Protein AF-0000000066275958 (afdb_homodimer)

Secondary structure (DSSP, 8-state):
-EEEEE---TTT-SS-HHHHHTSTT--EEEE--TTS-TTPPPPHHHHHHHHHHHHHTT-EEEEEE--PPPHHHHHT-TTHHHHHHHHHHHHHHHHHTT--EEEE---SS-SB--SEEEEE-TTTS-EEEEEEHHHHTT--HHHHHHHHHHTSTTPPPTT--HHHHHTHHHHHHHGGG--HHHHHHHHHHHHHHHHHHHHHHT-EEEEPPPBSSS--TT-----SSHHHHHHHHTTS--TTEEEEEEHHHHHTSTTS-HHHHHHHHHHTT-EEEEEE--EEEEETTEEEE--SSGGGSSS-HHHHHHHHHHH-TTSEEEE----B-TT--SSTT--SHHHHHHHHHHHHHHHHHHHH--/-EEEEE---TTT-SS-HHHHHTSTT--EEEE--TTS-TTPPPPHHHHHHHHHHHHHTT-EEEEEE--PPPHHHHHT-TTHHHHHHHHHHHHHHHHHTT--EEEE---SS-SB--SEEEEE-TTTS-EEEEEEHHHHTT--HHHHHHHHHHTSTTPPPTT--HHHHHTHHHHHHHGGG--HHHHHHHHHHHHHHHHHHHHHHT-EEEEPPPBSSS--TT-----SSHHHHHHHHTTS--TTEEEEEEHHHHHTSTTS-HHHHHHHHHHTT-EEEEEE--EEEEETTEEEE--SSGGGSSS-HHHHHHHHHHH-TTSEEEE----B-TT--SSTT--SHHHHHHHHHHHHHHHHHHHH--

InterPro domains:
  IPR004628 Mannonate dehydratase [MF_00106] (1-358)
  IPR004628 Mannonate dehydratase [NF003027] (1-357)
  IPR004628 Mannonate dehydratase [PF03786] (1-355)
  IPR004628 Mannonate dehydratase [PIRSF016049] (1-356)
  IPR004628 Mannonate dehydratase [PTHR30387] (1-357)
  IPR004628 Mannonate dehydratase [TIGR00695] (1-356)
  IPR036237 Xylose isomerase-like superfamily [SSF51658] (1-354)

Sequence (716 aa):
MKMTFRWYGEGNDSITLKQIK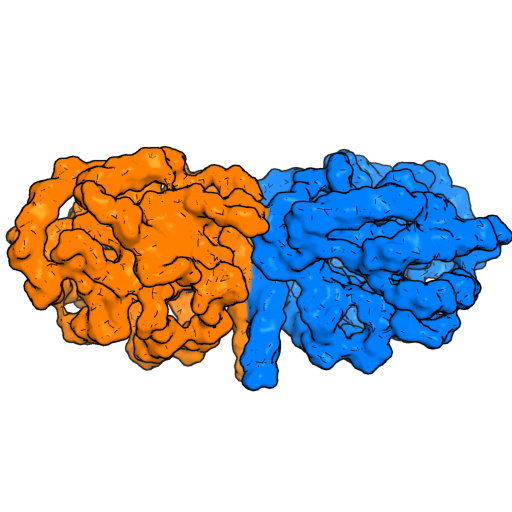QIPGCSGLMGVIDQYAAGEVWEESVIAEYVEHVHKAGLEVEVIESVNVHEDIKLGLPSRELYIENYIKTIRNLAKHGIKVIVYNFMPVLDWLRTDLARVIEEDGSNSLYYDEEELLGLTPLQIVENTSKSSNGFTLPGWEPERLKELENVLALYKNIDPDKLRENYKYFLEKVIPVCEECGVKMAVHPDDPAWPIFGLPRIAHSEELFDKILELYDSESHTICLCTGSLGSNPENNIPEIIRHFGGKNRVGCFHVRNVKYLGYRKFRESSHLSSDGSLDMFEIMKAIHETAPDTYIRPDHGRMIWDEVGRPGYGLYDRALGIAYLNGIWEALEKSSKMKMTFRWYGEGNDSITLKQIKQIPGCSGLMGVIDQYAAGEVWEESVIAEYVEHVHKAGLEVEVIESVNVHEDIKLGLPSRELYIENYIKTIRNLAKHGIKVIVYNFMPVLDWLRTDLARVIEEDGSNSLYYDEEELLGLTPLQIVENTSKSSNGFTLPGWEPERLKELENVLALYKNIDPDKLRENYKYFLEKVIPVCEECGVKMAVHPDDPAWPIFGLPRIAHSEELFDKILELYDSESHTICLCTGSLGSNPENNIPEIIRHFGGKNRVGCFHVRNVKYLGYRKFRESSHLSSDGSLDMFEIMKAIHETAPDTYIRPDHGRMIWDEVGRPGYGLYDRALGIAYLNGIWEALEKSSK

Organism: Lachnoclostridium phytofermentans (strain ATCC 700394 / DSM 18823 / ISDg) (NCBI:txid357809)

Nearest PDB structures (foldseek):
  1tz9-assembly1_B  TM=9.702E-01  e=4.970E-43  Enterococcus faecalis V583
  3ban-assembly1_A  TM=9.703E-01  e=3.241E-39  Streptococcus suis
  3ban-assembly1_B  TM=9.564E-01  e=3.985E-38  Streptococcus suis
  4eac-assembly1_A  TM=9.001E-01  e=1.436E-36  Escherichia coli K-12
  3u0h-assembly1_A  TM=6.736E-01  e=7.569E-06  Alicyclobacillus acidocaldarius subsp. acidocaldarius DSM 446

Structure (mmCIF, N/CA/C/O backbone):
data_AF-0000000066275958-model_v1
#
loop_
_entity.id
_entity.type
_entity.pdbx_description
1 polymer 'Mannonate dehydratase'
#
loop_
_atom_site.group_PDB
_atom_site.id
_atom_site.type_symbol
_atom_site.label_atom_id
_atom_site.label_alt_id
_atom_site.label_comp_id
_atom_site.label_asym_id
_atom_site.label_entity_id
_atom_site.label_seq_id
_atom_site.pdbx_PDB_ins_code
_atom_site.Cartn_x
_atom_site.Cartn_y
_atom_site.Cartn_z
_atom_site.occupancy
_atom_site.B_iso_or_equiv
_atom_site.auth_seq_id
_atom_site.auth_comp_id
_atom_site.auth_asym_id
_atom_site.auth_atom_id
_atom_site.pdbx_PDB_model_num
ATOM 1 N N . MET A 1 1 ? 13.031 6.504 10.016 1 92.38 1 MET A N 1
ATOM 2 C CA . MET A 1 1 ? 11.68 7.004 9.789 1 92.38 1 MET A CA 1
ATOM 3 C C . MET A 1 1 ? 10.68 6.293 10.688 1 92.38 1 MET A C 1
ATOM 5 O O . MET A 1 1 ? 10.758 5.078 10.883 1 92.38 1 MET A O 1
ATOM 9 N N . LYS A 1 2 ? 9.867 7.016 11.367 1 96.62 2 LYS A N 1
ATOM 10 C CA . LYS A 1 2 ? 8.742 6.492 12.141 1 96.62 2 LYS A CA 1
ATOM 11 C C . LYS A 1 2 ? 7.414 6.754 11.43 1 96.62 2 LYS A C 1
ATOM 13 O O . LYS A 1 2 ? 6.914 7.883 11.43 1 96.62 2 LYS A O 1
ATOM 18 N N . MET A 1 3 ? 6.859 5.668 10.844 1 98.62 3 MET A N 1
ATOM 19 C CA . MET A 1 3 ? 5.621 5.785 10.078 1 98.62 3 MET A CA 1
ATOM 20 C C . MET A 1 3 ? 4.41 5.781 11.008 1 98.62 3 MET A C 1
ATOM 22 O O . MET A 1 3 ? 4.227 4.852 11.797 1 98.62 3 MET A O 1
ATOM 26 N N . THR A 1 4 ? 3.654 6.809 10.938 1 98.75 4 THR A N 1
ATOM 27 C CA . THR A 1 4 ? 2.494 6.953 11.812 1 98.75 4 THR A CA 1
ATOM 28 C C . THR A 1 4 ? 1.224 7.156 10.992 1 98.75 4 THR A C 1
ATOM 30 O O . THR A 1 4 ? 1.269 7.172 9.758 1 98.75 4 THR A O 1
ATOM 33 N N . PHE A 1 5 ? 0.08 7.152 11.625 1 98.69 5 PHE A N 1
ATOM 34 C CA . PHE A 1 5 ? -1.246 7.336 11.047 1 98.69 5 PHE A CA 1
ATOM 35 C C . PHE A 1 5 ? -2.027 8.398 11.812 1 98.69 5 PHE A C 1
ATOM 37 O O . PHE A 1 5 ? -1.964 8.461 13.047 1 98.69 5 PHE A O 1
ATOM 44 N N . ARG A 1 6 ? -2.709 9.305 11.156 1 97.88 6 ARG A N 1
ATOM 45 C CA . ARG A 1 6 ? -3.564 10.273 11.828 1 97.88 6 ARG A CA 1
ATOM 46 C C . ARG A 1 6 ? -4.848 9.617 12.32 1 97.88 6 ARG A C 1
ATOM 48 O O . ARG A 1 6 ? -5.59 9.023 11.539 1 97.88 6 ARG A O 1
ATOM 55 N N . TRP A 1 7 ? -5.102 9.703 13.531 1 96.69 7 TRP A N 1
ATOM 56 C CA . TRP A 1 7 ? -6.285 9.117 14.148 1 96.69 7 TRP A CA 1
ATOM 57 C C . TRP A 1 7 ? -7.031 10.148 14.992 1 96.69 7 TRP A C 1
ATOM 59 O O . TRP A 1 7 ? -6.414 10.906 15.742 1 96.69 7 TRP A O 1
ATOM 69 N N . TYR A 1 8 ? -8.312 10.227 14.906 1 94.19 8 TYR A N 1
ATOM 70 C CA . TYR A 1 8 ? -9.086 11.305 15.516 1 94.19 8 TYR A CA 1
ATOM 71 C C . TYR A 1 8 ? -9.758 10.836 16.797 1 94.19 8 TYR A C 1
ATOM 73 O O . TYR A 1 8 ? -10.602 11.539 17.359 1 94.19 8 TYR A O 1
ATOM 81 N N . GLY A 1 9 ? -9.398 9.648 17.203 1 92.25 9 GLY A N 1
ATOM 82 C CA . GLY A 1 9 ? -9.828 9.203 18.516 1 92.25 9 GLY A CA 1
ATOM 83 C C . GLY A 1 9 ? -11.086 8.359 18.484 1 92.25 9 GLY A C 1
ATOM 84 O O . GLY A 1 9 ? -11.836 8.391 17.5 1 92.25 9 GLY A O 1
ATOM 85 N N . GLU A 1 10 ? -11.25 7.68 19.547 1 90 10 GLU A N 1
ATOM 86 C CA . GLU A 1 10 ? -12.398 6.797 19.688 1 90 10 GLU A CA 1
ATOM 87 C C . GLU A 1 10 ? -13.711 7.586 19.641 1 90 10 GLU A C 1
ATOM 89 O O . GLU A 1 10 ? -13.836 8.633 20.266 1 90 10 GLU A O 1
ATOM 94 N N . GLY A 1 11 ? -14.68 7.137 18.812 1 87.12 11 GLY A N 1
ATOM 95 C CA . GLY A 1 11 ? -15.977 7.793 18.719 1 87.12 11 GLY A CA 1
ATOM 96 C C . GLY A 1 11 ? -15.992 8.938 17.719 1 87.12 11 GLY A C 1
ATOM 97 O O . GLY A 1 11 ? -17.062 9.359 17.281 1 87.12 11 GLY A O 1
ATOM 98 N N . ASN A 1 12 ? -14.852 9.414 17.391 1 89.12 12 ASN A N 1
ATOM 99 C CA . ASN A 1 12 ? -14.766 10.547 16.469 1 89.12 12 ASN A CA 1
ATOM 100 C C . ASN A 1 12 ? -14.227 10.125 15.109 1 89.12 12 ASN A C 1
ATOM 102 O O . ASN A 1 12 ? -14.312 10.875 14.141 1 89.12 12 ASN A O 1
ATOM 106 N N . ASP A 1 13 ? -13.633 8.984 15.133 1 91 13 ASP A N 1
ATOM 107 C CA . ASP A 1 13 ? -13.094 8.391 13.914 1 91 13 ASP A CA 1
ATOM 108 C C . ASP A 1 13 ? -13.766 7.059 13.602 1 91 13 ASP A C 1
ATOM 110 O O . ASP A 1 13 ? -13.992 6.242 14.492 1 91 13 ASP A O 1
ATOM 114 N N . SER A 1 14 ? -14.133 6.926 12.328 1 93.81 14 SER A N 1
ATOM 115 C CA . SER A 1 14 ? -14.68 5.633 11.93 1 93.81 14 SER A CA 1
ATOM 116 C C . SER A 1 14 ? -13.594 4.562 11.891 1 93.81 14 SER A C 1
ATOM 118 O O . SER A 1 14 ? -13.891 3.367 11.875 1 93.81 14 SER A O 1
ATOM 120 N N . ILE A 1 15 ? -12.383 4.934 11.883 1 97.06 15 ILE A N 1
ATOM 121 C CA . ILE A 1 15 ? -11.234 4.039 11.836 1 97.06 15 ILE A CA 1
ATOM 122 C C . ILE A 1 15 ? -10.859 3.602 13.25 1 97.06 15 ILE A C 1
ATOM 124 O O . ILE A 1 15 ? -10.797 4.426 14.164 1 97.06 15 ILE A O 1
ATOM 128 N N . THR A 1 16 ? -10.594 2.332 13.445 1 97.31 16 THR A N 1
ATOM 129 C CA . THR A 1 16 ? -10.273 1.806 14.766 1 97.31 16 THR A CA 1
ATOM 130 C C . THR A 1 16 ? -8.773 1.604 14.922 1 97.31 16 THR A C 1
ATOM 132 O O . THR A 1 16 ? -8.047 1.527 13.93 1 97.31 16 THR A O 1
ATOM 135 N N . LEU A 1 17 ? -8.336 1.52 16.188 1 98.06 17 LEU A N 1
ATOM 136 C CA . LEU A 1 17 ? -6.93 1.246 16.469 1 98.06 17 LEU A CA 1
ATOM 137 C C . LEU A 1 17 ? -6.523 -0.12 15.922 1 98.06 17 LEU A C 1
ATOM 139 O O . LEU A 1 17 ? -5.398 -0.293 15.445 1 98.06 17 LEU A O 1
ATOM 143 N N . LYS A 1 18 ? -7.414 -1.089 15.969 1 97.38 18 LYS A N 1
ATOM 144 C CA . LYS A 1 18 ? -7.145 -2.414 15.422 1 97.38 18 LYS A CA 1
ATOM 145 C C . LYS A 1 18 ? -6.824 -2.338 13.93 1 97.38 18 LYS A C 1
ATOM 147 O O . LYS A 1 18 ? -5.891 -2.984 13.453 1 97.38 18 LYS A O 1
ATOM 152 N N . GLN A 1 19 ? -7.613 -1.569 13.219 1 98.38 19 GLN A N 1
ATOM 153 C CA . GLN A 1 19 ? -7.395 -1.409 11.789 1 98.38 19 GLN A CA 1
ATOM 154 C C . GLN A 1 19 ? -6.039 -0.769 11.5 1 98.38 19 GLN A C 1
ATOM 156 O O . GLN A 1 19 ? -5.336 -1.177 10.578 1 98.38 19 GLN A O 1
ATOM 161 N N . ILE A 1 20 ? -5.688 0.219 12.297 1 98.62 20 ILE A N 1
ATOM 162 C CA . ILE A 1 20 ? -4.41 0.895 12.094 1 98.62 20 ILE A CA 1
ATOM 163 C C . ILE A 1 20 ? -3.266 -0.07 12.398 1 98.62 20 ILE A C 1
ATOM 165 O O . ILE A 1 20 ? -2.268 -0.105 11.672 1 98.62 20 ILE A O 1
ATOM 169 N N . LYS A 1 21 ? -3.395 -0.874 13.453 1 98.44 21 LYS A N 1
ATOM 170 C CA . LYS A 1 21 ? -2.383 -1.849 13.852 1 98.44 21 LYS A CA 1
ATOM 171 C C . LYS A 1 21 ? -2.127 -2.859 12.734 1 98.44 21 LYS A C 1
ATOM 173 O O . LYS A 1 21 ? -1.024 -3.402 12.625 1 98.44 21 LYS A O 1
ATOM 178 N N . GLN A 1 22 ? -3.098 -3.053 11.844 1 98.75 22 GLN A N 1
ATOM 179 C CA . GLN A 1 22 ? -3.012 -4.062 10.797 1 98.75 22 GLN A CA 1
ATOM 180 C C . GLN A 1 22 ? -2.316 -3.504 9.555 1 98.75 22 GLN A C 1
ATOM 182 O O . GLN A 1 22 ? -2.061 -4.238 8.602 1 98.75 22 GLN A O 1
ATOM 187 N N . ILE A 1 23 ? -2.018 -2.213 9.508 1 98.81 23 ILE A N 1
ATOM 188 C CA . ILE A 1 23 ? -1.289 -1.621 8.391 1 98.81 23 ILE A CA 1
ATOM 189 C C . ILE A 1 23 ? 0.194 -1.964 8.5 1 98.81 23 ILE A C 1
ATOM 191 O O . ILE A 1 23 ? 0.861 -1.558 9.453 1 98.81 23 ILE A O 1
ATOM 195 N N . PRO A 1 24 ? 0.747 -2.664 7.531 1 98.56 24 PRO A N 1
ATOM 196 C CA . PRO A 1 24 ? 2.164 -3.023 7.613 1 98.56 24 PRO A CA 1
ATOM 197 C C . PRO A 1 24 ? 3.078 -1.803 7.691 1 98.56 24 PRO A C 1
ATOM 199 O O . PRO A 1 24 ? 2.947 -0.875 6.891 1 98.56 24 PRO A O 1
ATOM 202 N N . GLY A 1 25 ? 3.979 -1.823 8.688 1 98 25 GLY A N 1
ATOM 203 C CA . GLY A 1 25 ? 5.008 -0.799 8.773 1 98 25 GLY A CA 1
ATOM 204 C C . GLY A 1 25 ? 4.535 0.464 9.469 1 98 25 GLY A C 1
ATOM 205 O O . GLY A 1 25 ? 5.27 1.451 9.547 1 98 25 GLY A O 1
ATOM 206 N N . CYS A 1 26 ? 3.277 0.497 9.953 1 98.38 26 CYS A N 1
ATOM 207 C CA . CYS A 1 26 ? 2.76 1.613 10.734 1 98.38 26 CYS A CA 1
ATOM 208 C C . CYS A 1 26 ? 2.928 1.355 12.227 1 98.38 26 CYS A C 1
ATOM 210 O O . CYS A 1 26 ? 2.324 0.431 12.773 1 98.38 26 CYS A O 1
ATOM 212 N N . SER A 1 27 ? 3.738 2.148 12.906 1 95.81 27 SER A N 1
ATOM 213 C CA . SER A 1 27 ? 4.094 1.806 14.281 1 95.81 27 SER A CA 1
ATOM 214 C C . SER A 1 27 ? 3.326 2.662 15.281 1 95.81 27 SER A C 1
ATOM 216 O O . SER A 1 27 ? 3.299 2.357 16.484 1 95.81 27 SER A O 1
ATOM 218 N N . GLY A 1 28 ? 2.76 3.764 14.734 1 97.44 28 GLY A N 1
ATOM 219 C CA . GLY A 1 28 ? 2.119 4.645 15.703 1 97.44 28 GLY A CA 1
ATOM 220 C C . GLY A 1 28 ? 1.186 5.652 15.062 1 97.44 28 GLY A C 1
ATOM 221 O O . GLY A 1 28 ? 0.686 5.43 13.953 1 97.44 28 GLY A O 1
ATOM 222 N N . LEU A 1 29 ? 0.89 6.707 15.938 1 98 29 LEU A N 1
ATOM 223 C CA . LEU A 1 29 ? -0.137 7.66 15.539 1 98 29 LEU A CA 1
ATOM 224 C C . LEU A 1 29 ? 0.378 9.094 15.648 1 98 29 LEU A C 1
ATOM 226 O O . LEU A 1 29 ? 1.28 9.375 16.438 1 98 29 LEU A O 1
ATOM 230 N N . MET A 1 30 ? -0.08 9.914 14.82 1 98.06 30 MET A N 1
ATOM 231 C CA . MET A 1 30 ? -0.262 11.32 15.172 1 98.06 30 MET A CA 1
ATOM 232 C C . MET A 1 30 ? -1.663 11.562 15.727 1 98.06 30 MET A C 1
ATOM 234 O O . MET A 1 30 ? -2.639 11.578 14.969 1 98.06 30 MET A O 1
ATOM 238 N N . GLY A 1 31 ? -1.701 11.672 17.031 1 96.81 31 GLY A N 1
ATOM 239 C CA . GLY A 1 31 ? -2.988 11.656 17.719 1 96.81 31 GLY A CA 1
ATOM 240 C C . GLY A 1 31 ? -3.564 13.039 17.953 1 96.81 31 GLY A C 1
ATOM 241 O O . GLY A 1 31 ? -2.941 14.039 17.594 1 96.81 31 GLY A O 1
ATOM 242 N N . VAL A 1 32 ? -4.816 13.039 18.453 1 94.19 32 VAL A N 1
ATOM 243 C CA . VAL A 1 32 ? -5.496 14.273 18.828 1 94.19 32 VAL A CA 1
ATOM 244 C C . VAL A 1 32 ? -6.465 14 19.984 1 94.19 32 VAL A C 1
ATOM 246 O O . VAL A 1 32 ? -6.977 12.883 20.109 1 94.19 32 VAL A O 1
ATOM 249 N N . ILE A 1 33 ? -6.555 14.922 20.828 1 92.56 33 ILE A N 1
ATOM 250 C CA . ILE A 1 33 ? -7.617 14.953 21.828 1 92.56 33 ILE A CA 1
ATOM 251 C C . ILE A 1 33 ? -8.594 16.078 21.516 1 92.56 33 ILE A C 1
ATOM 253 O O . ILE A 1 33 ? -8.266 17.266 21.672 1 92.56 33 ILE A O 1
ATOM 257 N N . ASP A 1 34 ? -9.766 15.734 21.062 1 86.62 34 ASP A N 1
ATOM 258 C CA . ASP A 1 34 ? -10.625 16.688 20.359 1 86.62 34 ASP A CA 1
ATOM 259 C C . ASP A 1 34 ? -11.672 17.281 21.297 1 86.62 34 ASP A C 1
ATOM 261 O O . ASP A 1 34 ? -12.57 18 20.859 1 86.62 34 ASP A O 1
ATOM 265 N N . GLN A 1 35 ? -11.57 17.109 22.531 1 88.12 35 GLN A N 1
ATOM 266 C CA . GLN A 1 35 ? -12.641 17.578 23.406 1 88.12 35 GLN A CA 1
ATOM 267 C C . GLN A 1 35 ? -12.367 19 23.891 1 88.12 35 GLN A C 1
ATOM 269 O O . GLN A 1 35 ? -13.219 19.609 24.547 1 88.12 35 GLN A O 1
ATOM 274 N N . TYR A 1 36 ? -11.234 19.531 23.578 1 91.81 36 TYR A N 1
ATOM 275 C CA . TYR A 1 36 ? -10.859 20.844 24.094 1 91.81 36 TYR A CA 1
ATOM 276 C C . TYR A 1 36 ? -10.914 21.906 23 1 91.81 36 TYR A C 1
ATOM 278 O O . TYR A 1 36 ? -10.469 21.672 21.875 1 91.81 36 TYR A O 1
ATOM 286 N N . ALA A 1 37 ? -11.438 23.047 23.312 1 90.5 37 ALA A N 1
ATOM 287 C CA . ALA A 1 37 ? -11.359 24.203 22.422 1 90.5 37 ALA A CA 1
ATOM 288 C C . ALA A 1 37 ? -9.977 24.844 22.469 1 90.5 37 ALA A C 1
ATOM 290 O O . ALA A 1 37 ? -9.203 24.609 23.406 1 90.5 37 ALA A O 1
ATOM 291 N N . ALA A 1 38 ? -9.711 25.625 21.453 1 92.12 38 ALA A N 1
ATOM 292 C CA . ALA A 1 38 ? -8.445 26.359 21.453 1 92.12 38 ALA A CA 1
ATOM 293 C C . ALA A 1 38 ? -8.32 27.234 22.688 1 92.12 38 ALA A C 1
ATOM 295 O O . ALA A 1 38 ? -9.25 27.984 23.031 1 92.12 38 ALA A O 1
ATOM 296 N N . GLY A 1 39 ? -7.27 27.047 23.391 1 95.31 39 GLY A N 1
ATOM 297 C CA . GLY A 1 39 ? -7.02 27.875 24.562 1 95.31 39 GLY A CA 1
ATOM 298 C C . GLY A 1 39 ? -7.309 27.156 25.875 1 95.31 39 GLY A C 1
ATOM 299 O O . GLY A 1 39 ? -6.906 27.625 26.938 1 95.31 39 GLY A O 1
ATOM 300 N N . GLU A 1 40 ? -7.938 26.094 25.828 1 96.81 40 GLU A N 1
ATOM 301 C CA . GLU A 1 40 ? -8.211 25.328 27.047 1 96.81 40 GLU A CA 1
ATOM 302 C C . GLU A 1 40 ? -7.023 24.453 27.422 1 96.81 40 GLU A C 1
ATOM 304 O O . GLU A 1 40 ? -6.262 24.016 26.562 1 96.81 40 GLU A O 1
ATOM 309 N N . VAL A 1 41 ? -6.918 24.219 28.703 1 98.5 41 VAL A N 1
ATOM 310 C CA . VAL A 1 41 ? -5.871 23.344 29.203 1 98.5 41 VAL A CA 1
ATOM 311 C C . VAL A 1 41 ? -6.285 21.875 29 1 98.5 41 VAL A C 1
ATOM 313 O O . VAL A 1 41 ? -7.387 21.484 29.391 1 98.5 41 VAL A O 1
ATOM 316 N N . TRP A 1 42 ? -5.441 21.141 28.328 1 98.38 42 TRP A N 1
ATOM 317 C CA . TRP A 1 42 ? -5.66 19.703 28.266 1 98.38 42 TRP A CA 1
ATOM 318 C C . TRP A 1 42 ? -5.285 19.031 29.578 1 98.38 42 TRP A C 1
ATOM 320 O O . TRP A 1 42 ? -4.117 19.016 29.969 1 98.38 42 TRP A O 1
ATOM 330 N N . GLU A 1 43 ? -6.203 18.453 30.172 1 98.19 43 GLU A N 1
ATOM 331 C CA . GLU A 1 43 ? -5.996 17.844 31.484 1 98.19 43 GLU A CA 1
ATOM 332 C C . GLU A 1 43 ? -5.074 16.625 31.406 1 98.19 43 GLU A C 1
ATOM 334 O O . GLU A 1 43 ? -5.199 15.812 30.484 1 98.19 43 GLU A O 1
ATOM 339 N N . GLU A 1 44 ? -4.211 16.578 32.375 1 98.31 44 GLU A N 1
ATOM 340 C CA . GLU A 1 44 ? -3.209 15.523 32.375 1 98.31 44 GLU A CA 1
ATOM 341 C C . GLU A 1 44 ? -3.867 14.148 32.375 1 98.31 44 GLU A C 1
ATOM 343 O O . GLU A 1 44 ? -3.414 13.227 31.703 1 98.31 44 GLU A O 1
ATOM 348 N N . SER A 1 45 ? -4.918 14 33.156 1 98.31 45 SER A N 1
ATOM 349 C CA . SER A 1 45 ? -5.578 12.703 33.281 1 98.31 45 SER A CA 1
ATOM 350 C C . SER A 1 45 ? -6.152 12.242 31.953 1 98.31 45 SER A C 1
ATOM 352 O O . SER A 1 45 ? -6.117 11.047 31.625 1 98.31 45 SER A O 1
ATOM 354 N N . VAL A 1 46 ? -6.707 13.133 31.219 1 97.94 46 VAL A N 1
ATOM 355 C CA . VAL A 1 46 ? -7.277 12.82 29.922 1 97.94 46 VAL A CA 1
ATOM 356 C C . VAL A 1 46 ? -6.168 12.391 28.953 1 97.94 46 VAL A C 1
ATOM 358 O O . VAL A 1 46 ? -6.32 11.414 28.219 1 97.94 46 VAL A O 1
ATOM 361 N N . ILE A 1 47 ? -5.051 13.078 29.016 1 98.44 47 ILE A N 1
ATOM 362 C CA . ILE A 1 47 ? -3.898 12.766 28.172 1 98.44 47 ILE A CA 1
ATOM 363 C C . ILE A 1 47 ? -3.373 11.375 28.531 1 98.44 47 ILE A C 1
ATOM 365 O O . ILE A 1 47 ? -3.121 10.555 27.641 1 98.44 47 ILE A O 1
ATOM 369 N N . ALA A 1 48 ? -3.236 11.141 29.797 1 98.56 48 ALA A N 1
ATOM 370 C CA . ALA A 1 48 ? -2.74 9.844 30.266 1 98.56 48 ALA A CA 1
ATOM 371 C C . ALA A 1 48 ? -3.623 8.703 29.781 1 98.56 48 ALA A C 1
ATOM 373 O O . ALA A 1 48 ? -3.119 7.68 29.312 1 98.56 48 ALA A O 1
ATOM 374 N N . GLU A 1 49 ? -4.906 8.906 29.906 1 98 49 GLU A N 1
ATOM 375 C CA . GLU A 1 49 ? -5.852 7.883 29.484 1 98 49 GLU A CA 1
ATOM 376 C C . GLU A 1 49 ? -5.746 7.633 27.969 1 98 49 GLU A C 1
ATOM 378 O O . GLU A 1 49 ? -5.809 6.488 27.531 1 98 49 GLU A O 1
ATOM 383 N N . TYR A 1 50 ? -5.645 8.695 27.234 1 97.69 50 TYR A N 1
ATOM 384 C CA . TYR A 1 50 ? -5.516 8.586 25.781 1 97.69 50 TYR A CA 1
ATOM 385 C C . TYR A 1 50 ? -4.262 7.812 25.406 1 97.69 50 TYR A C 1
ATOM 387 O O . TYR A 1 50 ? -4.324 6.875 24.594 1 97.69 50 TYR A O 1
ATOM 395 N N . VAL A 1 51 ? -3.109 8.133 25.969 1 98.44 51 VAL A N 1
ATOM 396 C CA . VAL A 1 51 ? -1.825 7.516 25.656 1 98.44 51 VAL A CA 1
ATOM 397 C C . VAL A 1 51 ? -1.857 6.039 26.031 1 98.44 51 VAL A C 1
ATOM 399 O O . VAL A 1 51 ? -1.42 5.18 25.266 1 98.44 51 VAL A O 1
ATOM 402 N N . GLU A 1 52 ? -2.418 5.773 27.172 1 98.19 52 GLU A N 1
ATOM 403 C CA . GLU A 1 52 ? -2.518 4.391 27.625 1 98.19 52 GLU A CA 1
ATOM 404 C C . GLU A 1 52 ? -3.393 3.562 26.688 1 98.19 52 GLU A C 1
ATOM 406 O O . GLU A 1 52 ? -3.076 2.408 26.391 1 98.19 52 GLU A O 1
ATOM 411 N N . HIS A 1 53 ? -4.488 4.16 26.312 1 97.56 53 HIS A N 1
ATOM 412 C CA . HIS A 1 53 ? -5.406 3.498 25.391 1 97.56 53 HIS A CA 1
ATOM 413 C C . HIS A 1 53 ? -4.707 3.117 24.094 1 97.56 53 HIS A C 1
ATOM 415 O O . HIS A 1 53 ? -4.867 1.997 23.594 1 97.56 53 HIS A O 1
ATOM 421 N N . VAL A 1 54 ? -3.938 4.008 23.531 1 98 54 VAL A N 1
ATOM 422 C CA . VAL A 1 54 ? -3.201 3.783 22.297 1 98 54 VAL A CA 1
ATOM 423 C C . VAL A 1 54 ? -2.141 2.709 22.516 1 98 54 VAL A C 1
ATOM 425 O O . VAL A 1 54 ? -1.998 1.794 21.688 1 98 54 VAL A O 1
ATOM 428 N N . HIS A 1 55 ? -1.396 2.783 23.641 1 98.31 55 HIS A N 1
ATOM 429 C CA . HIS A 1 55 ? -0.351 1.815 23.953 1 98.31 55 HIS A CA 1
ATOM 430 C C . HIS A 1 55 ? -0.929 0.414 24.109 1 98.31 55 HIS A C 1
ATOM 432 O O . HIS A 1 55 ? -0.309 -0.569 23.703 1 98.31 55 HIS A O 1
ATOM 438 N N . LYS A 1 56 ? -2.072 0.325 24.688 1 97.44 56 LYS A N 1
ATOM 439 C CA . LYS A 1 56 ? -2.727 -0.965 24.891 1 97.44 56 LYS A CA 1
ATOM 440 C C . LYS A 1 56 ? -3.027 -1.642 23.547 1 97.44 56 LYS A C 1
ATOM 442 O O . LYS A 1 56 ? -3.043 -2.871 23.453 1 97.44 56 LYS A O 1
ATOM 447 N N . ALA A 1 57 ? -3.209 -0.868 22.562 1 96.88 57 ALA A N 1
ATOM 448 C CA . ALA A 1 57 ? -3.49 -1.393 21.234 1 96.88 57 ALA A CA 1
ATOM 449 C C . ALA A 1 57 ? -2.201 -1.768 20.516 1 96.88 57 ALA A C 1
ATOM 451 O O . ALA A 1 57 ? -2.236 -2.221 19.359 1 96.88 57 ALA A O 1
ATOM 452 N N . GLY A 1 58 ? -1.074 -1.542 21.156 1 97.31 58 GLY A N 1
ATOM 453 C CA . GLY A 1 58 ? 0.212 -1.896 20.578 1 97.31 58 GLY A CA 1
ATOM 454 C C . GLY A 1 58 ? 0.765 -0.829 19.641 1 97.31 58 GLY A C 1
ATOM 455 O O . GLY A 1 58 ? 1.604 -1.116 18.797 1 97.31 58 GLY A O 1
ATOM 456 N N . LEU A 1 59 ? 0.26 0.387 19.719 1 98.31 59 LEU A N 1
ATOM 457 C CA . LEU A 1 59 ? 0.708 1.508 18.906 1 98.31 59 LEU A CA 1
ATOM 458 C C . LEU A 1 59 ? 1.377 2.576 19.766 1 98.31 59 LEU A C 1
ATOM 460 O O . LEU A 1 59 ? 1.14 2.645 20.969 1 98.31 59 LEU A O 1
ATOM 464 N N . GLU A 1 60 ? 2.209 3.309 19.141 1 98 60 GLU A N 1
ATOM 465 C CA . GLU A 1 60 ? 2.857 4.434 19.797 1 98 60 GLU A CA 1
ATOM 466 C C . GLU A 1 60 ? 2.143 5.746 19.484 1 98 60 GLU A C 1
ATOM 468 O O . GLU A 1 60 ? 1.437 5.852 18.484 1 98 60 GLU A O 1
ATOM 473 N N . VAL A 1 61 ? 2.34 6.645 20.391 1 98.44 61 VAL A N 1
ATOM 474 C CA . VAL A 1 61 ? 1.862 8 20.156 1 98.44 61 VAL A CA 1
ATOM 475 C C . VAL A 1 61 ? 2.824 9.008 20.781 1 98.44 61 VAL A C 1
ATOM 477 O O . VAL A 1 61 ? 2.809 9.211 22 1 98.44 61 VAL A O 1
ATOM 480 N N . GLU A 1 62 ? 3.627 9.586 19.969 1 98.62 62 GLU A N 1
ATOM 481 C CA . GLU A 1 62 ? 4.629 10.547 20.406 1 98.62 62 GLU A CA 1
ATOM 482 C C . GLU A 1 62 ? 4.422 11.914 19.75 1 98.62 62 GLU A C 1
ATOM 484 O O . GLU A 1 62 ? 5.148 12.867 20.047 1 98.62 62 GLU A O 1
ATOM 489 N N . VAL A 1 63 ? 3.441 11.977 18.906 1 98.75 63 VAL A N 1
ATOM 490 C CA . VAL A 1 63 ? 3.107 13.219 18.219 1 98.75 63 VAL A CA 1
ATOM 491 C C . VAL A 1 63 ? 1.635 13.555 18.438 1 98.75 63 VAL A C 1
ATOM 493 O O . VAL A 1 63 ? 0.766 12.695 18.281 1 98.75 63 VAL A O 1
ATOM 496 N N . ILE A 1 64 ? 1.38 14.727 18.812 1 98.5 64 ILE A N 1
ATOM 497 C CA . ILE A 1 64 ? 0.011 15.227 18.922 1 98.5 64 ILE A CA 1
ATOM 498 C C . ILE A 1 64 ? -0.23 16.297 17.875 1 98.5 64 ILE A C 1
ATOM 500 O O . ILE A 1 64 ? 0.568 17.234 17.734 1 98.5 64 ILE A O 1
ATOM 504 N N . GLU A 1 65 ? -1.298 16.109 17.125 1 95.75 65 GLU A N 1
ATOM 505 C CA . GLU A 1 65 ? -1.785 17.047 16.125 1 95.75 65 GLU A CA 1
ATOM 506 C C . GLU A 1 65 ? -3.291 17.266 16.25 1 95.75 65 GLU A C 1
ATOM 508 O O . GLU A 1 65 ? -4.074 16.344 16 1 95.75 65 GLU A O 1
ATOM 513 N N . SER A 1 66 ? -3.795 18.406 16.594 1 92.62 66 SER A N 1
ATOM 514 C CA . SER A 1 66 ? -3 19.609 16.844 1 92.62 66 SER A CA 1
ATOM 515 C C . SER A 1 66 ? -3.398 20.266 18.172 1 92.62 66 SER A C 1
ATOM 517 O O . SER A 1 66 ? -4.5 20.031 18.672 1 92.62 66 SER A O 1
ATOM 519 N N . VAL A 1 67 ? -2.488 20.812 18.75 1 96.31 67 VAL A N 1
ATOM 520 C CA . VAL A 1 67 ? -2.846 21.781 19.781 1 96.31 67 VAL A CA 1
ATOM 521 C C . VAL A 1 67 ? -3.02 23.172 19.172 1 96.31 67 VAL A C 1
ATOM 523 O O . VAL A 1 67 ? -2.035 23.828 18.828 1 96.31 67 VAL A O 1
ATOM 526 N N . ASN A 1 68 ? -4.227 23.562 19.094 1 94.12 68 ASN A N 1
ATOM 527 C CA . ASN A 1 68 ? -4.551 24.781 18.344 1 94.12 68 ASN A CA 1
ATOM 528 C C . ASN A 1 68 ? -4.184 26.031 19.125 1 94.12 68 ASN A C 1
ATOM 530 O O . ASN A 1 68 ? -4.34 26.078 20.359 1 94.12 68 ASN A O 1
ATOM 534 N N . VAL A 1 69 ? -3.734 27 18.438 1 96.44 69 VAL A N 1
ATOM 535 C CA . VAL A 1 69 ? -3.406 28.297 19.016 1 96.44 69 VAL A CA 1
ATOM 536 C C . VAL A 1 69 ? -4.637 29.203 19 1 96.44 69 VAL A C 1
ATOM 538 O O . VAL A 1 69 ? -5.25 29.406 17.953 1 96.44 69 VAL A O 1
ATOM 541 N N . HIS A 1 70 ? -4.977 29.656 20.125 1 95.44 70 HIS A N 1
ATOM 542 C CA . HIS A 1 70 ? -6.145 30.531 20.234 1 95.44 70 HIS A CA 1
ATOM 543 C C . HIS A 1 70 ? -5.984 31.766 19.375 1 95.44 70 HIS A C 1
ATOM 545 O O . HIS A 1 70 ? -4.898 32.344 19.297 1 95.44 70 HIS A O 1
ATOM 551 N N . GLU A 1 71 ? -7.062 32.281 18.828 1 94.19 71 GLU A N 1
ATOM 552 C CA . GLU A 1 71 ? -7.055 33.406 17.906 1 94.19 71 GLU A CA 1
ATOM 553 C C . GLU A 1 71 ? -6.516 34.688 18.578 1 94.19 71 GLU A C 1
ATOM 555 O O . GLU A 1 71 ? -5.852 35.5 17.938 1 94.19 71 GLU A O 1
ATOM 560 N N . ASP A 1 72 ? -6.742 34.844 19.875 1 96.19 72 ASP A N 1
ATOM 561 C CA . ASP A 1 72 ? -6.305 36.031 20.578 1 96.19 72 ASP A CA 1
ATOM 562 C C . ASP A 1 72 ? -4.781 36.156 20.609 1 96.19 72 ASP A C 1
ATOM 564 O O . ASP A 1 72 ? -4.227 37.25 20.656 1 96.19 72 ASP A O 1
ATOM 568 N N . ILE A 1 73 ? -4.152 35.062 20.625 1 98 73 ILE A N 1
ATOM 569 C CA . ILE A 1 73 ? -2.697 35.031 20.547 1 98 73 ILE A CA 1
ATOM 570 C C . ILE A 1 73 ? -2.238 35.562 19.188 1 98 73 ILE A C 1
ATOM 572 O O . ILE A 1 73 ? -1.357 36.406 19.109 1 98 73 ILE A O 1
ATOM 576 N N . LYS A 1 74 ? -2.844 35.094 18.109 1 97 74 LYS A N 1
ATOM 577 C CA . LYS A 1 74 ? -2.486 35.5 16.766 1 97 74 LYS A CA 1
ATOM 578 C C . LYS A 1 74 ? -2.77 36.969 16.531 1 97 74 LYS A C 1
ATOM 580 O O . LYS A 1 74 ? -2.033 37.656 15.805 1 97 74 LYS A O 1
ATOM 585 N N . LEU A 1 75 ? -3.781 37.469 17.219 1 96.25 75 LEU A N 1
ATOM 586 C CA . LEU A 1 75 ? -4.211 38.875 17.047 1 96.25 75 LEU A CA 1
ATOM 587 C C . LEU A 1 75 ? -3.418 39.781 17.969 1 96.25 75 LEU A C 1
ATOM 589 O O . LEU A 1 75 ? -3.441 41.031 17.781 1 96.25 75 LEU A O 1
ATOM 593 N N . GLY A 1 76 ? -2.725 39.25 18.953 1 97.19 76 GLY A N 1
ATOM 594 C CA . GLY A 1 76 ? -1.96 40.062 19.891 1 97.19 76 GLY A CA 1
ATOM 595 C C . GLY A 1 76 ? -2.832 40.781 20.891 1 97.19 76 GLY A C 1
ATOM 596 O O . GLY A 1 76 ? -2.486 41.875 21.328 1 97.19 76 GLY A O 1
ATOM 597 N N . LEU A 1 77 ? -3.949 40.219 21.172 1 96.5 77 LEU A N 1
ATOM 598 C CA . LEU A 1 77 ? -4.832 40.844 22.156 1 96.5 77 LEU A CA 1
ATOM 599 C C . LEU A 1 77 ? -4.328 40.594 23.578 1 96.5 77 LEU A C 1
ATOM 601 O O . LEU A 1 77 ? -3.6 39.625 23.812 1 96.5 77 LEU A O 1
ATOM 605 N N . PRO A 1 78 ? -4.734 41.375 24.562 1 97.38 78 PRO A N 1
ATOM 606 C CA . PRO A 1 78 ? -4.254 41.219 25.938 1 97.38 78 PRO A CA 1
ATOM 607 C C . PRO A 1 78 ? -4.602 39.875 26.547 1 97.38 78 PRO A C 1
ATOM 609 O O . PRO A 1 78 ? -3.836 39.344 27.344 1 97.38 78 PRO A O 1
ATOM 612 N N . SER A 1 79 ? -5.656 39.344 26.172 1 97.44 79 SER A N 1
ATOM 613 C CA . SER A 1 79 ? -6.098 38.031 26.703 1 97.44 79 SER A CA 1
ATOM 614 C C . SER A 1 79 ? -5.145 36.938 26.297 1 97.44 79 SER A C 1
ATOM 616 O O . SER A 1 79 ? -5.219 35.812 26.828 1 97.44 79 SER A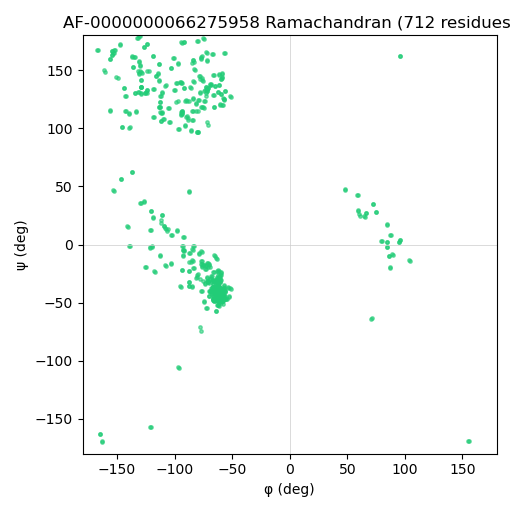 O 1
ATOM 618 N N . ARG A 1 80 ? -4.195 37.188 25.406 1 98.25 80 ARG A N 1
ATOM 619 C CA . ARG A 1 80 ? -3.26 36.188 24.922 1 98.25 80 ARG A CA 1
ATOM 620 C C . ARG A 1 80 ? -2.4 35.656 26.078 1 98.25 80 ARG A C 1
ATOM 622 O O . ARG A 1 80 ? -1.961 34.5 26.047 1 98.25 80 ARG A O 1
ATOM 629 N N . GLU A 1 81 ? -2.256 36.438 27.156 1 98.5 81 GLU A N 1
ATOM 630 C CA . GLU A 1 81 ? -1.443 36 28.281 1 98.5 81 GLU A CA 1
ATOM 631 C C . GLU A 1 81 ? -2.031 34.75 28.922 1 98.5 81 GLU A C 1
ATOM 633 O O . GLU A 1 81 ? -1.308 33.781 29.219 1 98.5 81 GLU A O 1
ATOM 638 N N . LEU A 1 82 ? -3.295 34.812 29.109 1 98.5 82 LEU A N 1
ATOM 639 C CA . LEU A 1 82 ? -3.98 33.656 29.703 1 98.5 82 LEU A CA 1
ATOM 640 C C . LEU A 1 82 ? -3.865 32.438 28.797 1 98.5 82 LEU A C 1
ATOM 642 O O . LEU A 1 82 ? -3.58 31.344 29.266 1 98.5 82 LEU A O 1
ATOM 646 N N . TYR A 1 83 ? -4.129 32.594 27.531 1 98.5 83 TYR A N 1
ATOM 647 C CA . TYR A 1 83 ? -4.145 31.484 26.594 1 98.5 83 TYR A CA 1
ATOM 648 C C . TYR A 1 83 ? -2.742 30.906 26.406 1 98.5 83 TYR A C 1
ATOM 650 O O . TYR A 1 83 ? -2.58 29.703 26.172 1 98.5 83 TYR A O 1
ATOM 658 N N . ILE A 1 84 ? -1.7 31.75 26.516 1 98.81 84 ILE A N 1
ATOM 659 C CA . ILE A 1 84 ? -0.323 31.266 26.422 1 98.81 84 ILE A CA 1
ATOM 660 C C . ILE A 1 84 ? 0.013 30.438 27.672 1 98.81 84 ILE A C 1
ATOM 662 O O . ILE A 1 84 ? 0.643 29.391 27.562 1 98.81 84 ILE A O 1
ATOM 666 N N . GLU A 1 85 ? -0.447 30.906 28.812 1 98.75 85 GLU A N 1
ATOM 667 C CA . GLU A 1 85 ? -0.238 30.141 30.031 1 98.75 85 GLU A CA 1
ATOM 668 C C . GLU A 1 85 ? -0.901 28.766 29.938 1 98.75 85 GLU A C 1
ATOM 670 O O . GLU A 1 85 ? -0.324 27.766 30.375 1 98.75 85 GLU A O 1
ATOM 675 N N . ASN A 1 86 ? -2.115 28.75 29.438 1 98.81 86 ASN A N 1
ATOM 676 C CA . ASN A 1 86 ? -2.826 27.484 29.25 1 98.81 86 ASN A CA 1
ATOM 677 C C . ASN A 1 86 ? -2.082 26.578 28.281 1 98.81 86 ASN A C 1
ATOM 679 O O . ASN A 1 86 ? -2.012 25.359 28.5 1 98.81 86 ASN A O 1
ATOM 683 N N . TYR A 1 87 ? -1.604 27.156 27.203 1 98.81 87 TYR A N 1
ATOM 684 C CA . TYR A 1 87 ? -0.849 26.391 26.219 1 98.81 87 TYR A CA 1
ATOM 685 C C . TYR A 1 87 ? 0.393 25.781 26.844 1 98.81 87 TYR A C 1
ATOM 687 O O . TYR A 1 87 ? 0.691 24.594 26.609 1 98.81 87 TYR A O 1
ATOM 695 N N . ILE A 1 88 ? 1.106 26.562 27.688 1 98.88 88 ILE A N 1
ATOM 696 C CA . ILE A 1 88 ? 2.307 26.094 28.375 1 98.88 88 ILE A CA 1
ATOM 697 C C . ILE A 1 88 ? 1.96 24.922 29.281 1 98.88 88 ILE A C 1
ATOM 699 O O . ILE A 1 88 ? 2.668 23.906 29.297 1 98.88 88 ILE A O 1
ATOM 703 N N . LYS A 1 89 ? 0.881 25.062 29.984 1 98.81 89 LYS A N 1
ATOM 704 C CA . LYS A 1 89 ? 0.438 23.969 30.844 1 98.81 89 LYS A CA 1
ATOM 705 C C . LYS A 1 89 ? 0.139 22.703 30.031 1 98.81 89 LYS A C 1
ATOM 707 O O . LYS A 1 89 ? 0.477 21.594 30.438 1 98.81 89 LYS A O 1
ATOM 712 N N . THR A 1 90 ? -0.522 22.891 28.922 1 98.81 90 THR A N 1
ATOM 713 C CA . THR A 1 90 ? -0.835 21.781 28.031 1 98.81 90 THR A CA 1
ATOM 714 C C . THR A 1 90 ? 0.442 21.109 27.547 1 98.81 90 THR A C 1
ATOM 716 O O . THR A 1 90 ? 0.528 19.875 27.516 1 98.81 90 THR A O 1
ATOM 719 N N . ILE A 1 91 ? 1.484 21.875 27.188 1 98.81 91 ILE A N 1
ATOM 720 C CA . ILE A 1 91 ? 2.764 21.344 26.734 1 98.81 91 ILE A CA 1
ATOM 721 C C . ILE A 1 91 ? 3.367 20.453 27.812 1 98.81 91 ILE A C 1
ATOM 723 O O . ILE A 1 91 ? 3.785 19.328 27.547 1 98.81 91 ILE A O 1
ATOM 727 N N . ARG A 1 92 ? 3.396 20.938 29.031 1 98.88 92 ARG A N 1
ATOM 728 C CA . ARG A 1 92 ? 3.973 20.188 30.141 1 98.88 92 ARG A CA 1
ATOM 729 C C . ARG A 1 92 ? 3.213 18.891 30.391 1 98.88 92 ARG A C 1
ATOM 731 O O . ARG A 1 92 ? 3.822 17.844 30.625 1 98.88 92 ARG A O 1
ATOM 738 N N . ASN A 1 93 ? 1.891 19 30.328 1 98.81 93 ASN A N 1
ATOM 739 C CA . ASN A 1 93 ? 1.071 17.812 30.531 1 98.81 93 ASN A CA 1
ATOM 740 C C . ASN A 1 93 ? 1.33 16.766 29.469 1 98.81 93 ASN A C 1
ATOM 742 O O . ASN A 1 93 ? 1.432 15.57 29.766 1 98.81 93 ASN A O 1
ATOM 746 N N . LEU A 1 94 ? 1.419 17.203 28.234 1 98.88 94 LEU A N 1
ATOM 747 C CA . LEU A 1 94 ? 1.679 16.281 27.125 1 98.88 94 LEU A CA 1
ATOM 748 C C . LEU A 1 94 ? 3.059 15.648 27.266 1 98.88 94 LEU A C 1
ATOM 750 O O . LEU A 1 94 ? 3.205 14.438 27.094 1 98.88 94 LEU A O 1
ATOM 754 N N . ALA A 1 95 ? 4.031 16.469 27.562 1 98.81 95 ALA A N 1
ATOM 755 C CA . ALA A 1 95 ? 5.406 15.992 27.703 1 98.81 95 ALA A CA 1
ATOM 756 C C . ALA A 1 95 ? 5.52 14.914 28.766 1 98.81 95 ALA A C 1
ATOM 758 O O . ALA A 1 95 ? 6.27 13.953 28.609 1 98.81 95 ALA A O 1
ATOM 759 N N . LYS A 1 96 ? 4.812 15.062 29.797 1 98.56 96 LYS A N 1
ATOM 760 C CA . LYS A 1 96 ? 4.84 14.125 30.922 1 98.56 96 LYS A CA 1
ATOM 761 C C . LYS A 1 96 ? 4.426 12.727 30.484 1 98.56 96 LYS A C 1
ATOM 763 O O . LYS A 1 96 ? 4.805 11.734 31.109 1 98.56 96 LYS A O 1
ATOM 768 N N . HIS A 1 97 ? 3.643 12.711 29.438 1 98.38 97 HIS A N 1
ATOM 769 C CA . HIS A 1 97 ? 3.127 11.414 29 1 98.38 97 HIS A CA 1
ATOM 770 C C . HIS A 1 97 ? 3.734 11 27.672 1 98.38 97 HIS A C 1
ATOM 772 O O . HIS A 1 97 ? 3.105 10.266 26.906 1 98.38 97 HIS A O 1
ATOM 778 N N . GLY A 1 98 ? 4.875 11.477 27.375 1 98.19 98 GLY A N 1
ATOM 779 C CA . GLY A 1 98 ? 5.723 10.891 26.344 1 98.19 98 GLY A CA 1
ATOM 780 C C . GLY A 1 98 ? 5.57 11.57 24.984 1 98.19 98 GLY A C 1
ATOM 781 O O . GLY A 1 98 ? 6.152 11.125 24 1 98.19 98 GLY A O 1
ATOM 782 N N . ILE A 1 99 ? 4.789 12.625 24.891 1 98.75 99 ILE A N 1
ATOM 783 C CA . ILE A 1 99 ? 4.672 13.352 23.625 1 98.75 99 ILE A CA 1
ATOM 784 C C . ILE A 1 99 ? 5.965 14.109 23.344 1 98.75 99 ILE A C 1
ATOM 786 O O . ILE A 1 99 ? 6.504 14.789 24.234 1 98.75 99 ILE A O 1
ATOM 790 N N . LYS A 1 100 ? 6.418 14.016 22.109 1 98.69 100 LYS A N 1
ATOM 791 C CA . LYS A 1 100 ? 7.715 14.586 21.766 1 98.69 100 LYS A CA 1
ATOM 792 C C . LYS A 1 100 ? 7.562 15.695 20.719 1 98.69 100 LYS A C 1
ATOM 794 O O . LYS A 1 100 ? 8.445 16.547 20.578 1 98.69 100 LYS A O 1
ATOM 799 N N . VAL A 1 101 ? 6.5 15.656 19.984 1 98.88 101 VAL A N 1
ATOM 800 C CA . VAL A 1 101 ? 6.254 16.656 18.953 1 98.88 101 VAL A CA 1
ATOM 801 C C . VAL A 1 101 ? 4.809 17.141 19.031 1 98.88 101 VAL A C 1
ATOM 803 O O . VAL A 1 101 ? 3.881 16.328 19.125 1 98.88 101 VAL A O 1
ATOM 806 N N . ILE A 1 102 ? 4.617 18.391 19.047 1 98.88 102 ILE A N 1
ATOM 807 C CA . ILE A 1 102 ? 3.303 19.016 18.984 1 98.88 102 ILE A CA 1
ATOM 808 C C . ILE A 1 102 ? 3.164 19.781 17.656 1 98.88 102 ILE A C 1
ATOM 810 O O . ILE A 1 102 ? 3.939 20.688 17.391 1 98.88 102 ILE A O 1
ATOM 814 N N . VAL A 1 103 ? 2.211 19.359 16.875 1 98.62 103 VAL A N 1
ATOM 815 C CA . VAL A 1 103 ? 1.928 20.031 15.617 1 98.62 103 VAL A CA 1
ATOM 816 C C . VAL A 1 103 ? 0.86 21.109 15.836 1 98.62 103 VAL A C 1
ATOM 818 O O . VAL A 1 103 ? -0.118 20.875 16.547 1 98.62 103 VAL A O 1
ATOM 821 N N . TYR A 1 104 ? 1.092 22.219 15.297 1 97.69 104 TYR A N 1
ATOM 822 C CA . TYR A 1 104 ? 0.152 23.344 15.367 1 97.69 104 TYR A CA 1
ATOM 823 C C . TYR A 1 104 ? 0.223 24.188 14.109 1 97.69 104 TYR A C 1
ATOM 825 O O . TYR A 1 104 ? 0.936 23.844 13.156 1 97.69 104 TYR A O 1
ATOM 833 N N . ASN A 1 105 ? -0.646 25.109 13.961 1 95.38 105 ASN A N 1
ATOM 834 C CA . ASN A 1 105 ? -0.54 26.109 12.914 1 95.38 105 ASN A CA 1
ATOM 835 C C . ASN A 1 105 ? -0.828 27.516 13.445 1 95.38 105 ASN A C 1
ATOM 837 O O . ASN A 1 105 ? -1.285 27.672 14.578 1 95.38 105 ASN A O 1
ATOM 841 N N . PHE A 1 106 ? -0.414 28.469 12.727 1 96.56 106 PHE A N 1
ATOM 842 C CA . PHE A 1 106 ? -0.635 29.859 13.102 1 96.56 106 PHE A CA 1
ATOM 843 C C . PHE A 1 106 ? -1.429 30.594 12.031 1 96.56 106 PHE A C 1
ATOM 845 O O . PHE A 1 106 ? -1.177 31.766 11.758 1 96.56 106 PHE A O 1
ATOM 852 N N . MET A 1 107 ? -2.281 29.828 11.289 1 92.62 107 MET A N 1
ATOM 853 C CA . MET A 1 107 ? -3.121 30.375 10.227 1 92.62 107 MET A CA 1
ATOM 854 C C . MET A 1 107 ? -4.273 31.188 10.812 1 92.62 107 MET A C 1
ATOM 856 O O . MET A 1 107 ? -4.961 30.734 11.727 1 92.62 107 MET A O 1
ATOM 860 N N . PRO A 1 108 ? -4.52 32.344 10.227 1 90.44 108 PRO A N 1
ATOM 861 C CA . PRO A 1 108 ? -5.66 33.156 10.695 1 90.44 108 PRO A CA 1
ATOM 862 C C . PRO A 1 108 ? -7.004 32.562 10.281 1 90.44 108 PRO A C 1
ATOM 864 O O . PRO A 1 108 ? -7.191 32.188 9.109 1 90.44 108 PRO A O 1
ATOM 867 N N . VAL A 1 109 ? -7.871 32.375 11.133 1 84.5 109 VAL A N 1
ATOM 868 C CA . VAL A 1 109 ? -9.297 32.156 10.938 1 84.5 109 VAL A CA 1
ATOM 869 C C . VAL A 1 109 ? -9.508 30.766 10.344 1 84.5 109 VAL A C 1
ATOM 871 O O . VAL A 1 109 ? -10.094 29.891 10.992 1 84.5 109 VAL A O 1
ATOM 874 N N . LEU A 1 110 ? -8.969 30.562 9.094 1 80.81 110 LEU A N 1
ATOM 875 C CA . LEU A 1 110 ? -9.195 29.297 8.398 1 80.81 110 LEU A CA 1
ATOM 876 C C . LEU A 1 110 ? -7.902 28.484 8.305 1 80.81 110 LEU A C 1
ATOM 878 O O . LEU A 1 110 ? -6.859 29.016 7.906 1 80.81 110 LEU A O 1
ATOM 882 N N . ASP A 1 111 ? -7.926 27.234 8.656 1 82.56 111 ASP A N 1
ATOM 883 C CA . ASP A 1 111 ? -6.754 26.375 8.586 1 82.56 111 ASP A CA 1
ATOM 884 C C . ASP A 1 111 ? -6.484 25.922 7.152 1 82.56 111 ASP A C 1
ATOM 886 O O . ASP A 1 111 ? -5.547 26.406 6.508 1 82.56 111 ASP A O 1
ATOM 890 N N . TRP A 1 112 ? -7.277 25.078 6.629 1 87.12 112 TRP A N 1
ATOM 891 C CA . TRP A 1 112 ? -7.152 24.594 5.258 1 87.12 112 TRP A CA 1
ATOM 892 C C . TRP A 1 112 ? -8.445 24.828 4.484 1 87.12 112 TRP A C 1
ATOM 894 O O . TRP A 1 112 ? -9.516 24.953 5.082 1 87.12 112 TRP A O 1
ATOM 904 N N . LEU A 1 113 ? -8.297 25.031 3.201 1 89.69 113 LEU A N 1
ATOM 905 C CA . LEU A 1 113 ? -9.477 25.328 2.393 1 89.69 113 LEU A CA 1
ATOM 906 C C . LEU A 1 113 ? -9.531 24.422 1.169 1 89.69 113 LEU A C 1
ATOM 908 O O . LEU A 1 113 ? -8.508 24.203 0.507 1 89.69 113 LEU A O 1
ATOM 912 N N . ARG A 1 114 ? -10.656 23.812 0.974 1 93.81 114 ARG A N 1
ATOM 913 C CA . ARG A 1 114 ? -11.031 23.078 -0.236 1 93.81 114 ARG A CA 1
ATOM 914 C C . ARG A 1 114 ? -12.414 23.516 -0.725 1 93.81 114 ARG A C 1
ATOM 916 O O . ARG A 1 114 ? -13.281 23.844 0.078 1 93.81 114 ARG A O 1
ATOM 923 N N . THR A 1 115 ? -12.617 23.469 -1.992 1 93.25 115 THR A N 1
ATOM 924 C CA . THR A 1 115 ? -13.883 23.906 -2.551 1 93.25 115 THR A CA 1
ATOM 925 C C . THR A 1 115 ? -14.852 22.734 -2.705 1 93.25 115 THR A C 1
ATOM 927 O O . THR A 1 115 ? -16.062 22.938 -2.848 1 93.25 115 THR A O 1
ATOM 930 N N . ASP A 1 116 ? -14.352 21.609 -2.764 1 93.81 116 ASP A N 1
ATOM 931 C CA . ASP A 1 116 ? -15.148 20.391 -2.83 1 93.81 116 ASP A CA 1
ATOM 932 C C . ASP A 1 116 ? -14.492 19.266 -2.018 1 93.81 116 ASP A C 1
ATOM 934 O O . ASP A 1 116 ? -13.32 18.953 -2.211 1 93.81 116 ASP A O 1
ATOM 938 N N . LEU A 1 117 ? -15.266 18.672 -1.138 1 95.31 117 LEU A N 1
ATOM 939 C CA . LEU A 1 117 ? -14.672 17.703 -0.218 1 95.31 117 LEU A CA 1
ATOM 940 C C . LEU A 1 117 ? -14.773 16.297 -0.779 1 95.31 117 LEU A C 1
ATOM 942 O O . LEU A 1 117 ? -14.227 15.352 -0.2 1 95.31 117 LEU A O 1
ATOM 946 N N . ALA A 1 118 ? -15.438 16.094 -1.916 1 96.25 118 ALA A N 1
ATOM 947 C CA . ALA A 1 118 ? -15.656 14.75 -2.469 1 96.25 118 ALA A CA 1
ATOM 948 C C . ALA A 1 118 ? -15.805 14.805 -3.986 1 96.25 118 ALA A C 1
ATOM 950 O O . ALA A 1 118 ? -16.766 14.25 -4.539 1 96.25 118 ALA A O 1
ATOM 951 N N . ARG A 1 119 ? -14.922 15.531 -4.59 1 96.94 119 ARG A N 1
ATOM 952 C CA . ARG A 1 119 ? -14.969 15.617 -6.047 1 96.94 119 ARG A CA 1
ATOM 953 C C . ARG A 1 119 ? -14.656 14.266 -6.684 1 96.94 119 ARG A C 1
ATOM 955 O O . ARG A 1 119 ? -13.602 13.68 -6.426 1 96.94 119 ARG A O 1
ATOM 962 N N . VAL A 1 120 ? -15.516 13.836 -7.578 1 97.88 120 VAL A N 1
ATOM 963 C CA . VAL A 1 120 ? -15.367 12.531 -8.219 1 97.88 120 VAL A CA 1
ATOM 964 C C . VAL A 1 120 ? -14.203 12.57 -9.203 1 97.88 120 VAL A C 1
ATOM 966 O O . VAL A 1 120 ? -14.047 13.539 -9.953 1 97.88 120 VAL A O 1
ATOM 969 N N . ILE A 1 121 ? -13.391 11.586 -9.141 1 97.88 121 ILE A N 1
ATOM 970 C CA . ILE A 1 121 ? -12.328 11.352 -10.117 1 97.88 121 ILE A CA 1
ATOM 971 C C . ILE A 1 121 ? -12.82 10.383 -11.188 1 97.88 121 ILE A C 1
ATOM 973 O O . ILE A 1 121 ? -12.93 9.18 -10.945 1 97.88 121 ILE A O 1
ATOM 977 N N . GLU A 1 122 ? -12.984 10.805 -12.32 1 95.88 122 GLU A N 1
ATOM 978 C CA . GLU A 1 122 ? -13.672 10.055 -13.375 1 95.88 122 GLU A CA 1
ATOM 979 C C . GLU A 1 122 ? -12.859 8.844 -13.812 1 95.88 122 GLU A C 1
ATOM 981 O O . GLU A 1 122 ? -13.422 7.82 -14.203 1 95.88 122 GLU A O 1
ATOM 986 N N . GLU A 1 123 ? -11.633 8.953 -13.695 1 93.81 123 GLU A N 1
ATOM 987 C CA . GLU A 1 123 ? -10.742 7.914 -14.203 1 93.81 123 GLU A CA 1
ATOM 988 C C . GLU A 1 123 ? -10.984 6.582 -13.5 1 93.81 123 GLU A C 1
ATOM 990 O O . GLU A 1 123 ? -10.891 5.523 -14.125 1 93.81 123 GLU A O 1
ATOM 995 N N . ASP A 1 124 ? -11.375 6.668 -12.227 1 95.88 124 ASP A N 1
ATOM 996 C CA . ASP A 1 124 ? -11.5 5.395 -11.523 1 95.88 124 ASP A CA 1
ATOM 997 C C . ASP A 1 124 ? -12.742 5.383 -10.633 1 95.88 124 ASP A C 1
ATOM 999 O O . ASP A 1 124 ? -13.047 4.371 -10 1 95.88 124 ASP A O 1
ATOM 1003 N N . GLY A 1 125 ? -13.438 6.457 -10.617 1 96.75 125 GLY A N 1
ATOM 1004 C CA . GLY A 1 125 ? -14.703 6.527 -9.898 1 96.75 125 GLY A CA 1
ATOM 1005 C C . GLY A 1 125 ? -14.531 6.855 -8.43 1 96.75 125 GLY A C 1
ATOM 1006 O O . GLY A 1 125 ? -15.516 7.004 -7.699 1 96.75 125 GLY A O 1
ATOM 1007 N N . SER A 1 126 ? -13.289 7 -7.906 1 98.06 126 SER A N 1
ATOM 1008 C CA . SER A 1 126 ? -13.047 7.445 -6.539 1 98.06 126 SER A CA 1
ATOM 1009 C C . SER A 1 126 ? -13.297 8.945 -6.395 1 98.06 126 SER A C 1
ATOM 1011 O O . SER A 1 126 ? -13.719 9.602 -7.348 1 98.06 126 SER A O 1
ATOM 1013 N N . ASN A 1 127 ? -13.172 9.477 -5.191 1 98 127 ASN A N 1
ATOM 1014 C CA . ASN A 1 127 ? -13.273 10.914 -5.004 1 98 127 ASN A CA 1
ATOM 1015 C C . ASN A 1 127 ? -12.211 11.438 -4.047 1 98 127 ASN A C 1
ATOM 1017 O O . ASN A 1 127 ? -11.562 10.664 -3.342 1 98 127 ASN A O 1
ATOM 1021 N N . SER A 1 128 ? -11.961 12.688 -4.07 1 97.94 128 SER A N 1
ATOM 1022 C CA . SER A 1 128 ? -10.938 13.297 -3.227 1 97.94 128 SER A CA 1
ATOM 1023 C C . SER A 1 128 ? -11.242 14.773 -2.969 1 97.94 128 SER A C 1
ATOM 1025 O O . SER A 1 128 ? -12.164 15.336 -3.568 1 97.94 128 SER A O 1
ATOM 1027 N N . LEU A 1 129 ? -10.516 15.32 -1.985 1 97.62 129 LEU A N 1
ATOM 1028 C CA . LEU A 1 129 ? -10.531 16.766 -1.761 1 97.62 129 LEU A CA 1
ATOM 1029 C C . LEU A 1 129 ? -10.07 17.516 -3.006 1 97.62 129 LEU A C 1
ATOM 1031 O O . LEU A 1 129 ? -9.18 17.047 -3.723 1 97.62 129 LEU A O 1
ATOM 1035 N N . TYR A 1 130 ? -10.711 18.672 -3.213 1 97.5 130 TYR A N 1
ATOM 1036 C CA . TYR A 1 130 ? -10.539 19.422 -4.449 1 97.5 130 TYR A CA 1
ATOM 1037 C C . TYR A 1 130 ? -10.562 20.922 -4.184 1 97.5 130 TYR A C 1
ATOM 1039 O O . TYR A 1 130 ? -11.359 21.391 -3.375 1 97.5 130 TYR A O 1
ATOM 1047 N N . TYR A 1 131 ? -9.648 21.641 -4.77 1 97.44 131 TYR A N 1
ATOM 1048 C CA . TYR A 1 131 ? -9.578 23.094 -4.68 1 97.44 131 TYR A CA 1
ATOM 1049 C C . TYR A 1 131 ? -9.578 23.719 -6.07 1 97.44 131 TYR A C 1
ATOM 1051 O O . TYR A 1 131 ? -8.805 23.312 -6.941 1 97.44 131 TYR A O 1
ATOM 1059 N N . ASP A 1 132 ? -10.375 24.656 -6.289 1 96.69 132 ASP A N 1
ATOM 1060 C CA . ASP A 1 132 ? -10.43 25.484 -7.484 1 96.69 132 ASP A CA 1
ATOM 1061 C C . ASP A 1 132 ? -10.688 26.953 -7.125 1 96.69 132 ASP A C 1
ATOM 1063 O O . ASP A 1 132 ? -11.789 27.312 -6.711 1 96.69 132 ASP A O 1
ATOM 1067 N N . GLU A 1 133 ? -9.695 27.734 -7.371 1 94.25 133 GLU A N 1
ATOM 1068 C CA . GLU A 1 133 ? -9.812 29.156 -7.023 1 94.25 133 GLU A CA 1
ATOM 1069 C C . GLU A 1 133 ? -11.016 29.797 -7.703 1 94.25 133 GLU A C 1
ATOM 1071 O O . GLU A 1 133 ? -11.672 30.656 -7.125 1 94.25 133 GLU A O 1
ATOM 1076 N N . GLU A 1 134 ? -11.336 29.406 -8.859 1 94.25 134 GLU A N 1
ATOM 1077 C CA . GLU A 1 134 ? -12.453 29.953 -9.617 1 94.25 134 GLU A CA 1
ATOM 1078 C C . GLU A 1 134 ? -13.781 29.688 -8.914 1 94.25 134 GLU A C 1
ATOM 1080 O O . GLU A 1 134 ? -14.719 30.484 -9.023 1 94.25 134 GLU A O 1
ATOM 1085 N N . GLU A 1 135 ? -13.812 28.641 -8.195 1 92 135 GLU A N 1
ATOM 1086 C CA . GLU A 1 135 ? -15.055 28.266 -7.512 1 92 135 GLU A CA 1
ATOM 1087 C C . GLU A 1 135 ? -15.281 29.141 -6.277 1 92 135 GLU A C 1
ATOM 1089 O O . GLU A 1 135 ? -16.375 29.141 -5.711 1 92 135 GLU A O 1
ATOM 1094 N N . LEU A 1 136 ? -14.281 29.828 -5.859 1 88.5 136 LEU A N 1
ATOM 1095 C CA . LEU A 1 136 ? -14.391 30.719 -4.699 1 88.5 136 LEU A CA 1
ATOM 1096 C C . LEU A 1 136 ? -14.969 32.062 -5.094 1 88.5 136 LEU A C 1
ATOM 1098 O O . LEU A 1 136 ? -15.422 32.812 -4.234 1 88.5 136 LEU A O 1
ATOM 1102 N N . LEU A 1 137 ? -14.859 32.312 -6.395 1 85.88 137 LEU A N 1
ATOM 1103 C CA . LEU A 1 137 ? -15.281 33.625 -6.867 1 85.88 137 LEU A CA 1
ATOM 1104 C C . LEU A 1 137 ? -16.734 33.906 -6.5 1 85.88 137 LEU A C 1
ATOM 1106 O O . LEU A 1 137 ? -17.609 33.062 -6.766 1 85.88 137 LEU A O 1
ATOM 1110 N N . GLY A 1 138 ? -16.906 34.969 -5.863 1 81.88 138 GLY A N 1
ATOM 1111 C CA . GLY A 1 138 ? -18.25 35.406 -5.52 1 81.88 138 GLY A CA 1
ATOM 1112 C C . GLY A 1 138 ? -18.734 34.875 -4.195 1 81.88 138 GLY A C 1
ATOM 1113 O O . GLY A 1 138 ? -19.812 35.219 -3.725 1 81.88 138 GLY A O 1
ATOM 1114 N N . LEU A 1 139 ? -17.984 33.969 -3.613 1 83.75 139 LEU A N 1
ATOM 1115 C CA . LEU A 1 139 ? -18.375 33.406 -2.332 1 83.75 139 LEU A CA 1
ATOM 1116 C C . LEU A 1 139 ? -17.734 34.156 -1.176 1 83.75 139 LEU A C 1
ATOM 1118 O O . LEU A 1 139 ? -16.578 34.562 -1.272 1 83.75 139 LEU A O 1
ATOM 1122 N N . THR A 1 140 ? -18.547 34.344 -0.154 1 78.62 140 THR A N 1
ATOM 1123 C CA . THR A 1 140 ? -18 34.938 1.071 1 78.62 140 THR A CA 1
ATOM 1124 C C . THR A 1 140 ? -17.359 33.844 1.936 1 78.62 140 THR A C 1
ATOM 1126 O O . THR A 1 140 ? -17.672 32.656 1.798 1 78.62 140 THR A O 1
ATOM 1129 N N . PRO A 1 141 ? -16.469 34.25 2.826 1 77 141 PRO A N 1
ATOM 1130 C CA . PRO A 1 141 ? -15.906 33.281 3.758 1 77 141 PRO A CA 1
ATOM 1131 C C . PRO A 1 141 ? -16.969 32.5 4.543 1 77 141 PRO A C 1
ATOM 1133 O O . PRO A 1 141 ? -16.828 31.297 4.777 1 77 141 PRO A O 1
ATOM 1136 N N . LEU A 1 142 ? -17.969 33.188 4.855 1 77.31 142 LEU A N 1
ATOM 1137 C CA . LEU A 1 142 ? -19.047 32.562 5.602 1 77.31 142 LEU A CA 1
ATOM 1138 C C . LEU A 1 142 ? -19.734 31.484 4.77 1 77.31 142 LEU A C 1
ATOM 1140 O O . LEU A 1 142 ? -20.062 30.422 5.285 1 77.31 142 LEU A O 1
ATOM 1144 N N . GLN A 1 143 ? -19.891 31.781 3.514 1 79.5 143 GLN A N 1
ATOM 1145 C CA . GLN A 1 143 ? -20.516 30.812 2.617 1 79.5 143 GLN A CA 1
ATOM 1146 C C . GLN A 1 143 ? -19.625 29.578 2.436 1 79.5 143 GLN A C 1
ATOM 1148 O O . GLN A 1 143 ? -20.125 28.453 2.367 1 79.5 143 GLN A O 1
ATOM 1153 N N . ILE A 1 144 ? -18.438 29.781 2.445 1 78.62 144 ILE A N 1
ATOM 1154 C CA . ILE A 1 144 ? -17.484 28.688 2.262 1 78.62 144 ILE A CA 1
ATOM 1155 C C . ILE A 1 144 ? -17.5 27.781 3.488 1 78.62 144 ILE A C 1
ATOM 1157 O O . ILE A 1 144 ? -17.531 26.562 3.355 1 78.62 144 ILE A O 1
ATOM 1161 N N . VAL A 1 145 ? -17.5 28.391 4.609 1 76.81 145 VAL A N 1
ATOM 1162 C CA . VAL A 1 145 ? -17.531 27.641 5.863 1 76.81 145 VAL A CA 1
ATOM 1163 C C . VAL A 1 145 ? -18.812 26.812 5.949 1 76.81 145 VAL A C 1
ATOM 1165 O O . VAL A 1 145 ? -18.781 25.656 6.355 1 76.81 145 VAL A O 1
ATOM 1168 N N . GLU A 1 146 ? -19.906 27.422 5.582 1 77.75 146 GLU A N 1
ATOM 1169 C CA . GLU A 1 146 ? -21.188 26.734 5.609 1 77.75 146 GLU A CA 1
ATOM 1170 C C . GLU A 1 146 ? -21.203 25.547 4.648 1 77.75 146 GLU A C 1
ATOM 1172 O O . GLU A 1 146 ? -21.656 24.469 5 1 77.75 146 GLU A O 1
ATOM 1177 N N . ASN A 1 147 ? -20.656 25.766 3.498 1 78.81 147 ASN A N 1
ATOM 1178 C CA . ASN A 1 147 ? -20.594 24.719 2.488 1 78.81 147 ASN A CA 1
ATOM 1179 C C . ASN A 1 147 ? -19.688 23.562 2.926 1 78.81 147 ASN A C 1
ATOM 1181 O O . ASN A 1 147 ? -20 22.391 2.723 1 78.81 147 ASN A O 1
ATOM 1185 N N . THR A 1 148 ? -18.609 23.875 3.531 1 76.81 148 THR A N 1
ATOM 1186 C CA . THR A 1 148 ? -17.641 22.891 3.994 1 76.81 148 THR A CA 1
ATOM 1187 C C . THR A 1 148 ? -18.234 22.031 5.109 1 76.81 148 THR A C 1
ATOM 1189 O O . THR A 1 148 ? -18.094 20.812 5.094 1 76.81 148 THR A O 1
ATOM 1192 N N . SER A 1 149 ? -18.844 22.656 6.027 1 75.69 149 SER A N 1
ATOM 1193 C CA . SER A 1 149 ? -19.469 21.938 7.145 1 75.69 149 SER A CA 1
ATOM 1194 C C . SER A 1 149 ? -20.531 20.969 6.656 1 75.69 149 SER A C 1
ATOM 1196 O O . SER A 1 149 ? -20.656 19.859 7.184 1 75.69 149 SER A O 1
ATOM 1198 N N . LYS A 1 150 ? -21.297 21.359 5.629 1 77.69 150 LYS A N 1
ATOM 1199 C CA . LYS A 1 150 ? -22.391 20.531 5.098 1 77.69 150 LYS A CA 1
ATOM 1200 C C . LYS A 1 150 ? -21.844 19.344 4.312 1 77.69 150 LYS A C 1
ATOM 1202 O O . LYS A 1 150 ? -22.516 18.328 4.184 1 77.69 150 LYS A O 1
ATOM 1207 N N . SER A 1 151 ? -20.578 19.453 3.938 1 80.31 151 SER A N 1
ATOM 1208 C CA . SER A 1 151 ? -20.016 18.453 3.035 1 80.31 151 SER A CA 1
ATOM 1209 C C . SER A 1 151 ? -19.016 17.562 3.75 1 80.31 151 SER A C 1
ATOM 1211 O O . SER A 1 151 ? -18.219 16.875 3.107 1 80.31 151 SER A O 1
ATOM 1213 N N . SER A 1 152 ? -19.016 17.562 5.047 1 77.75 152 SER A N 1
ATOM 1214 C CA . SER A 1 152 ? -18 16.875 5.836 1 77.75 152 SER A CA 1
ATOM 1215 C C . SER A 1 152 ? -18.438 15.469 6.195 1 77.75 152 SER A C 1
ATOM 1217 O O . SER A 1 152 ? -17.766 14.773 6.957 1 77.75 152 SER A O 1
ATOM 1219 N N . ASN A 1 153 ? -19.531 14.969 5.707 1 75.12 153 ASN A N 1
ATOM 1220 C CA . ASN A 1 153 ? -20.094 13.648 5.98 1 75.12 153 ASN A CA 1
ATOM 1221 C C . ASN A 1 153 ? -20.422 13.477 7.461 1 75.12 153 ASN A C 1
ATOM 1223 O O . ASN A 1 153 ? -20.25 12.383 8.016 1 75.12 153 ASN A O 1
ATOM 1227 N N . GLY A 1 154 ? -20.641 14.562 8.148 1 73.88 154 GLY A N 1
ATOM 1228 C CA . GLY A 1 154 ? -21.016 14.492 9.547 1 73.88 154 GLY A CA 1
ATOM 1229 C C . GLY A 1 154 ? -19.828 14.461 10.484 1 73.88 154 GLY A C 1
ATOM 1230 O O . GLY A 1 154 ? -19.984 14.289 11.695 1 73.88 154 GLY A O 1
ATOM 1231 N N . PHE A 1 155 ? -18.656 14.664 9.953 1 75.88 155 PHE A N 1
ATOM 1232 C CA . PHE A 1 155 ? -17.453 14.648 10.766 1 75.88 155 PHE A CA 1
ATOM 1233 C C . PHE A 1 155 ? -16.953 16.062 11.031 1 75.88 155 PHE A C 1
ATOM 1235 O O . PHE A 1 155 ? -17.25 16.984 10.266 1 75.88 155 PHE A O 1
ATOM 1242 N N . THR A 1 156 ? -16.312 16.141 12.141 1 74.31 156 THR A N 1
ATOM 1243 C CA . THR A 1 156 ? -15.57 17.375 12.383 1 74.31 156 THR A CA 1
ATOM 1244 C C . THR A 1 156 ? -14.266 17.375 11.586 1 74.31 156 THR A C 1
ATOM 1246 O O . THR A 1 156 ? -13.539 16.391 11.57 1 74.31 156 THR A O 1
ATOM 1249 N N . LEU A 1 157 ? -14.094 18.547 10.898 1 72.56 157 LEU A N 1
ATOM 1250 C CA . LEU A 1 157 ? -12.859 18.719 10.141 1 72.56 157 LEU A CA 1
ATOM 1251 C C . LEU A 1 157 ? -11.852 19.547 10.922 1 72.56 157 LEU A C 1
ATOM 1253 O O . LEU A 1 157 ? -12.219 20.531 11.562 1 72.56 157 LEU A O 1
ATOM 1257 N N . PRO A 1 158 ? -10.672 19.125 10.844 1 66.69 158 PRO A N 1
ATOM 1258 C CA . PRO A 1 158 ? -9.664 19.922 11.555 1 66.69 158 PRO A CA 1
ATOM 1259 C C . PRO A 1 158 ? -9.609 21.359 11.07 1 66.69 158 PRO A C 1
ATOM 1261 O O . PRO A 1 158 ? -9.461 21.609 9.867 1 66.69 158 PRO A O 1
ATOM 1264 N N . GLY A 1 159 ? -9.844 22.234 11.938 1 65.06 159 GLY A N 1
ATOM 1265 C CA . GLY A 1 159 ? -9.766 23.641 11.586 1 65.06 159 GLY A CA 1
ATOM 1266 C C . GLY A 1 159 ? -11.109 24.234 11.203 1 65.06 159 GLY A C 1
ATOM 1267 O O . GLY A 1 159 ? -11.211 25.422 10.922 1 65.06 159 GLY A O 1
ATOM 1268 N N . TRP A 1 160 ? -12.219 23.438 11.273 1 66.69 160 TRP A N 1
ATOM 1269 C CA . TRP A 1 160 ? -13.547 23.891 10.852 1 66.69 160 TRP A CA 1
ATOM 1270 C C . TRP A 1 160 ? -14.578 23.609 11.938 1 66.69 160 TRP A C 1
ATOM 1272 O O . TRP A 1 160 ? -15.742 23.312 11.633 1 66.69 160 TRP A O 1
ATOM 1282 N N . GLU A 1 161 ? -14.117 23.75 13.094 1 66.94 161 GLU A N 1
ATOM 1283 C CA . GLU A 1 161 ? -15.023 23.516 14.219 1 66.94 161 GLU A CA 1
ATOM 1284 C C . GLU A 1 161 ? -16.141 24.547 14.242 1 66.94 161 GLU A C 1
ATOM 1286 O O . GLU A 1 161 ? -15.914 25.734 13.961 1 66.94 161 GLU A O 1
ATOM 1291 N N . PRO A 1 162 ? -17.438 24.156 14.484 1 65.19 162 PRO A N 1
ATOM 1292 C CA . PRO A 1 162 ? -18.625 25.016 14.445 1 65.19 162 PRO A CA 1
ATOM 1293 C C . PRO A 1 162 ? -18.453 26.281 15.289 1 65.19 162 PRO A C 1
ATOM 1295 O O . PRO A 1 162 ? -18.938 27.359 14.906 1 65.19 162 PRO A O 1
ATOM 1298 N N . GLU A 1 163 ? -17.828 26.188 16.391 1 64.81 163 GLU A N 1
ATOM 1299 C CA . GLU A 1 163 ? -17.656 27.328 17.281 1 64.81 163 GLU A CA 1
ATOM 1300 C C . GLU A 1 163 ? -16.891 28.453 16.578 1 64.81 163 GLU A C 1
ATOM 1302 O O . GLU A 1 163 ? -17.141 29.625 16.859 1 64.81 163 GLU A O 1
ATOM 1307 N N . ARG A 1 164 ? -16.078 28.062 15.711 1 63.56 164 ARG A N 1
ATOM 1308 C CA . ARG A 1 164 ? -15.273 29.031 14.977 1 63.56 164 ARG A CA 1
ATOM 1309 C C . ARG A 1 164 ? -16.125 29.812 13.984 1 63.56 164 ARG A C 1
ATOM 1311 O O . ARG A 1 164 ? -15.883 30.984 13.727 1 63.56 164 ARG A O 1
ATOM 1318 N N . LEU A 1 165 ? -17.156 29.188 13.547 1 64.12 165 LEU A N 1
ATOM 1319 C CA . LEU A 1 165 ? -18 29.734 12.484 1 64.12 165 LEU A CA 1
ATOM 1320 C C . LEU A 1 165 ? -18.891 30.859 13.008 1 64.12 165 LEU A C 1
ATOM 1322 O O . LEU A 1 165 ? -19.125 31.844 12.312 1 64.12 165 LEU A O 1
ATOM 1326 N N . LYS A 1 166 ? -19.266 30.797 14.203 1 66.56 166 LYS A N 1
ATOM 1327 C CA . LYS A 1 166 ? -20.188 31.766 14.797 1 66.56 166 LYS A CA 1
ATOM 1328 C C . LYS A 1 166 ? -19.547 33.156 14.875 1 66.56 166 LYS A C 1
ATOM 1330 O O . LYS A 1 166 ? -20.234 34.156 14.68 1 66.56 166 LYS A O 1
ATOM 1335 N N . GLU A 1 167 ? -18.312 33.188 15.016 1 73.12 167 GLU A N 1
ATOM 1336 C CA . GLU A 1 167 ? -17.641 34.469 15.219 1 73.12 167 GLU A CA 1
ATOM 1337 C C . GLU A 1 167 ? -16.781 34.844 14.016 1 73.12 167 GLU A C 1
ATOM 1339 O O . GLU A 1 167 ? -15.945 35.719 14.102 1 73.12 167 GLU A O 1
ATOM 1344 N N . LEU A 1 168 ? -17.047 34.25 12.961 1 79.19 168 LEU A N 1
ATOM 1345 C CA . LEU A 1 168 ? -16.188 34.375 11.789 1 79.19 168 LEU A CA 1
ATOM 1346 C C . LEU A 1 168 ? -16.125 35.812 11.297 1 79.19 168 LEU A C 1
ATOM 1348 O O . LEU A 1 168 ? -15.039 36.344 11.055 1 79.19 168 LEU A O 1
ATOM 1352 N N . GLU A 1 169 ? -17.219 36.406 11.203 1 77.81 169 GLU A N 1
ATOM 1353 C CA . GLU A 1 169 ? -17.266 37.781 10.68 1 77.81 169 GLU A CA 1
ATOM 1354 C C . GLU A 1 169 ? -16.5 38.75 11.586 1 77.81 169 GLU A C 1
ATOM 1356 O O . GLU A 1 169 ? -15.75 39.594 11.102 1 77.81 169 GLU A O 1
ATOM 1361 N N . ASN A 1 170 ? -16.766 38.594 12.812 1 82.94 170 ASN A N 1
ATOM 1362 C CA . ASN A 1 170 ? -16.078 39.469 13.766 1 82.94 170 ASN A CA 1
ATOM 1363 C C . ASN A 1 170 ? -14.562 39.25 13.727 1 82.94 170 ASN A C 1
ATOM 1365 O O . ASN A 1 170 ? -13.789 40.188 13.766 1 82.94 170 ASN A O 1
ATOM 1369 N N . VAL A 1 171 ? -14.18 38.062 13.68 1 84.31 171 VAL A N 1
ATOM 1370 C CA . VAL A 1 171 ? -12.766 37.719 13.664 1 84.31 171 VAL A CA 1
ATOM 1371 C C . VAL A 1 171 ? -12.117 38.219 12.383 1 84.31 171 VAL A C 1
ATOM 1373 O O . VAL A 1 171 ? -11.008 38.781 12.414 1 84.31 171 VAL A O 1
ATOM 1376 N N . LEU A 1 172 ? -12.844 38.094 11.32 1 85.56 172 LEU A N 1
ATOM 1377 C CA . LEU A 1 172 ? -12.336 38.625 10.047 1 85.56 172 LEU A CA 1
ATOM 1378 C C . LEU A 1 172 ? -12.109 40.125 10.109 1 85.56 172 LEU A C 1
ATOM 1380 O O . LEU A 1 172 ? -11.133 40.625 9.555 1 85.56 172 LEU A O 1
ATOM 1384 N N . ALA A 1 173 ? -12.953 40.75 10.797 1 86.56 173 ALA A N 1
ATOM 1385 C CA . ALA A 1 173 ? -12.844 42.188 10.945 1 86.56 173 ALA A CA 1
ATOM 1386 C C . ALA A 1 173 ? -11.602 42.562 11.742 1 86.56 173 ALA A C 1
ATOM 1388 O O . ALA A 1 173 ? -10.969 43.594 11.461 1 86.56 173 ALA A O 1
ATOM 1389 N N . LEU A 1 174 ? -11.273 41.812 12.688 1 88.62 174 LEU A N 1
ATOM 1390 C CA . LEU A 1 174 ? -10.117 42.094 13.531 1 88.62 174 LEU A CA 1
ATOM 1391 C C . LEU A 1 174 ? -8.82 41.938 12.742 1 88.62 174 LEU A C 1
ATOM 1393 O O . LEU A 1 174 ? -7.809 42.562 13.07 1 88.62 174 LEU A O 1
ATOM 1397 N N . TYR A 1 175 ? -8.859 41.125 11.742 1 91.56 175 TYR A N 1
ATOM 1398 C CA . TYR A 1 175 ? -7.652 40.844 10.969 1 91.56 175 TYR A CA 1
ATOM 1399 C C . TYR A 1 175 ? -7.438 41.906 9.898 1 91.56 175 TYR A C 1
ATOM 1401 O O . TYR A 1 175 ? -6.41 41.906 9.211 1 91.56 175 TYR A O 1
ATOM 1409 N N . LYS A 1 176 ? -8.344 42.812 9.742 1 88.56 176 LYS A N 1
ATOM 1410 C CA . LYS A 1 176 ? -8.219 43.875 8.734 1 88.56 176 LYS A CA 1
ATOM 1411 C C . LYS A 1 176 ? -6.977 44.719 8.984 1 88.56 176 LYS A C 1
ATOM 1413 O O . LYS A 1 176 ? -6.395 45.281 8.039 1 88.56 176 LYS A O 1
ATOM 1418 N N . ASN A 1 177 ? -6.609 44.781 10.172 1 87.88 177 ASN A N 1
ATOM 1419 C CA . ASN A 1 177 ? -5.473 45.625 10.508 1 87.88 177 ASN A CA 1
ATOM 1420 C C . ASN A 1 177 ? -4.23 44.812 10.836 1 87.88 177 ASN A C 1
ATOM 1422 O O . ASN A 1 177 ? -3.303 45.312 11.477 1 87.88 177 ASN A O 1
ATOM 1426 N N . ILE A 1 178 ? -4.184 43.562 10.547 1 94.69 178 ILE A N 1
ATOM 1427 C CA . ILE A 1 178 ? -3.045 42.719 10.812 1 94.69 178 ILE A CA 1
ATOM 1428 C C . ILE A 1 178 ? -2.393 42.281 9.5 1 94.69 178 ILE A C 1
ATOM 1430 O O . ILE A 1 178 ? -2.941 41.469 8.758 1 94.69 178 ILE A O 1
ATOM 1434 N N . ASP A 1 179 ? -1.257 42.844 9.203 1 94.75 179 ASP A N 1
ATOM 1435 C CA . ASP A 1 179 ? -0.491 42.438 8.031 1 94.75 179 ASP A CA 1
ATOM 1436 C C . ASP A 1 179 ? 0.517 41.344 8.398 1 94.75 179 ASP A C 1
ATOM 1438 O O . ASP A 1 179 ? 0.63 40.969 9.562 1 94.75 179 ASP A O 1
ATOM 1442 N N . PRO A 1 180 ? 1.217 40.781 7.453 1 96.62 180 PRO A N 1
ATOM 1443 C CA . PRO A 1 180 ? 2.145 39.656 7.719 1 96.62 180 PRO A CA 1
ATOM 1444 C C . PRO A 1 180 ? 3.205 40.031 8.758 1 96.62 180 PRO A C 1
ATOM 1446 O O . PRO A 1 180 ? 3.559 39.188 9.602 1 96.62 180 PRO A O 1
ATOM 1449 N N . ASP A 1 181 ? 3.711 41.188 8.734 1 97.38 181 ASP A N 1
ATOM 1450 C CA . ASP A 1 181 ? 4.734 41.594 9.688 1 97.38 181 ASP A CA 1
ATOM 1451 C C . ASP A 1 181 ? 4.184 41.625 11.109 1 97.38 181 ASP A C 1
ATOM 1453 O O . ASP A 1 181 ? 4.844 41.156 12.047 1 97.38 181 ASP A O 1
ATOM 1457 N N . LYS A 1 182 ? 3 42.219 11.234 1 97.44 182 LYS A N 1
ATOM 1458 C CA . LYS A 1 182 ? 2.363 42.25 12.547 1 97.44 182 LYS A CA 1
ATOM 1459 C C . LYS A 1 182 ? 2.061 40.844 13.039 1 97.44 182 LYS A C 1
ATOM 1461 O O . LYS A 1 182 ? 2.215 40.531 14.227 1 97.44 182 LYS A O 1
ATOM 1466 N N . LEU A 1 183 ? 1.561 40 12.172 1 97.94 183 LEU A N 1
ATOM 1467 C CA . LEU A 1 183 ? 1.301 38.625 12.539 1 97.94 183 LEU A CA 1
ATOM 1468 C C . LEU A 1 183 ? 2.578 37.938 13.016 1 97.94 183 LEU A C 1
ATOM 1470 O O . LEU A 1 183 ? 2.559 37.188 14 1 97.94 183 LEU A O 1
ATOM 1474 N N . ARG A 1 184 ? 3.73 38.156 12.352 1 98.38 184 ARG A N 1
ATOM 1475 C CA . ARG A 1 184 ? 5.008 37.562 12.75 1 98.38 184 ARG A CA 1
ATOM 1476 C C . ARG A 1 184 ? 5.445 38.094 14.117 1 98.38 184 ARG A C 1
ATOM 1478 O O . ARG A 1 184 ? 6.035 37.344 14.906 1 98.38 184 ARG A O 1
ATOM 1485 N N . GLU A 1 185 ? 5.156 39.344 14.336 1 98.31 185 GLU A N 1
ATOM 1486 C CA . GLU A 1 185 ? 5.469 39.906 15.648 1 98.31 185 GLU A CA 1
ATOM 1487 C C . GLU A 1 185 ? 4.703 39.188 16.75 1 98.31 185 GLU A C 1
ATOM 1489 O O . GLU A 1 185 ? 5.27 38.844 17.797 1 98.31 185 GLU A O 1
ATOM 1494 N N . ASN A 1 186 ? 3.404 39.031 16.5 1 98.38 186 ASN A N 1
ATOM 1495 C CA . ASN A 1 186 ? 2.592 38.312 17.469 1 98.38 186 ASN A CA 1
ATOM 1496 C C . ASN A 1 186 ? 3.059 36.875 17.625 1 98.38 186 ASN A C 1
ATOM 1498 O O . ASN A 1 186 ? 3.039 36.312 18.719 1 98.38 186 ASN A O 1
ATOM 1502 N N . TYR A 1 187 ? 3.477 36.312 16.469 1 98.75 187 TYR A N 1
ATOM 1503 C CA . TYR A 1 187 ? 4.004 34.938 16.453 1 98.75 187 TYR A CA 1
ATOM 1504 C C . TYR A 1 187 ? 5.277 34.844 17.281 1 98.75 187 TYR A C 1
ATOM 1506 O O . TYR A 1 187 ? 5.441 33.906 18.078 1 98.75 187 TYR A O 1
ATOM 1514 N N . LYS A 1 188 ? 6.16 35.781 17.141 1 98.81 188 LYS A N 1
ATOM 1515 C CA . LYS A 1 188 ? 7.398 35.812 17.906 1 98.81 188 LYS A CA 1
ATOM 1516 C C . LYS A 1 188 ? 7.113 35.875 19.406 1 98.81 188 LYS A C 1
ATOM 1518 O O . LYS A 1 188 ? 7.766 35.188 20.188 1 98.81 188 LYS A O 1
ATOM 1523 N N . TYR A 1 189 ? 6.133 36.688 19.766 1 98.81 189 TYR A N 1
ATOM 1524 C CA . TYR A 1 189 ? 5.754 36.812 21.172 1 98.81 189 TYR A CA 1
ATOM 1525 C C . TYR A 1 189 ? 5.336 35.438 21.75 1 98.81 189 TYR A C 1
ATOM 1527 O O . TYR A 1 189 ? 5.75 35.094 22.844 1 98.81 189 TYR A O 1
ATOM 1535 N N . PHE A 1 190 ? 4.531 34.812 21.016 1 98.81 190 PHE A N 1
ATOM 1536 C CA . PHE A 1 190 ? 4.078 33.5 21.406 1 98.81 190 PHE A CA 1
ATOM 1537 C C . PHE A 1 190 ? 5.262 32.531 21.547 1 98.81 190 PHE A C 1
ATOM 1539 O O . PHE A 1 190 ? 5.383 31.844 22.578 1 98.81 190 PHE A O 1
ATOM 1546 N N . LEU A 1 191 ? 6.152 32.438 20.562 1 98.88 191 LEU A N 1
ATOM 1547 C CA . LEU A 1 191 ? 7.297 31.531 20.531 1 98.88 191 LEU A CA 1
ATOM 1548 C C . LEU A 1 191 ? 8.227 31.812 21.719 1 98.88 191 LEU A C 1
ATOM 1550 O O . LEU A 1 191 ? 8.734 30.891 22.344 1 98.88 191 LEU A O 1
ATOM 1554 N N . GLU A 1 192 ? 8.453 33.062 22.016 1 98.75 192 GLU A N 1
ATOM 1555 C CA . GLU A 1 192 ? 9.352 33.438 23.094 1 98.75 192 GLU A CA 1
ATOM 1556 C C . GLU A 1 192 ? 8.867 32.906 24.438 1 98.75 192 GLU A C 1
ATOM 1558 O O . GLU A 1 192 ? 9.664 32.688 25.344 1 98.75 192 GLU A O 1
ATOM 1563 N N . LYS A 1 193 ? 7.613 32.781 24.547 1 98.75 193 LYS A N 1
ATOM 1564 C CA . LYS A 1 193 ? 7.035 32.312 25.797 1 98.75 193 LYS A CA 1
ATOM 1565 C C . LYS A 1 193 ? 6.969 30.781 25.828 1 98.75 193 LYS A C 1
ATOM 1567 O O . LYS A 1 193 ? 7.164 30.172 26.891 1 98.75 193 LYS A O 1
ATOM 1572 N N . VAL A 1 194 ? 6.723 30.156 24.734 1 98.75 194 VAL A N 1
ATOM 1573 C CA . VAL A 1 194 ? 6.367 28.75 24.719 1 98.75 194 VAL A CA 1
ATOM 1574 C C . VAL A 1 194 ? 7.617 27.906 24.469 1 98.75 194 VAL A C 1
ATOM 1576 O O . VAL A 1 194 ? 7.754 26.812 25.031 1 98.75 194 VAL A O 1
ATOM 1579 N N . ILE A 1 195 ? 8.609 28.312 23.656 1 98.88 195 ILE A N 1
ATOM 1580 C CA . ILE A 1 195 ? 9.719 27.469 23.188 1 98.88 195 ILE A CA 1
ATOM 1581 C C . ILE A 1 195 ? 10.641 27.141 24.359 1 98.88 195 ILE A C 1
ATOM 1583 O O . ILE A 1 195 ? 11.117 26.016 24.484 1 98.88 195 ILE A O 1
ATOM 1587 N N . PRO A 1 196 ? 10.93 28.094 25.266 1 98.81 196 PRO A N 1
ATOM 1588 C CA . PRO A 1 196 ? 11.742 27.719 26.422 1 98.81 196 PRO A CA 1
ATOM 1589 C C . PRO A 1 196 ? 11.141 26.562 27.219 1 98.81 196 PRO A C 1
ATOM 1591 O O . PRO A 1 196 ? 11.875 25.719 27.75 1 98.81 196 PRO A O 1
ATOM 1594 N N . VAL A 1 197 ? 9.867 26.562 27.391 1 98.88 197 VAL A N 1
ATOM 1595 C CA . VAL A 1 197 ? 9.18 25.484 28.078 1 98.88 197 VAL A CA 1
ATOM 1596 C C . VAL A 1 197 ? 9.375 24.172 27.312 1 98.88 197 VAL A C 1
ATOM 1598 O O . VAL A 1 197 ? 9.609 23.125 27.906 1 98.88 197 VAL A O 1
ATOM 1601 N N . CYS A 1 198 ? 9.242 24.266 25.984 1 98.81 198 CYS A N 1
ATOM 1602 C CA . CYS A 1 198 ? 9.461 23.094 25.125 1 98.81 198 CYS A CA 1
ATOM 1603 C C . CYS A 1 198 ? 10.875 22.562 25.297 1 98.81 198 CYS A C 1
ATOM 1605 O O . CYS A 1 198 ? 11.078 21.344 25.344 1 98.81 198 CYS A O 1
ATOM 1607 N N . GLU A 1 199 ? 11.859 23.469 25.328 1 98.69 199 GLU A N 1
ATOM 1608 C CA . GLU A 1 199 ? 13.242 23.062 25.578 1 98.69 199 GLU A CA 1
ATOM 1609 C C . GLU A 1 199 ? 13.375 22.312 26.891 1 98.69 199 GLU A C 1
ATOM 1611 O O . GLU A 1 199 ? 14.031 21.266 26.953 1 98.69 199 GLU A O 1
ATOM 1616 N N . GLU A 1 200 ? 12.711 22.844 27.859 1 98.44 200 GLU A N 1
ATOM 1617 C CA . GLU A 1 200 ? 12.75 22.234 29.188 1 98.44 200 GLU A CA 1
ATOM 1618 C C . GLU A 1 200 ? 12.148 20.828 29.172 1 98.44 200 GLU A C 1
ATOM 1620 O O . GLU A 1 200 ? 12.641 19.938 29.844 1 98.44 200 GLU A O 1
ATOM 1625 N N . CYS A 1 201 ? 11.109 20.641 28.422 1 98.44 201 CYS A N 1
ATOM 1626 C CA . CYS A 1 201 ? 10.312 19.422 28.453 1 98.44 201 CYS A CA 1
ATOM 1627 C C . CYS A 1 201 ? 10.789 18.422 27.406 1 98.44 201 CYS A C 1
ATOM 1629 O O . CYS A 1 201 ? 10.359 17.266 27.391 1 98.44 201 CYS A O 1
ATOM 1631 N N . GLY A 1 202 ? 11.672 18.812 26.516 1 98.25 202 GLY A N 1
ATOM 1632 C CA . GLY A 1 202 ? 12.109 17.953 25.438 1 98.25 202 GLY A CA 1
ATOM 1633 C C . GLY A 1 202 ? 11.055 17.75 24.359 1 98.25 202 GLY A C 1
ATOM 1634 O O . GLY A 1 202 ? 10.859 16.641 23.875 1 98.25 202 GLY A O 1
ATOM 1635 N N . VAL A 1 203 ? 10.281 18.766 24.094 1 98.69 203 VAL A N 1
ATOM 1636 C CA . VAL A 1 203 ? 9.211 18.719 23.094 1 98.69 203 VAL A CA 1
ATOM 1637 C C . VAL A 1 203 ? 9.547 19.656 21.938 1 98.69 203 VAL A C 1
ATOM 1639 O O . VAL A 1 203 ? 10.141 20.719 22.125 1 98.69 203 VAL A O 1
ATOM 1642 N N . LYS A 1 204 ? 9.25 19.266 20.734 1 98.81 204 LYS A N 1
ATOM 1643 C CA . LYS A 1 204 ? 9.344 20.109 19.547 1 98.81 204 LYS A CA 1
ATOM 1644 C C . LYS A 1 204 ? 7.977 20.656 19.156 1 98.81 204 LYS A C 1
ATOM 1646 O O . LYS A 1 204 ? 6.984 19.938 19.172 1 98.81 204 LYS A O 1
ATOM 1651 N N . MET A 1 205 ? 7.938 21.953 18.891 1 98.75 205 MET A N 1
ATOM 1652 C CA . MET A 1 205 ? 6.785 22.562 18.234 1 98.75 205 MET A CA 1
ATOM 1653 C C . MET A 1 205 ? 6.957 22.562 16.719 1 98.75 205 MET A C 1
ATOM 1655 O O . MET A 1 205 ? 7.957 23.062 16.203 1 98.75 205 MET A O 1
ATOM 1659 N N . ALA A 1 206 ? 6.031 21.984 16.031 1 98.88 206 ALA A N 1
ATOM 1660 C CA . ALA A 1 206 ? 6.145 21.891 14.57 1 98.88 206 ALA A CA 1
ATOM 1661 C C . ALA A 1 206 ? 5 22.625 13.883 1 98.88 206 ALA A C 1
ATOM 1663 O O . ALA A 1 206 ? 3.852 22.188 13.93 1 98.88 206 ALA A O 1
ATOM 1664 N N . VAL A 1 207 ? 5.305 23.75 13.242 1 98.69 207 VAL A N 1
ATOM 1665 C CA . VAL A 1 207 ? 4.27 24.578 12.641 1 98.69 207 VAL A CA 1
ATOM 1666 C C . VAL A 1 207 ? 3.916 24.047 11.258 1 98.69 207 VAL A C 1
ATOM 1668 O O . VAL A 1 207 ? 4.801 23.828 10.422 1 98.69 207 VAL A O 1
ATOM 1671 N N . HIS A 1 208 ? 2.658 23.766 10.992 1 98.31 208 HIS A N 1
ATOM 1672 C CA . HIS A 1 208 ? 2.139 23.297 9.719 1 98.31 208 HIS A CA 1
ATOM 1673 C C . HIS A 1 208 ? 2.012 24.438 8.719 1 98.31 208 HIS A C 1
ATOM 1675 O O . HIS A 1 208 ? 1.645 25.547 9.094 1 98.31 208 HIS A O 1
ATOM 1681 N N . PRO A 1 209 ? 2.234 24.25 7.477 1 98.12 209 PRO A N 1
ATOM 1682 C CA . PRO A 1 209 ? 2.133 25.297 6.473 1 98.12 209 PRO A CA 1
ATOM 1683 C C . PRO A 1 209 ? 0.688 25.719 6.188 1 98.12 209 PRO A C 1
ATOM 1685 O O . PRO A 1 209 ? -0.243 24.984 6.547 1 98.12 209 PRO A O 1
ATOM 1688 N N . ASP A 1 210 ? 0.601 26.859 5.539 1 96.69 210 ASP A N 1
ATOM 1689 C CA . ASP A 1 210 ? -0.676 27.266 4.961 1 96.69 210 ASP A CA 1
ATOM 1690 C C . ASP A 1 210 ? -1.169 26.25 3.941 1 96.69 210 ASP A C 1
ATOM 1692 O O . ASP A 1 210 ? -0.371 25.656 3.207 1 96.69 210 ASP A O 1
ATOM 1696 N N . ASP A 1 211 ? -2.453 26.047 3.922 1 96 211 ASP A N 1
ATOM 1697 C CA . ASP A 1 211 ? -3.064 25.078 3.02 1 96 211 ASP A CA 1
ATOM 1698 C C . ASP A 1 211 ? -4.359 25.625 2.424 1 96 211 ASP A C 1
ATOM 1700 O O . ASP A 1 211 ? -5.402 25.625 3.084 1 96 211 ASP A O 1
ATOM 1704 N N . PRO A 1 212 ? -4.277 26.078 1.196 1 96.56 212 PRO A N 1
ATOM 1705 C CA . PRO A 1 212 ? -3.227 25.938 0.183 1 96.56 212 PRO A CA 1
ATOM 1706 C C . PRO A 1 212 ? -2.062 26.906 0.4 1 96.56 212 PRO A C 1
ATOM 1708 O O . PRO A 1 212 ? -2.098 27.719 1.322 1 96.56 212 PRO A O 1
ATOM 1711 N N . ALA A 1 213 ? -1.042 26.75 -0.43 1 97.31 213 ALA A N 1
ATOM 1712 C CA . ALA A 1 213 ? 0.229 27.438 -0.212 1 97.31 213 ALA A CA 1
ATOM 1713 C C . ALA A 1 213 ? 0.225 28.812 -0.857 1 97.31 213 ALA A C 1
ATOM 1715 O O . ALA A 1 213 ? 1.16 29.172 -1.576 1 97.31 213 ALA A O 1
ATOM 1716 N N . TRP A 1 214 ? -0.835 29.547 -0.666 1 94.75 214 TRP A N 1
ATOM 1717 C CA . TRP A 1 214 ? -0.976 30.953 -1.061 1 94.75 214 TRP A CA 1
ATOM 1718 C C . TRP A 1 214 ? -2.029 31.656 -0.211 1 94.75 214 TRP A C 1
ATOM 1720 O O . TRP A 1 214 ? -2.822 31 0.472 1 94.75 214 TRP A O 1
ATOM 1730 N N . PRO A 1 215 ? -1.995 33.031 -0.147 1 89.62 215 PRO A N 1
ATOM 1731 C CA . PRO A 1 215 ? -2.998 33.75 0.631 1 89.62 215 PRO A CA 1
ATOM 1732 C C . PRO A 1 215 ? -4.418 33.531 0.115 1 89.62 215 PRO A C 1
ATOM 1734 O O . PRO A 1 215 ? -4.625 33.406 -1.093 1 89.62 215 PRO A O 1
ATOM 1737 N N . ILE A 1 216 ? -5.312 33.531 1.048 1 85.62 216 ILE A N 1
ATOM 1738 C CA . ILE A 1 216 ? -6.727 33.375 0.72 1 85.62 216 ILE A CA 1
ATOM 1739 C C . ILE A 1 216 ? -7.543 34.438 1.429 1 85.62 216 ILE A C 1
ATOM 1741 O O . ILE A 1 216 ? -7.273 34.781 2.586 1 85.62 216 ILE A O 1
ATOM 1745 N N . PHE A 1 217 ? -8.445 35.156 0.751 1 82 217 PHE A N 1
ATOM 1746 C CA . PHE A 1 217 ? -9.43 36.094 1.285 1 82 217 PHE A CA 1
ATOM 1747 C C . PHE A 1 217 ? -8.742 37.281 1.933 1 82 217 PHE A C 1
ATOM 1749 O O . PHE A 1 217 ? -9.219 37.812 2.943 1 82 217 PHE A O 1
ATOM 1756 N N . GLY A 1 218 ? -7.578 37.562 1.543 1 83.25 218 GLY A N 1
ATOM 1757 C CA . GLY A 1 218 ? -6.883 38.75 2.055 1 83.25 218 GLY A CA 1
ATOM 1758 C C . GLY A 1 218 ? -6.277 38.531 3.43 1 83.25 218 GLY A C 1
ATOM 1759 O O . GLY A 1 218 ? -5.742 39.438 4.035 1 83.25 218 GLY A O 1
ATOM 1760 N N . LEU A 1 219 ? -6.383 37.344 3.963 1 88.56 219 LEU A N 1
ATOM 1761 C CA . LEU A 1 219 ? -5.793 37.031 5.258 1 88.56 219 LEU A CA 1
ATOM 1762 C C . LEU A 1 219 ? -4.285 36.844 5.141 1 88.56 219 LEU A C 1
ATOM 1764 O O . LEU A 1 219 ? -3.791 36.312 4.141 1 88.56 219 LEU A O 1
ATOM 1768 N N . PRO A 1 220 ? -3.59 37.344 6.168 1 91.25 220 PRO A N 1
ATOM 1769 C CA . PRO A 1 220 ? -2.131 37.219 6.117 1 91.25 220 PRO A CA 1
ATOM 1770 C C . PRO A 1 220 ? -1.651 35.781 6.344 1 91.25 220 PRO A C 1
ATOM 1772 O O . PRO A 1 220 ? -1.682 35.312 7.477 1 91.25 220 PRO A O 1
ATOM 1775 N N . ARG A 1 221 ? -1.225 35.125 5.289 1 93.62 221 ARG A N 1
ATOM 1776 C CA . ARG A 1 221 ? -0.616 33.781 5.359 1 93.62 221 ARG A CA 1
ATOM 1777 C C . ARG A 1 221 ? 0.905 33.875 5.309 1 93.62 221 ARG A C 1
ATOM 1779 O O . ARG A 1 221 ? 1.467 34.438 4.367 1 93.62 221 ARG A O 1
ATOM 1786 N N . ILE A 1 222 ? 1.538 33.344 6.328 1 97.19 222 ILE A N 1
ATOM 1787 C CA . ILE A 1 222 ? 2.959 33.625 6.453 1 97.19 222 ILE A CA 1
ATOM 1788 C C . ILE A 1 222 ? 3.771 32.344 6.43 1 97.19 222 ILE A C 1
ATOM 1790 O O . ILE A 1 222 ? 4.957 32.344 6.773 1 97.19 222 ILE A O 1
ATOM 1794 N N . ALA A 1 223 ? 3.205 31.156 6.051 1 98 223 ALA A N 1
ATOM 1795 C CA . ALA A 1 223 ? 3.893 29.859 6.125 1 98 223 ALA A CA 1
ATOM 1796 C C . ALA A 1 223 ? 3.631 29.031 4.875 1 98 223 ALA A C 1
ATOM 1798 O O . ALA A 1 223 ? 3.127 27.906 4.969 1 98 223 ALA A O 1
ATOM 1799 N N . HIS A 1 224 ? 4.055 29.516 3.658 1 97.69 224 HIS A N 1
ATOM 1800 C CA . HIS A 1 224 ? 3.668 28.734 2.48 1 97.69 224 HIS A CA 1
ATOM 1801 C C . HIS A 1 224 ? 4.801 28.688 1.462 1 97.69 224 HIS A C 1
ATOM 1803 O O . HIS A 1 224 ? 4.57 28.406 0.283 1 97.69 224 HIS A O 1
ATOM 1809 N N . SER A 1 225 ? 5.984 29.031 1.875 1 98.19 225 SER A N 1
ATOM 1810 C CA . SER A 1 225 ? 7.168 28.906 1.028 1 98.19 225 SER A CA 1
ATOM 1811 C C . SER A 1 225 ? 8.43 28.719 1.864 1 98.19 225 SER A C 1
ATOM 1813 O O . SER A 1 225 ? 8.398 28.859 3.088 1 98.19 225 SER A O 1
ATOM 1815 N N . GLU A 1 226 ? 9.469 28.297 1.172 1 98.5 226 GLU A N 1
ATOM 1816 C CA . GLU A 1 226 ? 10.75 28.125 1.841 1 98.5 226 GLU A CA 1
ATOM 1817 C C . GLU A 1 226 ? 11.188 29.406 2.545 1 98.5 226 GLU A C 1
ATOM 1819 O O . GLU A 1 226 ? 11.555 29.391 3.721 1 98.5 226 GLU A O 1
ATOM 1824 N N . GLU A 1 227 ? 11.094 30.5 1.871 1 98.38 227 GLU A N 1
ATOM 1825 C CA . GLU A 1 227 ? 11.516 31.797 2.404 1 98.38 227 GLU A CA 1
ATOM 1826 C C . GLU A 1 227 ? 10.695 32.156 3.637 1 98.38 227 GLU A C 1
ATOM 1828 O O . GLU A 1 227 ? 11.242 32.688 4.617 1 98.38 227 GLU A O 1
ATOM 1833 N N . LEU A 1 228 ? 9.438 31.969 3.547 1 98.44 228 LEU A N 1
ATOM 1834 C CA . LEU A 1 228 ? 8.562 32.312 4.652 1 98.44 228 LEU A CA 1
ATOM 1835 C C . LEU A 1 228 ? 8.844 31.453 5.875 1 98.44 228 LEU A C 1
ATOM 1837 O O . LEU A 1 228 ? 8.773 31.938 7.012 1 98.44 228 LEU A O 1
ATOM 1841 N N . PHE A 1 229 ? 9.148 30.188 5.672 1 98.62 229 PHE A N 1
ATOM 1842 C CA . PHE A 1 229 ? 9.516 29.312 6.785 1 98.62 229 PHE A CA 1
ATOM 1843 C C . PHE A 1 229 ? 10.852 29.75 7.391 1 98.62 229 PHE A C 1
ATOM 1845 O O . PHE A 1 229 ? 11.047 29.656 8.602 1 98.62 229 PHE A O 1
ATOM 1852 N N . ASP A 1 230 ? 11.797 30.172 6.539 1 98.69 230 ASP A N 1
ATOM 1853 C CA . ASP A 1 230 ? 13.039 30.734 7.078 1 98.69 230 ASP A CA 1
ATOM 1854 C C . ASP A 1 230 ? 12.758 31.906 8.008 1 98.69 230 ASP A C 1
ATOM 1856 O O . ASP A 1 230 ? 13.328 31.984 9.102 1 98.69 230 ASP A O 1
ATOM 1860 N N . LYS A 1 231 ? 11.906 32.812 7.574 1 98.56 231 LYS A N 1
ATOM 1861 C CA . LYS A 1 231 ? 11.539 33.938 8.398 1 98.56 231 LYS A CA 1
ATOM 1862 C C . LYS A 1 231 ? 10.914 33.5 9.711 1 98.56 231 LYS A C 1
ATOM 1864 O O . LYS A 1 231 ? 11.172 34.094 10.758 1 98.56 231 LYS A O 1
ATOM 1869 N N . ILE A 1 232 ? 10.109 32.469 9.656 1 98.69 232 ILE A N 1
ATOM 1870 C CA . ILE A 1 232 ? 9.453 31.953 10.852 1 98.69 232 ILE A CA 1
ATOM 1871 C C . ILE A 1 232 ? 10.492 31.375 11.805 1 98.69 232 ILE A C 1
ATOM 1873 O O . ILE A 1 232 ? 10.484 31.672 13 1 98.69 232 ILE A O 1
ATOM 1877 N N . LEU A 1 233 ? 11.398 30.531 11.281 1 98.56 233 LEU A N 1
ATOM 1878 C CA . LEU A 1 233 ? 12.391 29.875 12.117 1 98.56 233 LEU A CA 1
ATOM 1879 C C . LEU A 1 233 ? 13.359 30.891 12.719 1 98.56 233 LEU A C 1
ATOM 1881 O O . LEU A 1 233 ? 13.93 30.641 13.789 1 98.56 233 LEU A O 1
ATOM 1885 N N . GLU A 1 234 ? 13.5 32 12.102 1 98.06 234 GLU A N 1
ATOM 1886 C CA . GLU A 1 234 ? 14.367 33.062 12.586 1 98.06 234 GLU A CA 1
ATOM 1887 C C . GLU A 1 234 ? 13.734 33.812 13.766 1 98.06 234 GLU A C 1
ATOM 1889 O O . GLU A 1 234 ? 14.414 34.562 14.477 1 98.06 234 GLU A O 1
ATOM 1894 N N . LEU A 1 235 ? 12.461 33.719 13.938 1 98.5 235 LEU A N 1
ATOM 1895 C CA . LEU A 1 235 ? 11.781 34.406 15.023 1 98.5 235 LEU A CA 1
ATOM 1896 C C . LEU A 1 235 ? 12.32 33.938 16.375 1 98.5 235 LEU A C 1
ATOM 1898 O O . LEU A 1 235 ? 12.289 34.688 17.344 1 98.5 235 LEU A O 1
ATOM 1902 N N . TYR A 1 236 ? 12.711 32.719 16.438 1 98.44 236 TYR A N 1
ATOM 1903 C CA . TYR A 1 236 ? 13.297 32.156 17.641 1 98.44 236 TYR A CA 1
ATOM 1904 C C . TYR A 1 236 ? 14.18 30.953 17.312 1 98.44 236 TYR A C 1
ATOM 1906 O O . TYR A 1 236 ? 13.695 29.922 16.844 1 98.44 236 TYR A O 1
ATOM 1914 N N . ASP A 1 237 ? 15.461 31.062 17.562 1 97.81 237 ASP A N 1
ATOM 1915 C CA . ASP A 1 237 ? 16.406 30.016 17.219 1 97.81 237 ASP A CA 1
ATOM 1916 C C . ASP A 1 237 ? 16.484 28.953 18.312 1 97.81 237 ASP A C 1
ATOM 1918 O O . ASP A 1 237 ? 17 29.219 19.406 1 97.81 237 ASP A O 1
ATOM 1922 N N . SER A 1 238 ? 15.953 27.844 18.047 1 98.31 238 SER A N 1
ATOM 1923 C CA . SER A 1 238 ? 15.938 26.719 18.984 1 98.31 238 SER A CA 1
ATOM 1924 C C . SER A 1 238 ? 15.664 25.406 18.266 1 98.31 238 SER A C 1
ATOM 1926 O O . SER A 1 238 ? 14.875 25.359 17.328 1 98.31 238 SER A O 1
ATOM 1928 N N . GLU A 1 239 ? 16.172 24.344 18.766 1 97.25 239 GLU A N 1
ATOM 1929 C CA . GLU A 1 239 ? 15.922 23.016 18.219 1 97.25 239 GLU A CA 1
ATOM 1930 C C . GLU A 1 239 ? 14.492 22.578 18.5 1 97.25 239 GLU A C 1
ATOM 1932 O O . GLU A 1 239 ? 13.984 21.656 17.859 1 97.25 239 GLU A O 1
ATOM 1937 N N . SER A 1 240 ? 13.859 23.188 19.453 1 98.75 240 SER A N 1
ATOM 1938 C CA . SER A 1 240 ? 12.477 22.859 19.797 1 98.75 240 SER A CA 1
ATOM 1939 C C . SER A 1 240 ? 11.492 23.609 18.906 1 98.75 240 SER A C 1
ATOM 1941 O O . SER A 1 240 ? 10.289 23.344 18.953 1 98.75 240 SER A O 1
ATOM 1943 N N . HIS A 1 241 ? 11.992 24.594 18.188 1 98.81 241 HIS A N 1
ATOM 1944 C CA . HIS A 1 241 ? 11.211 25.344 17.203 1 98.81 241 HIS A CA 1
ATOM 1945 C C . HIS A 1 241 ? 11.422 24.797 15.797 1 98.81 241 HIS A C 1
ATOM 1947 O O . HIS A 1 241 ? 12.438 25.078 15.156 1 98.81 241 HIS A O 1
ATOM 1953 N N . THR A 1 242 ? 10.438 23.969 15.344 1 98.81 242 THR A N 1
ATOM 1954 C CA . THR A 1 242 ? 10.586 23.234 14.086 1 98.81 242 THR A CA 1
ATOM 1955 C C . THR A 1 242 ? 9.359 23.406 13.203 1 98.81 242 THR A C 1
ATOM 1957 O O . THR A 1 242 ? 8.422 24.141 13.57 1 98.81 242 THR A O 1
ATOM 1960 N N . ILE A 1 243 ? 9.391 22.797 12.031 1 98.75 243 ILE A N 1
ATOM 1961 C CA . ILE A 1 243 ? 8.25 22.859 11.125 1 98.75 243 ILE A CA 1
ATOM 1962 C C . ILE A 1 243 ? 7.68 21.469 10.922 1 98.75 243 ILE A C 1
ATOM 1964 O O . ILE A 1 243 ? 8.391 20.469 11.078 1 98.75 243 ILE A O 1
ATOM 1968 N N . CYS A 1 244 ? 6.371 21.344 10.773 1 98.69 244 CYS A N 1
ATOM 1969 C CA . CYS A 1 244 ? 5.715 20.203 10.148 1 98.69 244 CYS A CA 1
ATOM 1970 C C . CYS A 1 244 ? 5.652 20.375 8.633 1 98.69 244 CYS A C 1
ATOM 1972 O O . CYS A 1 244 ? 4.824 21.125 8.125 1 98.69 244 CYS A O 1
ATOM 1974 N N . LEU A 1 245 ? 6.566 19.766 7.984 1 98.81 245 LEU A N 1
ATOM 1975 C CA . LEU A 1 245 ? 6.586 19.938 6.535 1 98.81 245 LEU A CA 1
ATOM 1976 C C . LEU A 1 245 ? 5.555 19.047 5.863 1 98.81 245 LEU A C 1
ATOM 1978 O O . LEU A 1 245 ? 5.656 17.812 5.934 1 98.81 245 LEU A O 1
ATOM 1982 N N . CYS A 1 246 ? 4.594 19.641 5.262 1 98.62 246 CYS A N 1
ATOM 1983 C CA . CYS A 1 246 ? 3.539 18.938 4.547 1 98.62 246 CYS A CA 1
ATOM 1984 C C . CYS A 1 246 ? 3.727 19.062 3.039 1 98.62 246 CYS A C 1
ATOM 1986 O O . CYS A 1 246 ? 3.555 20.141 2.475 1 98.62 246 CYS A O 1
ATOM 1988 N N . THR A 1 247 ? 3.926 17.953 2.387 1 98.88 247 THR A N 1
ATOM 1989 C CA . THR A 1 247 ? 4.27 17.969 0.969 1 98.88 247 THR A CA 1
ATOM 1990 C C . THR A 1 247 ? 3.076 18.391 0.125 1 98.88 247 THR A C 1
ATOM 1992 O O . THR A 1 247 ? 3.244 18.984 -0.942 1 98.88 247 THR A O 1
ATOM 1995 N N . GLY A 1 248 ? 1.904 18.062 0.563 1 98.38 248 GLY A N 1
ATOM 1996 C CA . GLY A 1 248 ? 0.722 18.453 -0.19 1 98.38 248 GLY A CA 1
ATOM 1997 C C . GLY A 1 248 ? 0.358 19.906 -0.014 1 98.38 248 GLY A C 1
ATOM 1998 O O . GLY A 1 248 ? -0.066 20.562 -0.966 1 98.38 248 GLY A O 1
ATOM 1999 N N . SER A 1 249 ? 0.488 20.406 1.253 1 98.06 249 SER A N 1
ATOM 2000 C CA . SER A 1 249 ? 0.185 21.828 1.485 1 98.06 249 SER A CA 1
ATOM 2001 C C . SER A 1 249 ? 1.151 22.734 0.73 1 98.06 249 SER A C 1
ATOM 2003 O O . SER A 1 249 ? 0.736 23.5 -0.131 1 98.06 249 SER A O 1
ATOM 2005 N N . LEU A 1 250 ? 2.459 22.578 0.996 1 98.56 250 LEU A N 1
ATOM 2006 C CA . LEU A 1 250 ? 3.453 23.359 0.268 1 98.56 250 LEU A CA 1
ATOM 2007 C C . LEU A 1 250 ? 3.412 23.031 -1.222 1 98.56 250 LEU A C 1
ATOM 2009 O O . LEU A 1 250 ? 3.572 23.922 -2.059 1 98.56 250 LEU A O 1
ATOM 2013 N N . GLY A 1 251 ? 3.119 21.766 -1.543 1 98.31 251 GLY A N 1
ATOM 2014 C CA . GLY A 1 251 ? 3.146 21.281 -2.914 1 98.31 251 GLY A CA 1
ATOM 2015 C C . GLY A 1 251 ? 1.916 21.672 -3.709 1 98.31 251 GLY A C 1
ATOM 2016 O O . GLY A 1 251 ? 1.855 21.453 -4.922 1 98.31 251 GLY A O 1
ATOM 2017 N N . SER A 1 252 ? 0.934 22.234 -3.062 1 98.31 252 SER A N 1
ATOM 2018 C CA . SER A 1 252 ? -0.191 22.766 -3.832 1 98.31 252 SER A CA 1
ATOM 2019 C C . SER A 1 252 ? 0.254 23.875 -4.773 1 98.31 252 SER A C 1
ATOM 2021 O O . SER A 1 252 ? -0.404 24.141 -5.781 1 98.31 252 SER A O 1
ATOM 2023 N N . ASN A 1 253 ? 1.329 24.609 -4.398 1 98.12 253 ASN A N 1
ATOM 2024 C CA . ASN A 1 253 ? 1.979 25.625 -5.23 1 98.12 253 ASN A CA 1
ATOM 2025 C C . ASN A 1 253 ? 3.15 25.031 -6.012 1 98.12 253 ASN A C 1
ATOM 2027 O O . ASN A 1 253 ? 4.176 24.672 -5.426 1 98.12 253 ASN A O 1
ATOM 2031 N N . PRO A 1 254 ? 3.014 24.953 -7.348 1 98.06 254 PRO A N 1
ATOM 2032 C CA . PRO A 1 254 ? 4.059 24.328 -8.156 1 98.06 254 PRO A CA 1
ATOM 2033 C C . PRO A 1 254 ? 5.391 25.062 -8.086 1 98.06 254 PRO A C 1
ATOM 2035 O O . PRO A 1 254 ? 6.422 24.547 -8.508 1 98.06 254 PRO A O 1
ATOM 2038 N N . GLU A 1 255 ? 5.402 26.25 -7.547 1 97.75 255 GLU A N 1
ATOM 2039 C CA . GLU A 1 255 ? 6.637 27.031 -7.426 1 97.75 255 GLU A CA 1
ATOM 2040 C C . GLU A 1 255 ? 7.5 26.516 -6.277 1 97.75 255 GLU A C 1
ATOM 2042 O O . GLU A 1 255 ? 8.68 26.844 -6.184 1 97.75 255 GLU A O 1
ATOM 2047 N N . ASN A 1 256 ? 6.938 25.75 -5.379 1 98.69 256 ASN A N 1
ATOM 2048 C CA . ASN A 1 256 ? 7.691 25.156 -4.277 1 98.69 256 ASN A CA 1
ATOM 2049 C C . ASN A 1 256 ? 8.375 23.859 -4.699 1 98.69 256 ASN A C 1
ATOM 2051 O O . ASN A 1 256 ? 7.711 22.891 -5.086 1 98.69 256 ASN A O 1
ATOM 2055 N N . ASN A 1 257 ? 9.648 23.859 -4.707 1 98.62 257 ASN A N 1
ATOM 2056 C CA . ASN A 1 257 ? 10.414 22.641 -4.91 1 98.62 257 ASN A CA 1
ATOM 2057 C C . ASN A 1 257 ? 10.508 21.812 -3.627 1 98.62 257 ASN A C 1
ATOM 2059 O O . ASN A 1 257 ? 11.438 22 -2.838 1 98.62 257 ASN A O 1
ATOM 2063 N N . ILE A 1 258 ? 9.688 20.875 -3.477 1 98.81 258 ILE A N 1
ATOM 2064 C CA . ILE A 1 258 ? 9.445 20.219 -2.195 1 98.81 258 ILE A CA 1
ATOM 2065 C C . ILE A 1 258 ? 10.703 19.453 -1.769 1 98.81 258 ILE A C 1
ATOM 2067 O O . ILE A 1 258 ? 11.164 19.578 -0.633 1 98.81 258 ILE A O 1
ATOM 2071 N N . PRO A 1 259 ? 11.344 18.641 -2.629 1 98.88 259 PRO A N 1
ATOM 2072 C CA . PRO A 1 259 ? 12.562 17.953 -2.201 1 98.88 259 PRO A CA 1
ATOM 2073 C C . PRO A 1 259 ? 13.648 18.922 -1.728 1 98.88 259 PRO A C 1
ATOM 2075 O O . PRO A 1 259 ? 14.32 18.656 -0.726 1 98.88 259 PRO A O 1
ATOM 2078 N N . GLU A 1 260 ? 13.789 20.016 -2.389 1 98.75 260 GLU A N 1
ATOM 2079 C CA . GLU A 1 260 ? 14.797 21 -1.994 1 98.75 260 GLU A CA 1
ATOM 2080 C C . GLU A 1 260 ? 14.445 21.641 -0.653 1 98.75 260 GLU A C 1
ATOM 2082 O O . GLU A 1 260 ? 15.328 21.875 0.178 1 98.75 260 GLU A O 1
ATOM 2087 N N . ILE A 1 261 ? 13.203 21.938 -0.498 1 98.88 261 ILE A N 1
ATOM 2088 C CA . ILE A 1 261 ? 12.742 22.516 0.758 1 98.88 261 ILE A CA 1
ATOM 2089 C C . ILE A 1 261 ? 13.008 21.547 1.904 1 98.88 261 ILE A C 1
A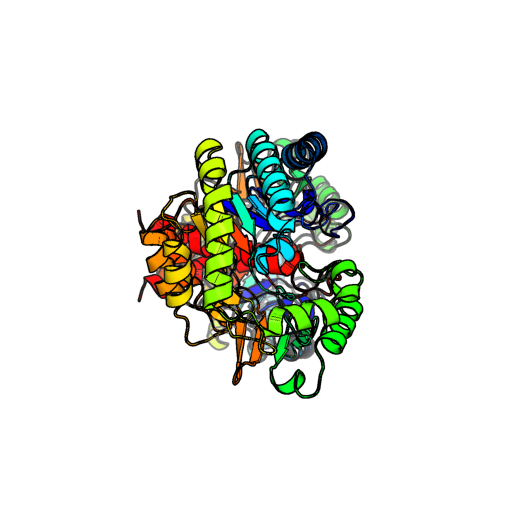TOM 2091 O O . ILE A 1 261 ? 13.461 21.953 2.979 1 98.88 261 ILE A O 1
ATOM 2095 N N . ILE A 1 262 ? 12.766 20.25 1.666 1 98.88 262 ILE A N 1
ATOM 2096 C CA . ILE A 1 262 ? 13.016 19.219 2.668 1 98.88 262 ILE A CA 1
ATOM 2097 C C . ILE A 1 262 ? 14.508 19.188 3.006 1 98.88 262 ILE A C 1
ATOM 2099 O O . ILE A 1 262 ? 14.883 19.156 4.18 1 98.88 262 ILE A O 1
ATOM 2103 N N . ARG A 1 263 ? 15.352 19.234 2.01 1 98.81 263 ARG A N 1
ATOM 2104 C CA . ARG A 1 263 ? 16.797 19.188 2.246 1 98.81 263 ARG A CA 1
ATOM 2105 C C . ARG A 1 263 ? 17.25 20.422 3.018 1 98.81 263 ARG A C 1
ATOM 2107 O O . ARG A 1 263 ? 18.125 20.328 3.889 1 98.81 263 ARG A O 1
ATOM 2114 N N . HIS A 1 264 ? 16.656 21.547 2.686 1 98.81 264 HIS A N 1
ATOM 2115 C CA . HIS A 1 264 ? 17 22.797 3.33 1 98.81 264 HIS A CA 1
ATOM 2116 C C . HIS A 1 264 ? 16.719 22.75 4.828 1 98.81 264 HIS A C 1
ATOM 2118 O O . HIS A 1 264 ? 17.609 22.969 5.641 1 98.81 264 HIS A O 1
ATOM 2124 N N . PHE A 1 265 ? 15.562 22.406 5.203 1 98.81 265 PHE A N 1
A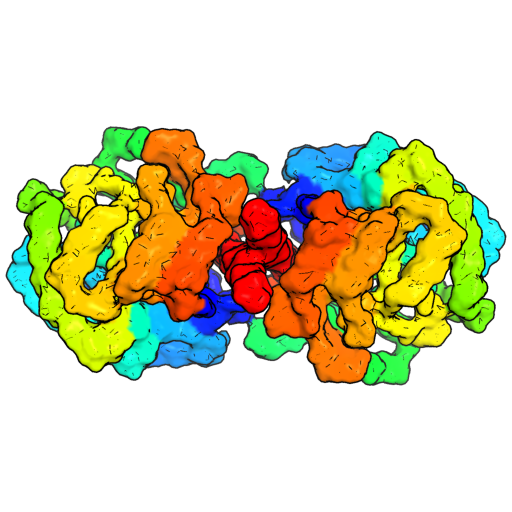TOM 2125 C CA . PHE A 1 265 ? 15.172 22.469 6.605 1 98.81 265 PHE A CA 1
ATOM 2126 C C . PHE A 1 265 ? 15.602 21.219 7.344 1 98.81 265 PHE A C 1
ATOM 2128 O O . PHE A 1 265 ? 15.914 21.266 8.539 1 98.81 265 PHE A O 1
ATOM 2135 N N . GLY A 1 266 ? 15.516 20.078 6.594 1 98.31 266 GLY A N 1
ATOM 2136 C CA . GLY A 1 266 ? 16.062 18.859 7.184 1 98.31 266 GLY A CA 1
ATOM 2137 C C . GLY A 1 266 ? 17.531 18.969 7.535 1 98.31 266 GLY A C 1
ATOM 2138 O O . GLY A 1 266 ? 17.953 18.516 8.602 1 98.31 266 GLY A O 1
ATOM 2139 N N . GLY A 1 267 ? 18.312 19.578 6.648 1 97.69 267 GLY A N 1
ATOM 2140 C CA . GLY A 1 267 ? 19.719 19.781 6.891 1 97.69 267 GLY A CA 1
ATOM 2141 C C . GLY A 1 267 ? 20 20.672 8.094 1 97.69 267 GLY A C 1
ATOM 2142 O O . GLY A 1 267 ? 21.062 20.594 8.695 1 97.69 267 GLY A O 1
ATOM 2143 N N . LYS A 1 268 ? 19.016 21.469 8.438 1 97.69 268 LYS A N 1
ATOM 2144 C CA . LYS A 1 268 ? 19.156 22.375 9.578 1 97.69 268 LYS A CA 1
ATOM 2145 C C . LYS A 1 268 ? 18.609 21.734 10.852 1 97.69 268 LYS A C 1
ATOM 2147 O O . LYS A 1 268 ? 18.625 22.359 11.914 1 97.69 268 LYS A O 1
ATOM 2152 N N . ASN A 1 269 ? 18.078 20.5 10.711 1 97.5 269 ASN A N 1
ATOM 2153 C CA . ASN A 1 269 ? 17.453 19.797 11.82 1 97.5 269 ASN A CA 1
ATOM 2154 C C . ASN A 1 269 ? 16.281 20.594 12.406 1 97.5 269 ASN A C 1
ATOM 2156 O O . ASN A 1 269 ? 16.188 20.75 13.625 1 97.5 269 ASN A O 1
ATOM 2160 N N . ARG A 1 270 ? 15.484 21.156 11.5 1 98.25 270 ARG A N 1
ATOM 2161 C CA . ARG A 1 270 ? 14.383 22 11.93 1 98.25 270 ARG A CA 1
ATOM 2162 C C . ARG A 1 270 ? 13.039 21.438 11.477 1 98.25 270 ARG A C 1
ATOM 2164 O O . ARG A 1 270 ? 12.07 22.172 11.32 1 98.25 270 ARG A O 1
ATOM 2171 N N . VAL A 1 271 ? 13 20.141 11.234 1 98.69 271 VAL A N 1
ATOM 2172 C CA . VAL A 1 271 ? 11.734 19.5 10.891 1 98.69 271 VAL A CA 1
ATOM 2173 C C . VAL A 1 271 ? 11.32 18.547 12.016 1 98.69 271 VAL A C 1
ATOM 2175 O O . VAL A 1 271 ? 12.07 17.641 12.375 1 98.69 271 VAL A O 1
ATOM 2178 N N . GLY A 1 272 ? 10.18 18.766 12.547 1 98.62 272 GLY A N 1
ATOM 2179 C CA . GLY A 1 272 ? 9.68 17.938 13.633 1 98.62 272 GLY A CA 1
ATOM 2180 C C . GLY A 1 272 ? 8.93 16.719 13.148 1 98.62 272 GLY A C 1
ATOM 2181 O O . GLY A 1 272 ? 8.945 15.672 13.805 1 98.62 272 GLY A O 1
ATOM 2182 N N . CYS A 1 273 ? 8.273 16.859 12.023 1 98.75 273 CYS A N 1
ATOM 2183 C CA . CYS A 1 273 ? 7.547 15.758 11.414 1 98.75 273 CYS A CA 1
ATOM 2184 C C . CYS A 1 273 ? 7.148 16.078 9.984 1 98.75 273 CYS A C 1
ATOM 2186 O O . CYS A 1 273 ? 7.301 17.219 9.539 1 98.75 273 CYS A O 1
ATOM 2188 N N . PHE A 1 274 ? 6.723 15.07 9.258 1 98.88 274 PHE A N 1
ATOM 2189 C CA . PHE A 1 274 ? 6.32 15.227 7.867 1 98.88 274 PHE A CA 1
ATOM 2190 C C . PHE A 1 274 ? 4.891 14.734 7.656 1 98.88 274 PHE A C 1
ATOM 2192 O O . PHE A 1 274 ? 4.496 13.711 8.211 1 98.88 274 PHE A O 1
ATOM 2199 N N . HIS A 1 275 ? 4.094 15.516 6.977 1 98.75 275 HIS A N 1
ATOM 2200 C CA . HIS A 1 275 ? 2.926 15.023 6.25 1 98.75 275 HIS A CA 1
ATOM 2201 C C . HIS A 1 275 ? 3.262 14.75 4.789 1 98.75 275 HIS A C 1
ATOM 2203 O O . HIS A 1 275 ? 3.561 15.68 4.031 1 98.75 275 HIS A O 1
ATOM 2209 N N . VAL A 1 276 ? 3.199 13.508 4.426 1 98.88 276 VAL A N 1
ATOM 2210 C CA . VAL A 1 276 ? 3.615 13.141 3.072 1 98.88 276 VAL A CA 1
ATOM 2211 C C . VAL A 1 276 ? 2.398 12.719 2.256 1 98.88 276 VAL A C 1
ATOM 2213 O O . VAL A 1 276 ? 1.727 11.742 2.596 1 98.88 276 VAL A O 1
ATOM 2216 N N . ARG A 1 277 ? 2.102 13.469 1.311 1 98.69 277 ARG A N 1
ATOM 2217 C CA . ARG A 1 277 ? 0.987 13.188 0.411 1 98.69 277 ARG A CA 1
ATOM 2218 C C . ARG A 1 277 ? 1.229 13.789 -0.968 1 98.69 277 ARG A C 1
ATOM 2220 O O . ARG A 1 277 ? 2.164 14.57 -1.153 1 98.69 277 ARG A O 1
ATOM 2227 N N . ASN A 1 278 ? 0.416 13.391 -1.96 1 98.81 278 ASN A N 1
ATOM 2228 C CA . ASN A 1 278 ? 0.527 13.805 -3.354 1 98.81 278 ASN A CA 1
ATOM 2229 C C . ASN A 1 278 ? -0.683 14.633 -3.789 1 98.81 278 ASN A C 1
ATOM 2231 O O . ASN A 1 278 ? -1.766 14.5 -3.215 1 98.81 278 ASN A O 1
ATOM 2235 N N . VAL A 1 279 ? -0.462 15.539 -4.648 1 98.75 279 VAL A N 1
ATOM 2236 C CA . VAL A 1 279 ? -1.521 16.328 -5.262 1 98.75 279 VAL A CA 1
ATOM 2237 C C . VAL A 1 279 ? -1.354 16.328 -6.777 1 98.75 279 VAL A C 1
ATOM 2239 O O . VAL A 1 279 ? -0.252 16.125 -7.289 1 98.75 279 VAL A O 1
ATOM 2242 N N . LYS A 1 280 ? -2.398 16.516 -7.484 1 98.75 280 LYS A N 1
ATOM 2243 C CA . LYS A 1 280 ? -2.402 16.625 -8.938 1 98.75 280 LYS A CA 1
ATOM 2244 C C . LYS A 1 280 ? -2.807 18.031 -9.383 1 98.75 280 LYS A C 1
ATOM 2246 O O . LYS A 1 280 ? -3.885 18.5 -9.031 1 98.75 280 LYS A O 1
ATOM 2251 N N . TYR A 1 281 ? -1.899 18.672 -10.062 1 98.75 281 TYR A N 1
ATOM 2252 C CA . TYR A 1 281 ? -2.195 19.984 -10.617 1 98.75 281 TYR A CA 1
ATOM 2253 C C . TYR A 1 281 ? -3.15 19.875 -11.797 1 98.75 281 TYR A C 1
ATOM 2255 O O . TYR A 1 281 ? -2.965 19.031 -12.68 1 98.75 281 TYR A O 1
ATOM 2263 N N . LEU A 1 282 ? -4.156 20.656 -11.828 1 98.31 282 LEU A N 1
ATOM 2264 C CA . LEU A 1 282 ? -5.168 20.609 -12.875 1 98.31 282 LEU A CA 1
ATOM 2265 C C . LEU A 1 282 ? -5.266 21.953 -13.602 1 98.31 282 LEU A C 1
ATOM 2267 O O . LEU A 1 282 ? -6.07 22.109 -14.523 1 98.31 282 LEU A O 1
ATOM 2271 N N . GLY A 1 283 ? -4.512 22.938 -13.18 1 97.81 283 GLY A N 1
ATOM 2272 C CA . GLY A 1 283 ? -4.504 24.297 -13.695 1 97.81 283 GLY A CA 1
ATOM 2273 C C . GLY A 1 283 ? -4.004 25.312 -12.688 1 97.81 283 GLY A C 1
ATOM 2274 O O . GLY A 1 283 ? -3.41 24.953 -11.672 1 97.81 283 GLY A O 1
ATOM 2275 N N . TYR A 1 284 ? -4.148 26.625 -12.945 1 97.19 284 TYR A N 1
ATOM 2276 C CA . TYR A 1 284 ? -3.725 27.688 -12.039 1 97.19 284 TYR A CA 1
ATOM 2277 C C . TYR A 1 284 ? -4.539 27.672 -10.75 1 97.19 284 TYR A C 1
ATOM 2279 O O . TYR A 1 284 ? -5.758 27.859 -10.781 1 97.19 284 TYR A O 1
ATOM 2287 N N . ARG A 1 285 ? -3.926 27.469 -9.641 1 97.12 285 ARG A N 1
ATOM 2288 C CA . ARG A 1 285 ? -4.547 27.391 -8.32 1 97.12 285 ARG A CA 1
ATOM 2289 C C . ARG A 1 285 ? -5.762 26.469 -8.344 1 97.12 285 ARG A C 1
ATOM 2291 O O . ARG A 1 285 ? -6.844 26.859 -7.895 1 97.12 285 ARG A O 1
ATOM 2298 N N . LYS A 1 286 ? -5.5 25.375 -8.93 1 98.06 286 LYS A N 1
ATOM 2299 C CA . LYS A 1 286 ? -6.465 24.297 -9.125 1 98.06 286 LYS A CA 1
ATOM 2300 C C . LYS A 1 286 ? -5.801 22.938 -8.977 1 98.06 286 LYS A C 1
ATOM 2302 O O . LYS A 1 286 ? -4.914 22.578 -9.758 1 98.06 286 LYS A O 1
ATOM 2307 N N . PHE A 1 287 ? -6.234 22.203 -7.918 1 98.62 287 PHE A N 1
ATOM 2308 C CA . PHE A 1 287 ? -5.613 20.906 -7.688 1 98.62 287 PHE A CA 1
ATOM 2309 C C . PHE A 1 287 ? -6.559 19.984 -6.93 1 98.62 287 PHE A C 1
ATOM 2311 O O . PHE A 1 287 ? -7.57 20.422 -6.387 1 98.62 287 PHE A O 1
ATOM 2318 N N . ARG A 1 288 ? -6.309 18.75 -6.945 1 98.56 288 ARG A N 1
ATOM 2319 C CA . ARG A 1 288 ? -6.98 17.75 -6.117 1 98.56 288 ARG A CA 1
ATOM 2320 C C . ARG A 1 288 ? -5.969 16.844 -5.43 1 98.56 288 ARG A C 1
ATOM 2322 O O . ARG A 1 288 ? -4.824 16.719 -5.875 1 98.56 288 ARG A O 1
ATOM 2329 N N . GLU A 1 289 ? -6.402 16.25 -4.359 1 98.44 289 GLU A N 1
ATOM 2330 C CA . GLU A 1 289 ? -5.621 15.172 -3.76 1 98.44 289 GLU A CA 1
ATOM 2331 C C . GLU A 1 289 ? -5.566 13.953 -4.68 1 98.44 289 GLU A C 1
ATOM 2333 O O . GLU A 1 289 ? -6.488 13.711 -5.457 1 98.44 289 GLU A O 1
ATOM 2338 N N . SER A 1 290 ? -4.516 13.242 -4.711 1 98.31 290 SER A N 1
ATOM 2339 C CA . SER A 1 290 ? -4.344 12.016 -5.477 1 98.31 290 SER A CA 1
ATOM 2340 C C . SER A 1 290 ? -3.877 10.867 -4.586 1 98.31 290 SER A C 1
ATOM 2342 O O . SER A 1 290 ? -3.65 11.062 -3.389 1 98.31 290 SER A O 1
ATOM 2344 N N . SER A 1 291 ? -3.883 9.672 -5.145 1 98.44 291 SER A N 1
ATOM 2345 C CA . SER A 1 291 ? -3.135 8.641 -4.434 1 98.44 291 SER A CA 1
ATOM 2346 C C . SER A 1 291 ? -1.681 9.047 -4.23 1 98.44 291 SER A C 1
ATOM 2348 O O . SER A 1 291 ? -1.205 10 -4.855 1 98.44 291 SER A O 1
ATOM 2350 N N . HIS A 1 292 ? -0.971 8.414 -3.389 1 98.75 292 HIS A N 1
ATOM 2351 C CA . HIS A 1 292 ? 0.396 8.773 -3.035 1 98.75 292 HIS A CA 1
ATOM 2352 C C . HIS A 1 292 ? 1.368 8.43 -4.156 1 98.75 292 HIS A C 1
ATOM 2354 O O . HIS A 1 292 ? 2.48 8.961 -4.207 1 98.75 292 HIS A O 1
ATOM 2360 N N . LEU A 1 293 ? 1.005 7.523 -5.051 1 98.75 293 LEU A N 1
ATOM 2361 C CA . LEU A 1 293 ? 1.873 7.117 -6.148 1 98.75 293 LEU A CA 1
ATOM 2362 C C . LEU A 1 293 ? 2.297 8.32 -6.984 1 98.75 293 LEU A C 1
ATOM 2364 O O . LEU A 1 293 ? 1.453 9.117 -7.41 1 98.75 293 LEU A O 1
ATOM 2368 N N . SER A 1 294 ? 3.582 8.461 -7.289 1 98.81 294 SER A N 1
ATOM 2369 C CA . SER A 1 294 ? 4.137 9.617 -7.984 1 98.81 294 SER A CA 1
ATOM 2370 C C . SER A 1 294 ? 3.385 9.891 -9.281 1 98.81 294 SER A C 1
ATOM 2372 O O . SER A 1 294 ? 2.992 11.031 -9.547 1 98.81 294 SER A O 1
ATOM 2374 N N . SER A 1 295 ? 3.117 8.875 -10.023 1 98.19 295 SER A N 1
ATOM 2375 C CA . SER A 1 295 ? 2.576 9.039 -11.367 1 98.19 295 SER A CA 1
ATOM 2376 C C . SER A 1 295 ? 1.102 9.43 -11.328 1 98.19 295 SER A C 1
ATOM 2378 O O . SER A 1 295 ? 0.543 9.867 -12.336 1 98.19 295 SER A O 1
ATOM 2380 N N . ASP A 1 296 ? 0.478 9.211 -10.195 1 98.25 296 ASP A N 1
ATOM 2381 C CA . ASP A 1 296 ? -0.935 9.547 -10.062 1 98.25 296 ASP A CA 1
ATOM 2382 C C . ASP A 1 296 ? -1.117 11.039 -9.797 1 98.25 296 ASP A C 1
ATOM 2384 O O . ASP A 1 296 ? -2.219 11.578 -9.953 1 98.25 296 ASP A O 1
ATOM 2388 N N . GLY A 1 297 ? -0.08 11.648 -9.211 1 98.44 297 GLY A N 1
ATOM 2389 C CA . GLY A 1 297 ? -0.121 13.07 -8.906 1 98.44 297 GLY A CA 1
ATOM 2390 C C . GLY A 1 297 ? 0.977 13.859 -9.594 1 98.44 297 GLY A C 1
ATOM 2391 O O . GLY A 1 297 ? 1.387 13.523 -10.711 1 98.44 297 GLY A O 1
ATOM 2392 N N . SER A 1 298 ? 1.328 15.016 -9.055 1 98.75 298 SER A N 1
ATOM 2393 C CA . SER A 1 298 ? 2.281 15.906 -9.703 1 98.75 298 SER A CA 1
ATOM 2394 C C . SER A 1 298 ? 3.578 16 -8.906 1 98.75 298 SER A C 1
ATOM 2396 O O . SER A 1 298 ? 4.555 16.594 -9.375 1 98.75 298 SER A O 1
ATOM 2398 N N . LEU A 1 299 ? 3.592 15.453 -7.695 1 98.81 299 LEU A N 1
ATOM 2399 C CA . LEU A 1 299 ? 4.797 15.492 -6.875 1 98.81 299 LEU A CA 1
ATOM 2400 C C . LEU A 1 299 ? 5.617 14.219 -7.051 1 98.81 299 LEU A C 1
ATOM 2402 O O . LEU A 1 299 ? 5.059 13.125 -7.156 1 98.81 299 LEU A O 1
ATOM 2406 N N . ASP A 1 300 ? 6.922 14.336 -7.113 1 98.69 300 ASP A N 1
ATOM 2407 C CA . ASP A 1 300 ? 7.836 13.203 -7.172 1 98.69 300 ASP A CA 1
ATOM 2408 C C . ASP A 1 300 ? 8.078 12.609 -5.785 1 98.69 300 ASP A C 1
ATOM 2410 O O . ASP A 1 300 ? 8.961 13.062 -5.055 1 98.69 300 ASP A O 1
ATOM 2414 N N . MET A 1 301 ? 7.363 11.602 -5.488 1 98.88 301 MET A N 1
ATOM 2415 C CA . MET A 1 301 ? 7.348 11.062 -4.133 1 98.88 301 MET A CA 1
ATOM 2416 C C . MET A 1 301 ? 8.656 10.352 -3.814 1 98.88 301 MET A C 1
ATOM 2418 O O . MET A 1 301 ? 9.094 10.328 -2.662 1 98.88 301 MET A O 1
ATOM 2422 N N . PHE A 1 302 ? 9.273 9.773 -4.816 1 98.81 302 PHE A N 1
ATOM 2423 C CA . PHE A 1 302 ? 10.586 9.172 -4.602 1 98.81 302 PHE A CA 1
ATOM 2424 C C . PHE A 1 302 ? 11.594 10.219 -4.156 1 98.81 302 PHE A C 1
ATOM 2426 O O . PHE A 1 302 ? 12.305 10.023 -3.17 1 98.81 302 PHE A O 1
ATOM 2433 N N . GLU A 1 303 ? 11.68 11.32 -4.848 1 98.81 303 GLU A N 1
ATOM 2434 C CA . GLU A 1 303 ? 12.625 12.375 -4.504 1 98.81 303 GLU A CA 1
ATOM 2435 C C . GLU A 1 303 ? 12.32 12.969 -3.133 1 98.81 303 GLU A C 1
ATOM 2437 O O . GLU A 1 303 ? 13.234 13.367 -2.404 1 98.81 303 GLU A O 1
ATOM 2442 N N . ILE A 1 304 ? 11.07 13.047 -2.852 1 98.88 304 ILE A N 1
ATOM 2443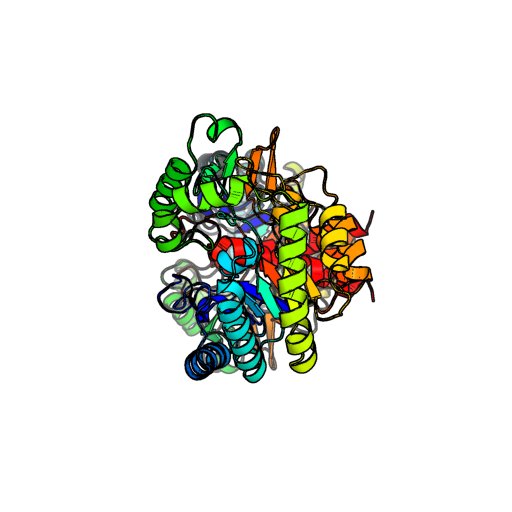 C CA . ILE A 1 304 ? 10.648 13.547 -1.55 1 98.88 304 ILE A CA 1
ATOM 2444 C C . ILE A 1 304 ? 11.156 12.625 -0.448 1 98.88 304 ILE A C 1
ATOM 2446 O O . ILE A 1 304 ? 11.812 13.078 0.495 1 98.88 304 ILE A O 1
ATOM 2450 N N . MET A 1 305 ? 10.875 11.32 -0.577 1 98.81 305 MET A N 1
ATOM 2451 C CA . MET A 1 305 ? 11.305 10.367 0.436 1 98.81 305 MET A CA 1
ATOM 2452 C C . MET A 1 305 ? 12.828 10.305 0.511 1 98.81 305 MET A C 1
ATOM 2454 O O . MET A 1 305 ? 13.398 10.125 1.591 1 98.81 305 MET A O 1
ATOM 2458 N N . LYS A 1 306 ? 13.438 10.406 -0.625 1 98.62 306 LYS A N 1
ATOM 2459 C CA . LYS A 1 306 ? 14.898 10.43 -0.654 1 98.62 306 LYS A CA 1
ATOM 2460 C C . LYS A 1 306 ? 15.445 11.625 0.123 1 98.62 306 LYS A C 1
ATOM 2462 O O . LYS A 1 306 ? 16.391 11.484 0.901 1 98.62 306 LYS A O 1
ATOM 2467 N N . ALA A 1 307 ? 14.867 12.812 -0.106 1 98.81 307 ALA A N 1
ATOM 2468 C CA . ALA A 1 307 ? 15.289 14.016 0.614 1 98.81 307 ALA A CA 1
ATOM 2469 C C . ALA A 1 307 ? 15.133 13.828 2.121 1 98.81 307 ALA A C 1
ATOM 2471 O O . ALA A 1 307 ? 16 14.234 2.895 1 98.81 307 ALA A O 1
ATOM 2472 N N . ILE A 1 308 ? 14.039 13.25 2.516 1 98.81 308 ILE A N 1
ATOM 2473 C CA . ILE A 1 308 ? 13.812 12.977 3.93 1 98.81 308 ILE A CA 1
ATOM 2474 C C . ILE A 1 308 ? 14.883 12.008 4.445 1 98.81 308 ILE A C 1
ATOM 2476 O O . ILE A 1 308 ? 15.469 12.234 5.504 1 98.81 308 ILE A O 1
ATOM 2480 N N . HIS A 1 309 ? 15.086 10.969 3.705 1 98.38 309 HIS A N 1
ATOM 2481 C CA . HIS A 1 309 ? 16.062 9.953 4.082 1 98.38 309 HIS A CA 1
ATOM 2482 C C . HIS A 1 309 ? 17.453 10.555 4.262 1 98.38 309 HIS A C 1
ATOM 2484 O O . HIS A 1 309 ? 18.188 10.172 5.172 1 98.38 309 HIS A O 1
ATOM 2490 N N . GLU A 1 310 ? 17.797 11.508 3.43 1 98 310 GLU A N 1
ATOM 2491 C CA . GLU A 1 310 ? 19.109 12.125 3.416 1 98 310 GLU A CA 1
ATOM 2492 C C . GLU A 1 310 ? 19.297 13.062 4.605 1 98 310 GLU A C 1
ATOM 2494 O O . GLU A 1 310 ? 20.406 13.203 5.125 1 98 310 GLU A O 1
ATOM 2499 N N . THR A 1 311 ? 18.203 13.734 5.062 1 98.44 311 THR A N 1
ATOM 2500 C CA . THR A 1 311 ? 18.438 14.883 5.922 1 98.44 311 THR A CA 1
ATOM 2501 C C . THR A 1 311 ? 17.672 14.75 7.234 1 98.44 311 THR A C 1
ATOM 2503 O O . THR A 1 311 ? 18 15.406 8.227 1 98.44 311 THR A O 1
ATOM 2506 N N . ALA A 1 312 ? 16.656 13.922 7.285 1 97.62 312 ALA A N 1
ATOM 2507 C CA . ALA A 1 312 ? 15.836 13.758 8.477 1 97.62 312 ALA A CA 1
ATOM 2508 C C . ALA A 1 312 ? 15.344 12.32 8.617 1 97.62 312 ALA A C 1
ATOM 2510 O O . ALA A 1 312 ? 14.141 12.078 8.766 1 97.62 312 ALA A O 1
ATOM 2511 N N . PRO A 1 313 ? 16.203 11.328 8.656 1 96.56 313 PRO A N 1
ATOM 2512 C CA . PRO A 1 313 ? 15.844 9.914 8.555 1 96.56 313 PRO A CA 1
ATOM 2513 C C . PRO A 1 313 ? 15.102 9.398 9.781 1 96.56 313 PRO A C 1
ATOM 2515 O O . PRO A 1 313 ? 14.445 8.359 9.727 1 96.56 313 PRO A O 1
ATOM 2518 N N . ASP A 1 314 ? 15.141 10.086 10.93 1 95.62 314 ASP A N 1
ATOM 2519 C CA . ASP A 1 314 ? 14.539 9.594 12.164 1 95.62 314 ASP A CA 1
ATOM 2520 C C . ASP A 1 314 ? 13.258 10.352 12.484 1 95.62 314 ASP A C 1
ATOM 2522 O O . ASP A 1 314 ? 12.734 10.25 13.594 1 95.62 314 ASP A O 1
ATOM 2526 N N . THR A 1 315 ? 12.734 11.07 11.609 1 95.62 315 THR A N 1
ATOM 2527 C CA . THR A 1 315 ? 11.602 11.953 11.859 1 95.62 315 THR A CA 1
ATOM 2528 C C . THR A 1 315 ? 10.289 11.18 11.742 1 95.62 315 THR A C 1
ATOM 2530 O O . THR A 1 315 ? 10.258 10.062 11.227 1 95.62 315 THR A O 1
ATOM 2533 N N . TYR A 1 316 ? 9.203 11.648 12.375 1 98.31 316 TYR A N 1
ATOM 2534 C CA . TYR A 1 316 ? 7.852 11.109 12.266 1 98.31 316 TYR A CA 1
ATOM 2535 C C . TYR A 1 316 ? 7.23 11.477 10.922 1 98.31 316 TYR A C 1
ATOM 2537 O O . TYR A 1 316 ? 7.371 12.609 10.453 1 98.31 316 TYR A O 1
ATOM 2545 N N . ILE A 1 317 ? 6.664 10.484 10.312 1 98.56 317 ILE A N 1
ATOM 2546 C CA . ILE A 1 317 ? 6.016 10.688 9.016 1 98.56 317 ILE A CA 1
ATOM 2547 C C . ILE A 1 317 ? 4.602 10.109 9.055 1 98.56 317 ILE A C 1
ATOM 2549 O O . ILE A 1 317 ? 4.363 9.078 9.688 1 98.56 317 ILE A O 1
ATOM 2553 N N . ARG A 1 318 ? 3.701 10.711 8.484 1 98.5 318 ARG A N 1
ATOM 2554 C CA . ARG A 1 318 ? 2.404 10.094 8.211 1 98.5 318 ARG A CA 1
ATOM 2555 C C . ARG A 1 318 ? 1.938 10.414 6.793 1 98.5 318 ARG A C 1
ATOM 2557 O O . ARG A 1 318 ? 2.318 11.438 6.223 1 98.5 318 ARG A O 1
ATOM 2564 N N . PRO A 1 319 ? 1.11 9.43 6.32 1 97.81 319 PRO A N 1
ATOM 2565 C CA . PRO A 1 319 ? 0.351 9.867 5.148 1 97.81 319 PRO A CA 1
ATOM 2566 C C . PRO A 1 319 ? -0.698 10.922 5.484 1 97.81 319 PRO A C 1
ATOM 2568 O O . PRO A 1 319 ? -1.212 10.953 6.605 1 97.81 319 PRO A O 1
ATOM 2571 N N . ASP A 1 320 ? -0.868 11.906 4.766 1 95.88 320 ASP A N 1
ATOM 2572 C CA . ASP A 1 320 ? -1.904 12.883 5.086 1 95.88 320 ASP A CA 1
ATOM 2573 C C . ASP A 1 320 ? -3.182 12.609 4.297 1 95.88 320 ASP A C 1
ATOM 2575 O O . ASP A 1 320 ? -3.895 11.641 4.578 1 95.88 320 ASP A O 1
ATOM 2579 N N . HIS A 1 321 ? -3.508 13.344 3.322 1 95.5 321 HIS A N 1
ATOM 2580 C CA . HIS A 1 321 ? -4.762 13.164 2.602 1 95.5 321 HIS A CA 1
ATOM 2581 C C . HIS A 1 321 ? -4.637 12.07 1.545 1 95.5 321 HIS A C 1
ATOM 2583 O O . HIS A 1 321 ? -3.578 11.914 0.929 1 95.5 321 HIS A O 1
ATOM 2589 N N . GLY A 1 322 ? -5.625 11.273 1.395 1 96.25 322 GLY A N 1
ATOM 2590 C CA . GLY A 1 322 ? -5.801 10.328 0.301 1 96.25 322 GLY A CA 1
ATOM 2591 C C . GLY A 1 322 ? -7.184 10.383 -0.316 1 96.25 322 GLY A C 1
ATOM 2592 O O . GLY A 1 322 ? -8 11.234 0.048 1 96.25 322 GLY A O 1
ATOM 2593 N N . ARG A 1 323 ? -7.48 9.641 -1.33 1 98.19 323 ARG A N 1
ATOM 2594 C CA . ARG A 1 323 ? -8.789 9.492 -1.957 1 98.19 323 ARG A CA 1
ATOM 2595 C C . ARG A 1 323 ? -9.734 8.688 -1.072 1 98.19 323 ARG A C 1
ATOM 2597 O O . ARG A 1 323 ? -9.289 8.016 -0.134 1 98.19 323 ARG A O 1
ATOM 2604 N N . MET A 1 324 ? -10.984 8.859 -1.32 1 98.12 324 MET A N 1
ATOM 2605 C CA . MET A 1 324 ? -11.961 7.875 -0.853 1 98.12 324 MET A CA 1
ATOM 2606 C C . MET A 1 324 ? -12.18 6.789 -1.901 1 98.12 324 MET A C 1
ATOM 2608 O O . MET A 1 324 ? -12.758 7.047 -2.957 1 98.12 324 MET A O 1
ATOM 2612 N N . ILE A 1 325 ? -11.703 5.586 -1.593 1 98.62 325 ILE A N 1
ATOM 2613 C CA . ILE A 1 325 ? -11.797 4.469 -2.523 1 98.62 325 ILE A CA 1
ATOM 2614 C C . ILE A 1 325 ? -12.625 3.344 -1.898 1 98.62 325 ILE A C 1
ATOM 2616 O O . ILE A 1 325 ? -12.898 3.361 -0.696 1 98.62 325 ILE A O 1
ATOM 2620 N N . TRP A 1 326 ? -13.109 2.408 -2.828 1 98.31 326 TRP A N 1
ATOM 2621 C CA . TRP A 1 326 ? -13.836 1.207 -2.424 1 98.31 326 TRP A CA 1
ATOM 2622 C C . TRP A 1 326 ? -15.102 1.566 -1.654 1 98.31 326 TRP A C 1
ATOM 2624 O O . TRP A 1 326 ? -15.445 0.91 -0.669 1 98.31 326 TRP A O 1
ATOM 2634 N N . ASP A 1 327 ? -1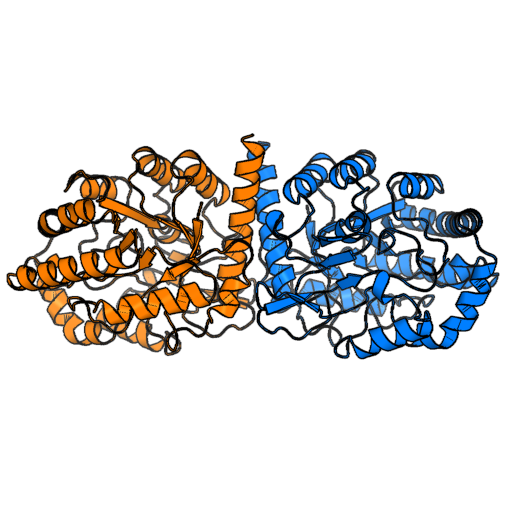5.648 2.775 -2.008 1 95.62 327 ASP A N 1
ATOM 2635 C CA . ASP A 1 327 ? -16.922 3.271 -1.508 1 95.62 327 ASP A CA 1
ATOM 2636 C C . ASP A 1 327 ? -16.859 3.545 -0.007 1 95.62 327 ASP A C 1
ATOM 2638 O O . ASP A 1 327 ? -17.859 3.422 0.698 1 95.62 327 ASP A O 1
ATOM 2642 N N . GLU A 1 328 ? -15.672 3.836 0.44 1 95.69 328 GLU A N 1
ATOM 2643 C CA . GLU A 1 328 ? -15.492 4.203 1.841 1 95.69 328 GLU A CA 1
ATOM 2644 C C . GLU A 1 328 ? -16.281 5.461 2.189 1 95.69 328 GLU A C 1
ATOM 2646 O O . GLU A 1 328 ? -16.312 6.414 1.406 1 95.69 328 GLU A O 1
ATOM 2651 N N . VAL A 1 329 ? -16.922 5.426 3.342 1 92.19 329 VAL A N 1
ATOM 2652 C CA . VAL A 1 329 ? -17.531 6.617 3.916 1 92.19 329 VAL A CA 1
ATOM 2653 C C . VAL A 1 329 ? -16.797 7.023 5.188 1 92.19 329 VAL A C 1
ATOM 2655 O O . VAL A 1 329 ? -16.719 6.242 6.145 1 92.19 329 VAL A O 1
ATOM 2658 N N . GLY A 1 330 ? -16.156 8.117 5.207 1 92.38 330 GLY A N 1
ATOM 2659 C CA . GLY A 1 330 ? -15.383 8.609 6.34 1 92.38 330 GLY A CA 1
ATOM 2660 C C . GLY A 1 330 ? -15.07 10.094 6.25 1 92.38 330 GLY A C 1
ATOM 2661 O O . GLY A 1 330 ? -15.727 10.828 5.504 1 92.38 330 GLY A O 1
ATOM 2662 N N . ARG A 1 331 ? -14.195 10.547 7.156 1 93 331 ARG A N 1
ATOM 2663 C CA . ARG A 1 331 ? -13.75 11.93 7.145 1 93 331 ARG A CA 1
ATOM 2664 C C . ARG A 1 331 ? -13.055 12.273 5.828 1 93 331 ARG A C 1
ATOM 2666 O O . ARG A 1 331 ? -12.07 11.625 5.453 1 93 331 ARG A O 1
ATOM 2673 N N . PRO A 1 332 ? -13.578 13.273 5.086 1 93.25 332 PRO A N 1
ATOM 2674 C CA . PRO A 1 332 ? -13.008 13.586 3.773 1 93.25 332 PRO A CA 1
ATOM 2675 C C . PRO A 1 332 ? -11.5 13.789 3.822 1 93.25 332 PRO A C 1
ATOM 2677 O O . PRO A 1 332 ? -11 14.562 4.645 1 93.25 332 PRO A O 1
ATOM 2680 N N . GLY A 1 333 ? -10.836 13.094 2.984 1 94.5 333 GLY A N 1
ATOM 2681 C CA . GLY A 1 333 ? -9.391 13.211 2.887 1 94.5 333 GLY A CA 1
ATOM 2682 C C . GLY A 1 333 ? -8.648 12.312 3.865 1 94.5 333 GLY A C 1
ATOM 2683 O O . GLY A 1 333 ? -7.441 12.109 3.742 1 94.5 333 GLY A O 1
ATOM 2684 N N . TYR A 1 334 ? -9.422 11.727 4.785 1 96.25 334 TYR A N 1
ATOM 2685 C CA . TYR A 1 334 ? -8.773 10.977 5.859 1 96.25 334 TYR A CA 1
ATOM 2686 C C . TYR A 1 334 ? -9.336 9.562 5.953 1 96.25 334 TYR A C 1
ATOM 2688 O O . TYR A 1 334 ? -9.539 9.047 7.055 1 96.25 334 TYR A O 1
ATOM 2696 N N . GLY A 1 335 ? -9.625 9.016 4.793 1 96.56 335 GLY A N 1
ATOM 2697 C CA . GLY A 1 335 ? -10.07 7.629 4.77 1 96.56 335 GLY A CA 1
ATOM 2698 C C . GLY A 1 335 ? -9 6.648 5.191 1 96.56 335 GLY A C 1
ATOM 2699 O O . GLY A 1 335 ? -7.816 6.992 5.227 1 96.56 335 GLY A O 1
ATOM 2700 N N . LEU A 1 336 ? -9.406 5.461 5.496 1 98.44 336 LEU A N 1
ATOM 2701 C CA . LEU A 1 336 ? -8.508 4.387 5.91 1 98.44 336 LEU A CA 1
ATOM 2702 C C . LEU A 1 336 ? -7.734 3.836 4.715 1 98.44 336 LEU A C 1
ATOM 2704 O O . LEU A 1 336 ? -6.508 3.734 4.762 1 98.44 336 LEU A O 1
ATOM 2708 N N . TYR A 1 337 ? -8.391 3.527 3.631 1 98.69 337 TYR A N 1
ATOM 2709 C CA . TYR A 1 337 ? -7.875 2.623 2.611 1 98.69 337 TYR A CA 1
ATOM 2710 C C . TYR A 1 337 ? -6.758 3.285 1.814 1 98.69 337 TYR A C 1
ATOM 2712 O O . TYR A 1 337 ? -5.641 2.762 1.742 1 98.69 337 TYR A O 1
ATOM 2720 N N . ASP A 1 338 ? -7.031 4.434 1.254 1 98.81 338 ASP A N 1
ATOM 2721 C CA . ASP A 1 338 ? -6.035 5.047 0.378 1 98.81 338 ASP A CA 1
ATOM 2722 C C . ASP A 1 338 ? -4.84 5.559 1.179 1 98.81 338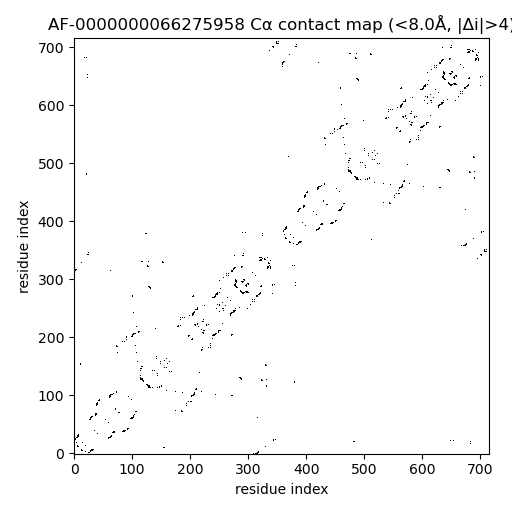 ASP A C 1
ATOM 2724 O O . ASP A 1 338 ? -3.709 5.551 0.688 1 98.81 338 ASP A O 1
ATOM 2728 N N . ARG A 1 339 ? -5.078 5.988 2.441 1 98.81 339 ARG A N 1
ATOM 2729 C CA . ARG A 1 339 ? -3.959 6.379 3.289 1 98.81 339 ARG A CA 1
ATOM 2730 C C . ARG A 1 339 ? -3.1 5.172 3.652 1 98.81 339 ARG A C 1
ATOM 2732 O O . ARG A 1 339 ? -1.874 5.277 3.732 1 98.81 339 ARG A O 1
ATOM 2739 N N . ALA A 1 340 ? -3.748 4.031 3.871 1 98.88 340 ALA A N 1
ATOM 2740 C CA . ALA A 1 340 ? -2.998 2.803 4.133 1 98.88 340 ALA A CA 1
ATOM 2741 C C . ALA A 1 340 ? -2.186 2.387 2.91 1 98.88 340 ALA A C 1
ATOM 2743 O O . ALA A 1 340 ? -1.042 1.942 3.039 1 98.88 340 ALA A O 1
ATOM 2744 N N . LEU A 1 341 ? -2.781 2.52 1.715 1 98.94 341 LEU A N 1
ATOM 2745 C CA . LEU A 1 341 ? -2.035 2.26 0.488 1 98.94 341 LEU A CA 1
ATOM 2746 C C . LEU A 1 341 ? -0.841 3.199 0.367 1 98.94 341 LEU A C 1
ATOM 2748 O O . LEU A 1 341 ? 0.238 2.787 -0.065 1 98.94 341 LEU A O 1
ATOM 2752 N N . GLY A 1 342 ? -1.066 4.465 0.73 1 98.88 342 GLY A N 1
ATOM 2753 C CA . GLY A 1 342 ? 0.029 5.418 0.754 1 98.88 342 GLY A CA 1
ATOM 2754 C C . GLY A 1 342 ? 1.163 5.004 1.672 1 98.88 342 GLY A C 1
ATOM 2755 O O . GLY A 1 342 ? 2.334 5.09 1.298 1 98.88 342 GLY A O 1
ATOM 2756 N N . ILE A 1 343 ? 0.823 4.551 2.887 1 98.88 343 ILE A N 1
ATOM 2757 C CA . ILE A 1 343 ? 1.819 4.09 3.848 1 98.88 343 ILE A CA 1
ATOM 2758 C C . ILE A 1 343 ? 2.625 2.941 3.246 1 98.88 343 ILE A C 1
ATOM 2760 O O . ILE A 1 343 ? 3.855 2.934 3.318 1 98.88 343 ILE A O 1
ATOM 2764 N N . ALA A 1 344 ? 1.926 1.947 2.662 1 98.88 344 ALA A N 1
ATOM 2765 C CA . ALA A 1 344 ? 2.607 0.803 2.064 1 98.88 344 ALA A CA 1
ATOM 2766 C C . ALA A 1 344 ? 3.568 1.25 0.965 1 98.88 344 ALA A C 1
ATOM 2768 O O . ALA A 1 344 ? 4.719 0.812 0.922 1 98.88 344 ALA A O 1
ATOM 2769 N N . TYR A 1 345 ? 3.123 2.146 0.072 1 98.88 345 TYR A N 1
ATOM 2770 C CA . TYR A 1 345 ? 3.9 2.701 -1.03 1 98.88 345 TYR A CA 1
ATOM 2771 C C . TYR A 1 345 ? 5.141 3.424 -0.513 1 98.88 345 TYR A C 1
ATOM 2773 O O . TYR A 1 345 ? 6.25 3.178 -0.985 1 98.88 345 TYR A O 1
ATOM 2781 N N . LEU A 1 346 ? 4.984 4.262 0.499 1 98.88 346 LEU A N 1
ATOM 2782 C CA . LEU A 1 346 ? 6.082 5.027 1.076 1 98.88 346 LEU A CA 1
ATOM 2783 C C . LEU A 1 346 ? 7.082 4.109 1.773 1 98.88 346 LEU A C 1
ATOM 2785 O O . LEU A 1 346 ? 8.289 4.332 1.705 1 98.88 346 LEU A O 1
ATOM 2789 N N . ASN A 1 347 ? 6.582 3.09 2.484 1 98.81 347 ASN A N 1
ATOM 2790 C CA . ASN A 1 347 ? 7.465 2.109 3.113 1 98.81 347 ASN A CA 1
ATOM 2791 C C . ASN A 1 347 ? 8.312 1.375 2.078 1 98.81 347 ASN A C 1
ATOM 2793 O O . ASN A 1 347 ? 9.461 1.018 2.354 1 98.81 347 ASN A O 1
ATOM 2797 N N . GLY A 1 348 ? 7.684 1.091 0.868 1 98.81 348 GLY A N 1
ATOM 2798 C CA . GLY A 1 348 ? 8.461 0.479 -0.199 1 98.81 348 GLY A CA 1
ATOM 2799 C C . GLY A 1 348 ? 9.625 1.332 -0.651 1 98.81 348 GLY A C 1
ATOM 2800 O O . GLY A 1 348 ? 10.75 0.838 -0.778 1 98.81 348 GLY A O 1
ATOM 2801 N N . ILE A 1 349 ? 9.367 2.594 -0.887 1 98.81 349 ILE A N 1
ATOM 2802 C CA . ILE A 1 349 ? 10.422 3.516 -1.286 1 98.81 349 ILE A CA 1
ATOM 2803 C C . ILE A 1 349 ? 11.492 3.578 -0.197 1 98.81 349 ILE A C 1
ATOM 2805 O O . ILE A 1 349 ? 12.688 3.504 -0.487 1 98.81 349 ILE A O 1
ATOM 2809 N N . TRP A 1 350 ? 11.055 3.711 1.075 1 98.62 350 TRP A N 1
ATOM 2810 C CA . TRP A 1 350 ? 11.977 3.857 2.201 1 98.62 350 TRP A CA 1
ATOM 2811 C C . TRP A 1 350 ? 12.898 2.65 2.311 1 98.62 350 TRP A C 1
ATOM 2813 O O . TRP A 1 350 ? 14.109 2.803 2.5 1 98.62 350 TRP A O 1
ATOM 2823 N N . GLU A 1 351 ? 12.297 1.428 2.203 1 98.56 351 GLU A N 1
ATOM 2824 C CA . GLU A 1 351 ? 13.109 0.218 2.283 1 98.56 351 GLU A CA 1
ATOM 2825 C C . GLU A 1 351 ? 14.164 0.188 1.181 1 98.56 351 GLU A C 1
ATOM 2827 O O . GLU A 1 351 ? 15.312 -0.191 1.422 1 98.56 351 GLU A O 1
ATOM 2832 N N . ALA A 1 352 ? 13.727 0.532 -0.024 1 98.62 352 ALA A N 1
ATOM 2833 C CA . ALA A 1 352 ? 14.672 0.566 -1.141 1 98.62 352 ALA A CA 1
ATOM 2834 C C . ALA A 1 352 ? 15.805 1.547 -0.871 1 98.62 352 ALA A C 1
ATOM 2836 O O . ALA A 1 352 ? 16.969 1.249 -1.15 1 98.62 352 ALA A O 1
ATOM 2837 N N . LEU A 1 353 ? 15.484 2.748 -0.335 1 98.31 353 LEU A N 1
ATOM 2838 C CA . LEU A 1 353 ? 16.5 3.748 -0.011 1 98.31 353 LEU A CA 1
ATOM 2839 C C . LEU A 1 353 ? 17.453 3.232 1.063 1 98.31 353 LEU A C 1
ATOM 2841 O O . LEU A 1 353 ? 18.656 3.42 0.966 1 98.31 353 LEU A O 1
ATOM 2845 N N . GLU A 1 354 ? 16.938 2.557 2.102 1 97.25 354 GLU A N 1
ATOM 2846 C CA . GLU A 1 354 ? 17.734 2.02 3.197 1 97.25 354 GLU A CA 1
ATOM 2847 C C . GLU A 1 354 ? 18.703 0.95 2.701 1 97.25 354 GLU A C 1
ATOM 2849 O O . GLU A 1 354 ? 19.859 0.92 3.111 1 97.25 354 GLU A O 1
ATOM 2854 N N . LYS A 1 355 ? 18.219 0.101 1.825 1 96.56 355 LYS A N 1
ATOM 2855 C CA . LYS A 1 355 ? 19 -1.067 1.421 1 96.56 355 LYS A CA 1
ATOM 2856 C C . LYS A 1 355 ? 19.922 -0.735 0.254 1 96.56 355 LYS A C 1
ATOM 2858 O O . LYS A 1 355 ? 20.891 -1.454 -0.001 1 96.56 355 LYS A O 1
ATOM 2863 N N . SER A 1 356 ? 19.609 0.28 -0.485 1 92.94 356 SER A N 1
ATOM 2864 C CA . SER A 1 356 ? 20.5 0.715 -1.567 1 92.94 356 SER A CA 1
ATOM 2865 C C . SER A 1 356 ? 21.641 1.563 -1.04 1 92.94 356 SER A C 1
ATOM 2867 O O . SER A 1 356 ? 22.672 1.72 -1.713 1 92.94 356 SER A O 1
ATOM 2869 N N . SER A 1 357 ? 21.453 2.24 0.029 1 80.31 357 SER A N 1
ATOM 2870 C CA . SER A 1 357 ? 22.5 3.074 0.624 1 80.31 357 SER A CA 1
ATOM 2871 C C . SER A 1 357 ? 23.531 2.229 1.363 1 80.31 357 SER A C 1
ATOM 2873 O O . SER A 1 357 ? 24.656 2.68 1.604 1 80.31 357 SER A O 1
ATOM 2875 N N . LYS A 1 358 ? 23.344 0.903 1.517 1 67.25 358 LYS A N 1
ATOM 2876 C CA . LYS A 1 358 ? 24.328 0.031 2.168 1 67.25 358 LYS A CA 1
ATOM 2877 C C . LYS A 1 358 ? 25.234 -0.636 1.145 1 67.25 358 LYS A C 1
ATOM 2879 O O . LYS A 1 358 ? 24.828 -0.893 0.011 1 67.25 358 LYS A O 1
ATOM 2884 N N . MET B 1 1 ? 7.879 -3.438 -15.656 1 92.25 1 MET B N 1
ATOM 2885 C CA . MET B 1 1 ? 7.012 -4.289 -14.844 1 92.25 1 MET B CA 1
ATOM 2886 C C . MET B 1 1 ? 5.543 -3.959 -15.094 1 92.25 1 MET B C 1
ATOM 2888 O O . MET B 1 1 ? 5.172 -2.789 -15.195 1 92.25 1 MET B O 1
ATOM 2892 N N . LYS B 1 2 ? 4.754 -4.934 -15.359 1 96.62 2 LYS B N 1
ATOM 2893 C CA . LYS B 1 2 ? 3.301 -4.809 -15.453 1 96.62 2 LYS B CA 1
ATOM 2894 C C . LYS B 1 2 ? 2.617 -5.379 -14.219 1 96.62 2 LYS B C 1
ATOM 2896 O O . LYS B 1 2 ? 2.525 -6.598 -14.055 1 96.62 2 LYS B O 1
ATOM 2901 N N . MET B 1 3 ? 2.125 -4.461 -13.359 1 98.62 3 MET B N 1
ATOM 2902 C CA . MET B 1 3 ? 1.491 -4.863 -12.109 1 98.62 3 MET B CA 1
ATOM 2903 C C . MET B 1 3 ? 0.039 -5.266 -12.336 1 98.62 3 MET B C 1
ATOM 2905 O O . MET B 1 3 ? -0.751 -4.484 -12.867 1 98.62 3 MET B O 1
ATOM 2909 N N . THR B 1 4 ? -0.267 -6.457 -11.992 1 98.75 4 THR B N 1
ATOM 2910 C CA . THR B 1 4 ? -1.609 -6.984 -12.211 1 98.75 4 THR B CA 1
ATOM 2911 C C . THR B 1 4 ? -2.219 -7.48 -10.906 1 98.75 4 THR B C 1
ATOM 2913 O O . THR B 1 4 ? -1.586 -7.395 -9.852 1 98.75 4 THR B O 1
ATOM 2916 N N . PHE B 1 5 ? -3.48 -7.84 -10.914 1 98.69 5 PHE B N 1
ATOM 2917 C CA . PHE B 1 5 ? -4.258 -8.352 -9.789 1 98.69 5 PHE B CA 1
ATOM 2918 C C . PHE B 1 5 ? -4.969 -9.641 -10.164 1 98.69 5 PHE B C 1
ATOM 2920 O O . PHE B 1 5 ? -5.492 -9.773 -11.273 1 98.69 5 PHE B O 1
ATOM 2927 N N . ARG B 1 6 ? -4.961 -10.656 -9.328 1 97.88 6 ARG B N 1
ATOM 2928 C CA . ARG B 1 6 ? -5.723 -11.875 -9.578 1 97.88 6 ARG B CA 1
ATOM 2929 C C . ARG B 1 6 ? -7.211 -11.648 -9.352 1 97.88 6 ARG B C 1
ATOM 2931 O O . ARG B 1 6 ? -7.621 -11.227 -8.266 1 97.88 6 ARG B O 1
ATOM 2938 N N . TRP B 1 7 ? -7.969 -11.898 -10.297 1 96.69 7 TRP B N 1
ATOM 2939 C CA . TRP B 1 7 ? -9.414 -11.711 -10.227 1 96.69 7 TRP B CA 1
ATOM 2940 C C . TRP B 1 7 ? -10.148 -12.969 -10.688 1 96.69 7 TRP B C 1
ATOM 2942 O O . TRP B 1 7 ? -9.781 -13.57 -11.695 1 96.69 7 TRP B O 1
ATOM 2952 N N . TYR B 1 8 ? -11.148 -13.406 -10.023 1 94.25 8 TYR B N 1
ATOM 2953 C CA . TYR B 1 8 ? -11.781 -14.703 -10.266 1 94.25 8 TYR B CA 1
ATOM 2954 C C . TYR B 1 8 ? -13.086 -14.539 -11.031 1 94.25 8 TYR B C 1
ATOM 2956 O O . TYR B 1 8 ? -13.852 -15.492 -11.18 1 94.25 8 TYR B O 1
ATOM 2964 N N . GLY B 1 9 ? -13.312 -13.312 -11.477 1 92.31 9 GLY B N 1
ATOM 2965 C CA . GLY B 1 9 ? -14.422 -13.102 -12.391 1 92.31 9 GLY B CA 1
ATOM 2966 C C . GLY B 1 9 ? -15.688 -12.641 -11.695 1 92.31 9 GLY B C 1
ATOM 2967 O O . GLY B 1 9 ? -15.836 -12.82 -10.484 1 92.31 9 GLY B O 1
ATOM 2968 N N . GLU B 1 10 ? -16.516 -12.117 -12.516 1 90.19 10 GLU B N 1
ATOM 2969 C CA . GLU B 1 10 ? -17.797 -11.609 -12.023 1 90.19 10 GLU B CA 1
ATOM 2970 C C . GLU B 1 10 ? -18.641 -12.727 -11.414 1 90.19 10 GLU B C 1
ATOM 2972 O O . GLU B 1 10 ? -18.75 -13.812 -11.992 1 90.19 10 GLU B O 1
ATOM 2977 N N . GLY B 1 11 ? -19.188 -12.508 -10.188 1 87.12 11 GLY B N 1
ATOM 2978 C CA . GLY B 1 11 ? -20.031 -13.5 -9.547 1 87.12 11 GLY B CA 1
ATOM 2979 C C . GLY B 1 11 ? -19.266 -14.523 -8.742 1 87.12 11 GLY B C 1
ATOM 2980 O O . GLY B 1 11 ? -19.812 -15.195 -7.875 1 87.12 11 GLY B O 1
ATOM 2981 N N . ASN B 1 12 ? -18.016 -14.648 -9.031 1 89.19 12 ASN B N 1
ATOM 2982 C CA . ASN B 1 12 ? -17.188 -15.633 -8.344 1 89.19 12 ASN B CA 1
ATOM 2983 C C . ASN B 1 12 ? -16.219 -14.977 -7.371 1 89.19 12 ASN B C 1
ATOM 2985 O O . ASN B 1 12 ? -15.625 -15.648 -6.52 1 89.19 12 ASN B O 1
ATOM 2989 N N . ASP B 1 13 ? -16.047 -13.727 -7.598 1 91.06 13 ASP B N 1
ATOM 2990 C CA . ASP B 1 13 ? -15.18 -12.922 -6.746 1 91.06 13 ASP B CA 1
ATOM 2991 C C . ASP B 1 13 ? -15.969 -11.812 -6.051 1 91.06 13 ASP B C 1
ATOM 2993 O O . ASP B 1 13 ? -16.812 -11.156 -6.676 1 91.06 13 ASP B O 1
ATOM 2997 N N . SER B 1 14 ? -15.711 -11.695 -4.754 1 93.88 14 SER B N 1
ATOM 2998 C CA . SER B 1 14 ? -16.344 -10.578 -4.055 1 93.88 14 SER B CA 1
ATOM 2999 C C . SER B 1 14 ? -15.719 -9.25 -4.453 1 93.88 14 SER B C 1
ATOM 3001 O O . SER B 1 14 ? -16.297 -8.188 -4.215 1 93.88 14 SER B O 1
ATOM 3003 N N . ILE B 1 15 ? -14.602 -9.273 -5.035 1 97.12 15 ILE B N 1
ATOM 3004 C CA . ILE B 1 15 ? -13.875 -8.086 -5.473 1 97.12 15 ILE B CA 1
ATOM 3005 C C . ILE B 1 15 ? -14.352 -7.668 -6.859 1 97.12 15 ILE B C 1
ATOM 3007 O O . ILE B 1 15 ? -14.5 -8.508 -7.754 1 97.12 15 ILE B O 1
ATOM 3011 N N . THR B 1 16 ? -14.594 -6.383 -7.066 1 97.31 16 THR B N 1
ATOM 3012 C CA . THR B 1 16 ? -15.102 -5.891 -8.336 1 97.31 16 THR B CA 1
ATOM 3013 C C . THR B 1 16 ? -13.984 -5.281 -9.172 1 97.31 16 THR B C 1
ATOM 3015 O O . THR B 1 16 ? -12.93 -4.926 -8.648 1 97.31 16 THR B O 1
ATOM 3018 N N . LEU B 1 17 ? -14.242 -5.164 -10.484 1 98.06 17 LEU B N 1
ATOM 3019 C CA . LEU B 1 17 ? -13.289 -4.523 -11.375 1 98.06 17 LEU B CA 1
ATOM 3020 C C . LEU B 1 17 ? -13.078 -3.062 -10.992 1 98.06 17 LEU B C 1
ATOM 3022 O O . LEU B 1 17 ? -11.969 -2.541 -11.102 1 98.06 17 LEU B O 1
ATOM 3026 N N . LYS B 1 18 ? -14.117 -2.398 -10.539 1 97.44 18 LYS B N 1
ATOM 3027 C CA . LYS B 1 18 ? -14.008 -1.014 -10.086 1 97.44 18 LYS B CA 1
ATOM 3028 C C . LYS B 1 18 ? -13.008 -0.888 -8.938 1 97.44 18 LYS B C 1
ATOM 3030 O O . LYS B 1 18 ? -12.188 0.032 -8.922 1 97.44 18 LYS B O 1
ATOM 3035 N N . GLN B 1 19 ? -13.109 -1.788 -8 1 98.38 19 GLN B N 1
ATOM 3036 C CA . GLN B 1 19 ? -12.203 -1.775 -6.863 1 98.38 19 GLN B CA 1
ATOM 3037 C C . GLN B 1 19 ? -10.758 -1.985 -7.305 1 98.38 19 GLN B C 1
ATOM 3039 O O . GLN B 1 19 ? -9.844 -1.33 -6.797 1 98.38 19 GLN B O 1
ATOM 3044 N N . ILE B 1 20 ? -10.562 -2.896 -8.234 1 98.62 20 ILE B N 1
ATOM 3045 C CA . ILE B 1 20 ? -9.211 -3.166 -8.727 1 98.62 20 ILE B CA 1
ATOM 3046 C C . ILE B 1 20 ? -8.672 -1.94 -9.461 1 98.62 20 ILE B C 1
ATOM 3048 O O . ILE B 1 20 ? -7.508 -1.573 -9.297 1 98.62 20 ILE B O 1
ATOM 3052 N N . LYS B 1 21 ? -9.508 -1.279 -10.266 1 98.44 21 LYS B N 1
ATOM 3053 C CA . LYS B 1 21 ? -9.133 -0.089 -11.023 1 98.44 21 LYS B CA 1
ATOM 3054 C C . LYS B 1 21 ? -8.672 1.031 -10.094 1 98.44 21 LYS B C 1
ATOM 3056 O O . LYS B 1 21 ? -7.859 1.87 -10.484 1 98.44 21 LYS B O 1
ATOM 3061 N N . GLN B 1 22 ? -9.117 1.007 -8.836 1 98.75 22 GLN B N 1
ATOM 3062 C CA . GLN B 1 22 ? -8.828 2.072 -7.883 1 98.75 22 GLN B CA 1
ATOM 3063 C C . GLN B 1 22 ? -7.496 1.827 -7.172 1 98.75 22 GLN B C 1
ATOM 3065 O O . GLN B 1 22 ? -7.039 2.67 -6.398 1 98.75 22 GLN B O 1
ATOM 3070 N N . ILE B 1 23 ? -6.859 0.682 -7.371 1 98.81 23 ILE B N 1
ATOM 3071 C CA . ILE B 1 23 ? -5.555 0.404 -6.785 1 98.81 23 ILE B CA 1
ATOM 3072 C C . ILE B 1 23 ? -4.469 1.142 -7.57 1 98.81 23 ILE B C 1
ATOM 3074 O O . ILE B 1 23 ? -4.258 0.871 -8.75 1 98.81 23 ILE B O 1
ATOM 3078 N N . PRO B 1 24 ? -3.75 2.051 -6.926 1 98.56 24 PRO B N 1
ATOM 3079 C CA . PRO B 1 24 ? -2.713 2.787 -7.652 1 98.56 24 PRO B CA 1
ATOM 3080 C C . PRO B 1 24 ? -1.643 1.873 -8.242 1 98.56 24 PRO B C 1
ATOM 3082 O O . PRO B 1 24 ? -1.103 1.014 -7.543 1 98.56 24 PRO B O 1
ATOM 3085 N N . GLY B 1 25 ? -1.375 2.07 -9.539 1 98 25 GLY B N 1
ATOM 3086 C CA . GLY B 1 25 ? -0.271 1.374 -10.18 1 98 25 GLY B CA 1
ATOM 3087 C C . GLY B 1 25 ? -0.639 -0.02 -10.656 1 98 25 GLY B C 1
ATOM 3088 O O . GLY B 1 25 ? 0.218 -0.762 -11.141 1 98 25 GLY B O 1
ATOM 3089 N N . CYS B 1 26 ? -1.905 -0.445 -10.484 1 98.38 26 CYS B N 1
ATOM 3090 C CA . CYS B 1 26 ? -2.393 -1.717 -11 1 98.38 26 CYS B CA 1
ATOM 3091 C C . CYS B 1 26 ? -3.033 -1.534 -12.375 1 98.38 26 CYS B C 1
ATOM 3093 O O . CYS B 1 26 ? -4.055 -0.86 -12.5 1 98.38 26 CYS B O 1
ATOM 3095 N N . SER B 1 27 ? -2.465 -2.113 -13.406 1 95.88 27 SER B N 1
ATOM 3096 C CA . SER B 1 27 ? -2.914 -1.789 -14.758 1 95.88 27 SER B CA 1
ATOM 3097 C C . SER B 1 27 ? -3.787 -2.898 -15.336 1 95.88 27 SER B C 1
ATOM 3099 O O . SER B 1 27 ? -4.465 -2.703 -16.344 1 95.88 27 SER B O 1
ATOM 3101 N N . GLY B 1 28 ? -3.688 -4.07 -14.672 1 97.5 28 GLY B N 1
ATOM 3102 C CA . GLY B 1 28 ? -4.43 -5.164 -15.273 1 97.5 28 GLY B CA 1
ATOM 3103 C C . GLY B 1 28 ? -4.617 -6.344 -14.344 1 97.5 28 GLY B C 1
ATOM 3104 O O . GLY B 1 28 ? -4.566 -6.191 -13.117 1 97.5 28 GLY B O 1
ATOM 3105 N N . LEU B 1 29 ? -4.977 -7.504 -15.055 1 98 29 LEU B N 1
ATOM 3106 C CA . LEU B 1 29 ? -5.371 -8.672 -14.281 1 98 29 LEU B CA 1
ATOM 3107 C C . LEU B 1 29 ? -4.594 -9.906 -14.727 1 98 29 LEU B C 1
ATOM 3109 O O . LEU B 1 29 ? -4.145 -9.977 -15.875 1 98 29 LEU B O 1
ATOM 3113 N N . MET B 1 30 ? -4.348 -10.766 -13.852 1 98.12 30 MET B N 1
ATOM 3114 C CA . MET B 1 30 ? -4.273 -12.188 -14.172 1 98.12 30 MET B CA 1
ATOM 3115 C C . MET B 1 30 ? -5.637 -12.852 -14 1 98.12 30 MET B C 1
ATOM 3117 O O . MET B 1 30 ? -6.086 -13.078 -12.875 1 98.12 30 MET B O 1
ATOM 3121 N N . GLY B 1 31 ? -6.262 -13.07 -15.141 1 96.94 31 GLY B N 1
ATOM 3122 C CA . GLY B 1 31 ? -7.66 -13.461 -15.109 1 96.94 31 GLY B CA 1
ATOM 3123 C C . GLY B 1 31 ? -7.863 -14.961 -15.148 1 96.94 31 GLY B C 1
ATOM 3124 O O . GLY B 1 31 ? -6.895 -15.727 -15.203 1 96.94 31 GLY B O 1
ATOM 3125 N N . VAL B 1 32 ? -9.156 -15.352 -15 1 94.25 32 VAL B N 1
ATOM 3126 C CA . VAL B 1 32 ? -9.547 -16.75 -15.109 1 94.25 32 VAL B CA 1
ATOM 3127 C C . VAL B 1 32 ? -10.984 -16.844 -15.625 1 94.25 32 VAL B C 1
ATOM 3129 O O . VAL B 1 32 ? -11.789 -15.938 -15.398 1 94.25 32 VAL B O 1
ATOM 3132 N N . ILE B 1 33 ? -11.211 -17.812 -16.391 1 92.62 33 ILE B N 1
ATOM 3133 C CA . ILE B 1 33 ? -12.562 -18.219 -16.766 1 92.62 33 ILE B CA 1
ATOM 3134 C C . ILE B 1 33 ? -12.898 -19.562 -16.094 1 92.62 33 ILE B C 1
ATOM 3136 O O . ILE B 1 33 ? -12.367 -20.594 -16.484 1 92.62 33 ILE B O 1
ATOM 3140 N N . ASP B 1 34 ? -13.758 -19.531 -15.117 1 86.88 34 ASP B N 1
ATOM 3141 C CA . ASP B 1 34 ? -13.867 -20.625 -14.156 1 86.88 34 ASP B CA 1
ATOM 3142 C C . ASP B 1 34 ? -15.016 -21.562 -14.523 1 86.88 34 ASP B C 1
ATOM 3144 O O . ASP B 1 34 ? -15.352 -22.469 -13.773 1 86.88 34 ASP B O 1
ATOM 3148 N N . GLN B 1 35 ? -15.57 -21.453 -15.641 1 88.19 35 GLN B N 1
ATOM 3149 C CA . GLN B 1 35 ? -16.75 -22.266 -15.93 1 88.19 35 GLN B CA 1
ATOM 3150 C C . GLN B 1 35 ? -16.359 -23.578 -16.594 1 88.19 35 GLN B C 1
ATOM 3152 O O . GLN B 1 35 ? -17.188 -24.469 -16.781 1 88.19 35 GLN B O 1
ATOM 3157 N N . TYR B 1 36 ? -15.117 -23.766 -16.891 1 91.81 36 TYR B N 1
ATOM 3158 C CA . TYR B 1 36 ? -14.68 -24.938 -17.625 1 91.81 36 TYR B CA 1
ATOM 3159 C C . TYR B 1 36 ? -13.906 -25.891 -16.719 1 91.81 36 TYR B C 1
ATOM 3161 O O . TYR B 1 36 ? -13.062 -25.453 -15.938 1 91.81 36 TYR B O 1
ATOM 3169 N N . ALA B 1 37 ? -14.18 -27.156 -16.828 1 90.56 37 ALA B N 1
ATOM 3170 C CA . ALA B 1 37 ? -13.367 -28.172 -16.172 1 90.56 37 ALA B CA 1
ATOM 3171 C C . ALA B 1 37 ? -12.047 -28.391 -16.922 1 90.56 37 ALA B C 1
ATOM 3173 O O . ALA B 1 37 ? -11.922 -28.016 -18.078 1 90.56 37 ALA B O 1
ATOM 3174 N N . ALA B 1 38 ? -11.109 -29 -16.203 1 92.12 38 ALA B N 1
ATOM 3175 C CA . ALA B 1 38 ? -9.852 -29.344 -16.859 1 92.12 38 ALA B CA 1
ATOM 3176 C C . ALA B 1 38 ? -10.086 -30.234 -18.062 1 92.12 38 ALA B C 1
ATOM 3178 O O . ALA B 1 38 ? -10.805 -31.234 -17.969 1 92.12 38 ALA B O 1
ATOM 3179 N N . GLY B 1 39 ? -9.602 -29.797 -19.172 1 95.38 39 GLY B N 1
ATOM 3180 C CA . GLY B 1 39 ? -9.719 -30.609 -20.375 1 95.38 39 GLY B CA 1
ATOM 3181 C C . GLY B 1 39 ? -10.781 -30.094 -21.328 1 95.38 39 GLY B C 1
ATOM 3182 O O . GLY B 1 39 ? -10.82 -30.516 -22.5 1 95.38 39 GLY B O 1
ATOM 3183 N N . GLU B 1 40 ? -11.594 -29.266 -20.922 1 96.81 40 GLU B N 1
ATOM 3184 C CA . GLU B 1 40 ? -12.617 -28.703 -21.797 1 96.81 40 GLU B CA 1
ATOM 3185 C C . GLU B 1 40 ? -12.055 -27.547 -22.625 1 96.81 40 GLU B C 1
ATOM 3187 O O . GLU B 1 40 ? -11.133 -26.859 -22.203 1 96.81 40 GLU B O 1
ATOM 3192 N N . VAL B 1 41 ? -12.641 -27.406 -23.797 1 98.5 41 VAL B N 1
ATOM 3193 C CA . VAL B 1 41 ? -12.258 -26.297 -24.656 1 98.5 41 VAL B CA 1
ATOM 3194 C C . VAL B 1 41 ? -12.914 -25 -24.188 1 98.5 41 VAL B C 1
ATOM 3196 O O . VAL B 1 41 ? -14.133 -24.969 -23.969 1 98.5 41 VAL B O 1
ATOM 3199 N N . TRP B 1 42 ? -12.102 -24.016 -23.938 1 98.38 42 TRP B N 1
ATOM 3200 C CA . TRP B 1 42 ? -12.656 -22.688 -23.672 1 98.38 42 TRP B CA 1
ATOM 3201 C C . TRP B 1 42 ? -13.164 -22.031 -24.953 1 98.38 42 TRP B C 1
ATOM 3203 O O . TRP B 1 42 ? -12.375 -21.734 -25.844 1 98.38 42 TRP B O 1
ATOM 3213 N N . GLU B 1 43 ? -14.375 -21.781 -25 1 98.19 43 GLU B N 1
ATOM 3214 C CA . GLU B 1 43 ? -15 -21.234 -26.203 1 98.19 43 GLU B CA 1
ATOM 3215 C C . GLU B 1 43 ? -14.531 -19.812 -26.469 1 98.19 43 GLU B C 1
ATOM 3217 O O . GLU B 1 43 ? -14.43 -19 -25.547 1 98.19 43 GLU B O 1
ATOM 3222 N N . GLU B 1 44 ? -14.273 -19.594 -27.734 1 98.31 44 GLU B N 1
ATOM 3223 C CA . GLU B 1 44 ? -13.742 -18.297 -28.125 1 98.31 44 GLU B CA 1
ATOM 3224 C C . GLU B 1 44 ? -14.688 -17.172 -27.734 1 98.31 44 GLU B C 1
ATOM 3226 O O . GLU B 1 44 ? -14.242 -16.109 -27.281 1 98.31 44 GLU B O 1
ATOM 3231 N N . SER B 1 45 ? -15.969 -17.375 -27.906 1 98.31 45 SER B N 1
ATOM 3232 C CA . SER B 1 45 ? -16.938 -16.328 -27.609 1 98.31 45 SER B CA 1
ATOM 3233 C C . SER B 1 45 ? -16.922 -15.961 -26.125 1 98.31 45 SER B C 1
ATOM 3235 O O . SER B 1 45 ? -17.078 -14.789 -25.781 1 98.31 45 SER B O 1
ATOM 3237 N N . VAL B 1 46 ? -16.781 -16.922 -25.281 1 97.94 46 VAL B N 1
ATOM 3238 C CA . VAL B 1 46 ? -16.734 -16.688 -23.844 1 97.94 46 VAL B CA 1
ATOM 3239 C C . VAL B 1 46 ? -15.469 -15.891 -23.5 1 97.94 46 VAL B C 1
ATOM 3241 O O . VAL B 1 46 ? -15.523 -14.945 -22.719 1 97.94 46 VAL B O 1
ATOM 3244 N N . ILE B 1 47 ? -14.375 -16.234 -24.141 1 98.44 47 ILE B N 1
ATOM 3245 C CA . ILE B 1 47 ? -13.102 -15.555 -23.938 1 98.44 47 ILE B CA 1
ATOM 3246 C C . ILE B 1 47 ? -13.227 -14.102 -24.375 1 98.44 47 ILE B C 1
ATOM 3248 O O . ILE B 1 47 ? -12.82 -13.18 -23.656 1 98.44 47 ILE B O 1
ATOM 3252 N N . ALA B 1 48 ? -13.781 -13.93 -25.547 1 98.56 48 ALA B N 1
ATOM 3253 C CA . ALA B 1 48 ? -13.953 -12.586 -26.109 1 98.56 48 ALA B CA 1
ATOM 3254 C C . ALA B 1 48 ? -14.773 -11.711 -25.172 1 98.56 48 ALA B C 1
ATOM 3256 O O . ALA B 1 48 ? -14.422 -10.547 -24.922 1 98.56 48 ALA B O 1
ATOM 3257 N N . GLU B 1 49 ? -15.852 -12.266 -24.672 1 98.06 49 GLU B N 1
ATOM 3258 C CA . GLU B 1 49 ? -16.719 -11.523 -23.766 1 98.06 49 GLU B CA 1
ATOM 3259 C C . GLU B 1 49 ? -15.984 -11.148 -22.484 1 98.06 49 GLU B C 1
ATOM 3261 O O . GLU B 1 49 ? -16.141 -10.039 -21.984 1 98.06 49 GLU B O 1
ATOM 3266 N N . TYR B 1 50 ? -15.25 -12.086 -21.953 1 97.75 50 TYR B N 1
ATOM 3267 C CA . TYR B 1 50 ? -14.477 -11.844 -20.734 1 97.75 50 TYR B CA 1
ATOM 3268 C C . TYR B 1 50 ? -13.469 -10.719 -20.953 1 97.75 50 TYR B C 1
ATOM 3270 O O . TYR B 1 50 ? -13.406 -9.781 -20.156 1 97.75 50 TYR B O 1
ATOM 3278 N N . VAL B 1 51 ? -12.695 -10.742 -22.016 1 98.44 51 VAL B N 1
ATOM 3279 C CA . VAL B 1 51 ? -11.648 -9.766 -22.312 1 98.44 51 VAL B CA 1
ATOM 3280 C C . VAL B 1 51 ? -12.273 -8.391 -22.516 1 98.44 51 VAL B C 1
ATOM 3282 O O . VAL B 1 51 ? -11.789 -7.387 -21.984 1 98.44 51 VAL B O 1
ATOM 3285 N N . GLU B 1 52 ? -13.352 -8.367 -23.234 1 98.19 52 GLU B N 1
ATOM 3286 C CA . GLU B 1 52 ? -14.047 -7.105 -23.484 1 98.19 52 GLU B CA 1
ATOM 3287 C C . GLU B 1 52 ? -14.562 -6.492 -22.172 1 98.19 52 GLU B C 1
ATOM 3289 O O . GLU B 1 52 ? -14.484 -5.277 -21.984 1 98.19 52 GLU B O 1
ATOM 3294 N N . HIS B 1 53 ? -15.125 -7.348 -21.375 1 97.56 53 HIS B N 1
ATOM 3295 C CA . HIS B 1 53 ? -15.641 -6.906 -20.078 1 97.56 53 HIS B CA 1
ATOM 3296 C C . HIS B 1 53 ? -14.539 -6.25 -19.25 1 97.56 53 HIS B C 1
ATOM 3298 O O . HIS B 1 53 ? -14.758 -5.188 -18.656 1 97.56 53 HIS B O 1
ATOM 3304 N N . VAL B 1 54 ? -13.383 -6.844 -19.203 1 98 54 VAL B N 1
ATOM 3305 C CA . VAL B 1 54 ? -12.242 -6.332 -18.438 1 98 54 VAL B CA 1
ATOM 3306 C C . VAL B 1 54 ? -11.766 -5.02 -19.062 1 98 54 VAL B C 1
ATOM 3308 O O . VAL B 1 54 ? -11.516 -4.047 -18.344 1 98 54 VAL B O 1
ATOM 3311 N N . HIS B 1 55 ? -11.664 -4.965 -20.406 1 98.31 55 HIS B N 1
ATOM 3312 C CA . HIS B 1 55 ? -11.219 -3.766 -21.109 1 98.31 55 HIS B CA 1
ATOM 3313 C C . HIS B 1 55 ? -12.172 -2.6 -20.875 1 98.31 55 HIS B C 1
ATOM 3315 O O . HIS B 1 55 ? -11.734 -1.454 -20.734 1 98.31 55 HIS B O 1
ATOM 3321 N N . LYS B 1 56 ? -13.43 -2.885 -20.828 1 97.44 56 LYS B N 1
ATOM 3322 C CA . LYS B 1 56 ? -14.43 -1.85 -20.594 1 97.44 56 LYS B CA 1
ATOM 3323 C C . LYS B 1 56 ? -14.234 -1.188 -19.234 1 97.44 56 LYS B C 1
ATOM 3325 O O . LYS B 1 56 ? -14.547 -0.01 -19.047 1 97.44 56 LYS B O 1
ATOM 3330 N N . ALA B 1 57 ? -13.703 -1.909 -18.344 1 96.94 57 ALA B N 1
ATOM 3331 C CA . ALA B 1 57 ? -13.453 -1.388 -17 1 96.94 57 ALA B CA 1
ATOM 3332 C C . ALA B 1 57 ? -12.133 -0.612 -16.953 1 96.94 57 ALA B C 1
ATOM 3334 O O . ALA B 1 57 ? -11.75 -0.1 -15.898 1 96.94 57 ALA B O 1
ATOM 3335 N N . GLY B 1 58 ? -11.438 -0.554 -18.078 1 97.31 58 GLY B N 1
ATOM 3336 C CA . GLY B 1 58 ? -10.195 0.189 -18.156 1 97.31 58 GLY B CA 1
ATOM 3337 C C . GLY B 1 58 ? -8.992 -0.607 -17.688 1 97.31 58 GLY B C 1
ATOM 3338 O O . GLY B 1 58 ? -7.965 -0.032 -17.312 1 97.31 58 GLY B O 1
ATOM 3339 N N . LEU B 1 59 ? -9.102 -1.917 -17.594 1 98.31 59 LEU B N 1
ATOM 3340 C CA . LEU B 1 59 ? -8.016 -2.801 -17.172 1 98.31 59 LEU B CA 1
ATOM 3341 C C . LEU B 1 59 ? -7.57 -3.699 -18.328 1 98.31 59 LEU B C 1
ATOM 3343 O O . LEU B 1 59 ? -8.328 -3.936 -19.266 1 98.31 59 LEU B O 1
ATOM 3347 N N . GLU B 1 60 ? -6.367 -4.109 -18.219 1 98 60 GLU B N 1
ATOM 3348 C CA . GLU B 1 60 ? -5.828 -5.051 -19.203 1 98 60 GLU B CA 1
ATOM 3349 C C . GLU B 1 60 ? -5.906 -6.484 -18.688 1 98 60 GLU B C 1
ATOM 3351 O O . GLU B 1 60 ? -5.992 -6.711 -17.469 1 98 60 GLU B O 1
ATOM 3356 N N . VAL B 1 61 ? -5.918 -7.363 -19.641 1 98.44 61 VAL B N 1
ATOM 3357 C CA . VAL B 1 61 ? -5.82 -8.773 -19.297 1 98.44 61 VAL B CA 1
ATOM 3358 C C . VAL B 1 61 ? -5.043 -9.516 -20.375 1 98.44 61 VAL B C 1
ATOM 3360 O O . VAL B 1 61 ? -5.578 -9.797 -21.453 1 98.44 61 VAL B O 1
ATOM 3363 N N . GLU B 1 62 ? -3.814 -9.781 -20.094 1 98.62 62 GLU B N 1
ATOM 3364 C CA . GLU B 1 62 ? -2.93 -10.453 -21.031 1 98.62 62 GLU B CA 1
ATOM 3365 C C . GLU B 1 62 ? -2.402 -11.766 -20.469 1 98.62 62 GLU B C 1
ATOM 3367 O O . GLU B 1 62 ? -1.669 -12.492 -21.141 1 98.62 62 GLU B O 1
ATOM 3372 N N . VAL B 1 63 ? -2.793 -12.055 -19.25 1 98.81 63 VAL B N 1
ATOM 3373 C CA . VAL B 1 63 ? -2.391 -13.289 -18.578 1 98.81 63 VAL B CA 1
ATOM 3374 C C . VAL B 1 63 ? -3.627 -14.039 -18.094 1 98.81 63 VAL B C 1
ATOM 3376 O O . VAL B 1 63 ? -4.52 -13.453 -17.484 1 98.81 63 VAL B O 1
ATOM 3379 N N . ILE B 1 64 ? -3.695 -15.258 -18.391 1 98.5 64 ILE B N 1
ATOM 3380 C CA . ILE B 1 64 ? -4.742 -16.125 -17.875 1 98.5 64 ILE B CA 1
ATOM 3381 C C . ILE B 1 64 ? -4.137 -17.141 -16.922 1 98.5 64 ILE B C 1
ATOM 3383 O O . ILE B 1 64 ? -3.143 -17.797 -17.25 1 98.5 64 ILE B O 1
ATOM 3387 N N . GLU B 1 65 ? -4.719 -17.203 -15.742 1 95.75 65 GLU B N 1
ATOM 3388 C CA . GLU B 1 65 ? -4.383 -18.172 -14.703 1 95.75 65 GLU B CA 1
ATOM 3389 C C . GLU B 1 65 ? -5.637 -18.797 -14.109 1 95.75 65 GLU B C 1
ATOM 3391 O O . GLU B 1 65 ? -6.43 -18.125 -13.453 1 95.75 65 GLU B O 1
ATOM 3396 N N . SER B 1 66 ? -5.898 -20.062 -14.242 1 92.69 66 SER B N 1
ATOM 3397 C CA . SER B 1 66 ? -5.023 -21 -14.93 1 92.69 66 SER B CA 1
ATOM 3398 C C . SER B 1 66 ? -5.801 -21.844 -15.945 1 92.69 66 SER B C 1
ATOM 3400 O O . SER B 1 66 ? -7.023 -21.969 -15.852 1 92.69 66 SER B O 1
ATOM 3402 N N . VAL B 1 67 ? -5.16 -22.156 -16.938 1 96.31 67 VAL B N 1
ATOM 3403 C CA . VAL B 1 67 ? -5.676 -23.266 -17.734 1 96.31 67 VAL B CA 1
ATOM 3404 C C . VAL B 1 67 ? -5.133 -24.578 -17.203 1 96.31 67 VAL B C 1
ATOM 3406 O O . VAL B 1 67 ? -3.967 -24.922 -17.438 1 96.31 67 VAL B O 1
ATOM 3409 N N . ASN B 1 68 ? -5.996 -25.312 -16.609 1 94.12 68 ASN B N 1
ATOM 3410 C CA . ASN B 1 68 ? -5.566 -26.516 -15.891 1 94.12 68 ASN B CA 1
ATOM 3411 C C . ASN B 1 68 ? -5.277 -27.672 -16.844 1 94.12 68 ASN B C 1
ATOM 3413 O O . ASN B 1 68 ? -5.98 -27.844 -17.844 1 94.12 68 ASN B O 1
ATOM 3417 N N . VAL B 1 69 ? -4.293 -28.406 -16.531 1 96.5 69 VAL B N 1
ATOM 3418 C CA . VAL B 1 69 ? -3.932 -29.594 -17.281 1 96.5 69 VAL B CA 1
ATOM 3419 C C . VAL B 1 69 ? -4.691 -30.797 -16.75 1 96.5 69 VAL B C 1
ATOM 3421 O O . VAL B 1 69 ? -4.641 -31.094 -15.547 1 96.5 69 VAL B O 1
ATOM 3424 N N . HIS B 1 70 ? -5.387 -31.422 -17.609 1 95.44 70 HIS B N 1
ATOM 3425 C CA . HIS B 1 70 ? -6.164 -32.594 -17.203 1 95.44 70 HIS B CA 1
ATOM 3426 C C . HIS B 1 70 ? -5.27 -33.688 -16.609 1 95.44 70 HIS B C 1
ATOM 3428 O O . HIS B 1 70 ? -4.168 -33.906 -17.109 1 95.44 70 HIS B O 1
ATOM 3434 N N . GLU B 1 71 ? -5.77 -34.438 -15.664 1 94.25 71 GLU B N 1
ATOM 3435 C CA . GLU B 1 71 ? -5.004 -35.438 -14.938 1 94.25 71 GLU B CA 1
ATOM 3436 C C . GLU B 1 71 ? -4.52 -36.531 -15.875 1 94.25 71 GLU B C 1
ATOM 3438 O O . GLU B 1 71 ? -3.43 -37.094 -15.688 1 94.25 71 GLU B O 1
ATOM 3443 N N . ASP B 1 72 ? -5.277 -36.875 -16.906 1 96.25 72 ASP B N 1
ATOM 3444 C CA . ASP B 1 72 ? -4.918 -37.938 -17.828 1 96.25 72 ASP B CA 1
ATOM 3445 C C . ASP B 1 72 ? -3.635 -37.594 -18.594 1 96.25 72 ASP B C 1
ATOM 3447 O O . ASP B 1 72 ? -2.889 -38.5 -18.984 1 96.25 72 ASP B O 1
ATOM 3451 N N . ILE B 1 73 ? -3.422 -36.375 -18.812 1 98 73 ILE B N 1
ATOM 3452 C CA . ILE B 1 73 ? -2.182 -35.938 -19.453 1 98 73 ILE B CA 1
ATOM 3453 C C . ILE B 1 73 ? -1.004 -36.219 -18.516 1 98 73 ILE B C 1
ATOM 3455 O O . ILE B 1 73 ? 0.008 -36.781 -18.938 1 98 73 ILE B O 1
ATOM 3459 N N . LYS B 1 74 ? -1.123 -35.875 -17.266 1 97.06 74 LYS B N 1
ATOM 3460 C CA . LYS B 1 74 ? -0.066 -36.031 -16.266 1 97.06 74 LYS B CA 1
ATOM 3461 C C . LYS B 1 74 ? 0.223 -37.531 -16.047 1 97.06 74 LYS B C 1
ATOM 3463 O O . LYS B 1 74 ? 1.371 -37.906 -15.812 1 97.06 74 LYS B O 1
ATOM 3468 N N . LEU B 1 75 ? -0.801 -38.344 -16.188 1 96.31 75 LEU B N 1
ATOM 3469 C CA . LEU B 1 75 ? -0.696 -39.781 -15.945 1 96.31 75 LEU B CA 1
ATOM 3470 C C . LEU B 1 75 ? -0.207 -40.531 -17.188 1 96.31 75 LEU B C 1
ATOM 3472 O O . LEU B 1 75 ? 0.2 -41.688 -17.109 1 96.31 75 LEU B O 1
ATOM 3476 N N . GLY B 1 76 ? -0.252 -39.875 -18.344 1 97.19 76 GLY B N 1
ATOM 3477 C CA . GLY B 1 76 ? 0.166 -40.5 -19.578 1 97.19 76 GLY B CA 1
ATOM 3478 C C . GLY B 1 76 ? -0.829 -41.5 -20.094 1 97.19 76 GLY B C 1
ATOM 3479 O O . GLY B 1 76 ? -0.443 -42.5 -20.734 1 97.19 76 GLY B O 1
ATOM 3480 N N . LEU B 1 77 ? -2.062 -41.312 -19.781 1 96.5 77 LEU B N 1
ATOM 3481 C CA . LEU B 1 77 ? -3.094 -42.219 -20.266 1 96.5 77 LEU B CA 1
ATOM 3482 C C . LEU B 1 77 ? -3.422 -41.938 -21.734 1 96.5 77 LEU B C 1
ATOM 3484 O O . LEU B 1 77 ? -3.201 -40.844 -22.219 1 96.5 77 LEU B O 1
ATOM 3488 N N . PRO B 1 78 ? -4.012 -42.906 -22.453 1 97.38 78 PRO B N 1
ATOM 3489 C CA . PRO B 1 78 ? -4.312 -42.719 -23.875 1 97.38 78 PRO B CA 1
ATOM 3490 C C . PRO B 1 78 ? -5.266 -41.562 -24.141 1 97.38 78 PRO B C 1
ATOM 3492 O O . PRO B 1 78 ? -5.16 -40.875 -25.172 1 97.38 78 PRO B O 1
ATOM 3495 N N . SER B 1 79 ? -6.117 -41.312 -23.281 1 97.5 79 SER B N 1
ATOM 3496 C CA . SER B 1 79 ? -7.098 -40.25 -23.438 1 97.5 79 SER B CA 1
ATOM 3497 C C . SER B 1 79 ? -6.426 -38.875 -23.453 1 97.5 79 SER B C 1
ATOM 3499 O O . SER B 1 79 ? -7.051 -37.875 -23.812 1 97.5 79 SER B O 1
ATOM 3501 N N . ARG B 1 80 ? -5.133 -38.781 -23.156 1 98.25 80 ARG B N 1
ATOM 3502 C CA . ARG B 1 80 ? -4.41 -37.531 -23.109 1 98.25 80 ARG B CA 1
ATOM 3503 C C . ARG B 1 80 ? -4.387 -36.875 -24.484 1 98.25 80 ARG B C 1
ATOM 3505 O O . ARG B 1 80 ? -4.332 -35.625 -24.578 1 98.25 80 ARG B O 1
ATOM 3512 N N . GLU B 1 81 ? -4.57 -37.656 -25.547 1 98.5 81 GLU B N 1
ATOM 3513 C CA . GLU B 1 81 ? -4.559 -37.094 -26.891 1 98.5 81 GLU B CA 1
ATOM 3514 C C . GLU B 1 81 ? -5.711 -36.094 -27.094 1 98.5 81 GLU B C 1
ATOM 3516 O O . GLU B 1 81 ? -5.516 -35 -27.609 1 98.5 81 GLU B O 1
ATOM 3521 N N . LEU B 1 82 ? -6.824 -36.531 -26.641 1 98.5 82 LEU B N 1
ATOM 3522 C CA . LEU B 1 82 ? -8 -35.688 -26.75 1 98.5 82 LEU B CA 1
ATOM 3523 C C . LEU B 1 82 ? -7.816 -34.406 -25.922 1 98.5 82 LEU B C 1
ATOM 3525 O O . LEU B 1 82 ? -8.117 -33.312 -26.391 1 98.5 82 LEU B O 1
ATOM 3529 N N . TYR B 1 83 ? -7.395 -34.531 -24.703 1 98.56 83 TYR B N 1
ATOM 3530 C CA . TYR B 1 83 ? -7.27 -33.406 -23.797 1 98.56 83 TYR B CA 1
ATOM 3531 C C . TYR B 1 83 ? -6.176 -32.438 -24.25 1 98.56 83 TYR B C 1
ATOM 3533 O O . TYR B 1 83 ? -6.277 -31.234 -24.047 1 98.56 83 TYR B O 1
ATOM 3541 N N . ILE B 1 84 ? -5.117 -32.969 -24.906 1 98.81 84 ILE B N 1
ATOM 3542 C CA . ILE B 1 84 ? -4.066 -32.125 -25.453 1 98.81 84 ILE B CA 1
ATOM 3543 C C . ILE B 1 84 ? -4.613 -31.328 -26.641 1 98.81 84 ILE B C 1
ATOM 3545 O O . ILE B 1 84 ? -4.336 -30.125 -26.781 1 98.81 84 ILE B O 1
ATOM 3549 N N . GLU B 1 85 ? -5.414 -31.969 -27.453 1 98.75 85 GLU B N 1
ATOM 3550 C CA . GLU B 1 85 ? -6.039 -31.266 -28.578 1 98.75 85 GLU B CA 1
ATOM 3551 C C . GLU B 1 85 ? -6.938 -30.141 -28.078 1 98.75 85 GLU B C 1
ATOM 3553 O O . GLU B 1 85 ? -6.945 -29.047 -28.656 1 98.75 85 GLU B O 1
ATOM 3558 N N . ASN B 1 86 ? -7.715 -30.438 -27.062 1 98.81 86 ASN B N 1
ATOM 3559 C CA . ASN B 1 86 ? -8.562 -29.422 -26.453 1 98.81 86 ASN B CA 1
ATOM 3560 C C . ASN B 1 86 ? -7.746 -28.25 -25.891 1 98.81 86 ASN B C 1
ATOM 3562 O O . ASN B 1 86 ? -8.133 -27.094 -26.031 1 98.81 86 ASN B O 1
ATOM 3566 N N . TYR B 1 87 ? -6.668 -28.609 -25.219 1 98.81 87 TYR B N 1
ATOM 3567 C CA . TYR B 1 87 ? -5.785 -27.594 -24.656 1 98.81 87 TYR B CA 1
ATOM 3568 C C . TYR B 1 87 ? -5.23 -26.688 -25.766 1 98.81 87 TYR B C 1
ATOM 3570 O O . TYR B 1 87 ? -5.203 -25.469 -25.609 1 98.81 87 TYR B O 1
ATOM 3578 N N . ILE B 1 88 ? -4.812 -27.297 -26.891 1 98.88 88 ILE B N 1
ATOM 3579 C CA . ILE B 1 88 ? -4.273 -26.562 -28.031 1 98.88 88 ILE B CA 1
ATOM 3580 C C . ILE B 1 88 ? -5.324 -25.609 -28.578 1 98.88 88 ILE B C 1
ATOM 3582 O O . ILE B 1 88 ? -5.027 -24.438 -28.859 1 98.88 88 ILE B O 1
ATOM 3586 N N . LYS B 1 89 ? -6.527 -26.094 -28.688 1 98.81 89 LYS B N 1
ATOM 3587 C CA . LYS B 1 89 ? -7.613 -25.234 -29.156 1 98.81 89 LYS B CA 1
ATOM 3588 C C . LYS B 1 89 ? -7.828 -24.062 -28.203 1 98.81 89 LYS B C 1
ATOM 3590 O O . LYS B 1 89 ? -8.055 -22.938 -28.656 1 98.81 89 LYS B O 1
ATOM 3595 N N . THR B 1 90 ? -7.801 -24.344 -26.938 1 98.81 90 THR B N 1
ATOM 3596 C CA . THR B 1 90 ? -7.953 -23.297 -25.922 1 98.81 90 THR B CA 1
ATOM 3597 C C . THR B 1 90 ? -6.848 -22.25 -26.047 1 98.81 90 THR B C 1
ATOM 3599 O O . THR B 1 90 ? -7.105 -21.047 -25.984 1 98.81 90 THR B O 1
ATOM 3602 N N . ILE B 1 91 ? -5.586 -22.672 -26.281 1 98.81 91 ILE B N 1
ATOM 3603 C CA . ILE B 1 91 ? -4.457 -21.766 -26.469 1 98.81 91 ILE B CA 1
ATOM 3604 C C . ILE B 1 91 ? -4.723 -20.828 -27.641 1 98.81 91 ILE B C 1
ATOM 3606 O O . ILE B 1 91 ? -4.562 -19.609 -27.516 1 98.81 91 ILE B O 1
ATOM 3610 N N . ARG B 1 92 ? -5.137 -21.375 -28.75 1 98.88 92 ARG B N 1
ATOM 3611 C CA . ARG B 1 92 ? -5.398 -20.578 -29.953 1 98.88 92 ARG B CA 1
ATOM 3612 C C . ARG B 1 92 ? -6.516 -19.562 -29.703 1 98.88 92 ARG B C 1
ATOM 3614 O O . ARG B 1 92 ? -6.422 -18.406 -30.141 1 98.88 92 ARG B O 1
ATOM 3621 N N . ASN B 1 93 ? -7.555 -20.047 -29.031 1 98.81 93 ASN B N 1
ATOM 3622 C CA . ASN B 1 93 ? -8.672 -19.156 -28.734 1 98.81 93 ASN B CA 1
ATOM 3623 C C . ASN B 1 93 ? -8.242 -18 -27.844 1 98.81 93 ASN B C 1
ATOM 3625 O O . ASN B 1 93 ? -8.641 -16.844 -28.078 1 98.81 93 ASN B O 1
ATOM 3629 N N . LEU B 1 94 ? -7.461 -18.297 -26.844 1 98.88 94 LEU B N 1
ATOM 3630 C CA . LEU B 1 94 ? -6.973 -17.281 -25.938 1 98.88 94 LEU B CA 1
ATOM 3631 C C . LEU B 1 94 ? -6.066 -16.281 -26.656 1 98.88 94 LEU B C 1
ATOM 3633 O O . LEU B 1 94 ? -6.207 -15.07 -26.5 1 98.88 94 LEU B O 1
ATOM 3637 N N . ALA B 1 95 ? -5.168 -16.812 -27.453 1 98.81 95 ALA B N 1
ATOM 3638 C CA . ALA B 1 95 ? -4.219 -15.984 -28.188 1 98.81 95 ALA B CA 1
ATOM 3639 C C . ALA B 1 95 ? -4.941 -15 -29.094 1 98.81 95 ALA B C 1
ATOM 3641 O O . ALA B 1 95 ? -4.512 -13.852 -29.25 1 98.81 95 ALA B O 1
ATOM 3642 N N . LYS B 1 96 ? -5.98 -15.414 -29.672 1 98.56 96 LYS B N 1
ATOM 3643 C CA . LYS B 1 96 ? -6.754 -14.594 -30.594 1 98.56 96 LYS B CA 1
ATOM 3644 C C . LYS B 1 96 ? -7.281 -13.336 -29.906 1 98.56 96 LYS B C 1
ATOM 3646 O O . LYS B 1 96 ? -7.543 -12.328 -30.562 1 98.56 96 LYS B O 1
ATOM 3651 N N . HIS B 1 97 ? -7.441 -13.469 -28.625 1 98.38 97 HIS B N 1
ATOM 3652 C CA . HIS B 1 97 ? -8.031 -12.336 -27.906 1 98.38 97 HIS B CA 1
ATOM 3653 C C . HIS B 1 97 ? -7 -11.672 -27 1 98.38 97 HIS B C 1
ATOM 3655 O O . HIS B 1 97 ? -7.359 -11.086 -25.969 1 98.38 97 HIS B O 1
ATOM 3661 N N . GLY B 1 98 ? -5.773 -11.789 -27.312 1 98.19 98 GLY B N 1
ATOM 3662 C CA . GLY B 1 98 ? -4.738 -10.922 -26.766 1 98.19 98 GLY B CA 1
ATOM 3663 C C . GLY B 1 98 ? -4.031 -11.516 -25.562 1 98.19 98 GLY B C 1
ATOM 3664 O O . GLY B 1 98 ? -3.197 -10.852 -24.938 1 98.19 98 GLY B O 1
ATOM 3665 N N . ILE B 1 99 ? -4.344 -12.734 -25.188 1 98.75 99 ILE B N 1
ATOM 3666 C CA . ILE B 1 99 ? -3.637 -13.367 -24.078 1 98.75 99 ILE B CA 1
ATOM 3667 C C . ILE B 1 99 ? -2.213 -13.711 -24.5 1 98.75 99 ILE B C 1
ATOM 3669 O O . ILE B 1 99 ? -1.999 -14.273 -25.578 1 98.75 99 ILE B O 1
ATOM 3673 N N . LYS B 1 100 ? -1.266 -13.398 -23.625 1 98.75 100 LYS B N 1
ATOM 3674 C CA . LYS B 1 100 ? 0.141 -13.562 -23.984 1 98.75 100 LYS B CA 1
ATOM 3675 C C . LYS B 1 100 ? 0.822 -14.586 -23.078 1 98.75 100 LYS B C 1
ATOM 3677 O O . LYS B 1 100 ? 1.867 -15.133 -23.438 1 98.75 100 LYS B O 1
ATOM 3682 N N . VAL B 1 101 ? 0.282 -14.789 -21.922 1 98.88 101 VAL B N 1
ATOM 3683 C CA . VAL B 1 101 ? 0.852 -15.742 -20.984 1 98.88 101 VAL B CA 1
ATOM 3684 C C . VAL B 1 101 ? -0.256 -16.625 -20.391 1 98.88 101 VAL B C 1
ATOM 3686 O O . VAL B 1 101 ? -1.301 -16.109 -19.984 1 98.88 101 VAL B O 1
ATOM 3689 N N . ILE B 1 102 ? -0.072 -17.859 -20.406 1 98.88 102 ILE B N 1
ATOM 3690 C CA . ILE B 1 102 ? -0.955 -18.828 -19.766 1 98.88 102 ILE B CA 1
ATOM 3691 C C . ILE B 1 102 ? -0.226 -19.484 -18.594 1 98.88 102 ILE B C 1
ATOM 3693 O O . ILE B 1 102 ? 0.812 -20.125 -18.797 1 98.88 102 ILE B O 1
ATOM 3697 N N . VAL B 1 103 ? -0.764 -19.297 -17.422 1 98.62 103 VAL B N 1
ATOM 3698 C CA . VAL B 1 103 ? -0.205 -19.938 -16.234 1 98.62 103 VAL B CA 1
ATOM 3699 C C . VAL B 1 103 ? -0.896 -21.281 -15.992 1 98.62 103 VAL B C 1
ATOM 3701 O O . VAL B 1 103 ? -2.117 -21.391 -16.125 1 98.62 103 VAL B O 1
ATOM 3704 N N . TYR B 1 104 ? -0.131 -22.25 -15.711 1 97.69 104 TYR B N 1
ATOM 3705 C CA . TYR B 1 104 ? -0.632 -23.578 -15.398 1 97.69 104 TYR B CA 1
ATOM 3706 C C . TYR B 1 104 ? 0.271 -24.281 -14.391 1 97.69 104 TYR B C 1
ATOM 3708 O O . TYR B 1 104 ? 1.224 -23.688 -13.883 1 97.69 104 TYR B O 1
ATOM 3716 N N . ASN B 1 105 ? -0.128 -25.391 -13.914 1 95.38 105 ASN B N 1
ATOM 3717 C CA . ASN B 1 105 ? 0.746 -26.25 -13.125 1 95.38 105 ASN B CA 1
ATOM 3718 C C . ASN B 1 105 ? 0.648 -27.703 -13.562 1 95.38 105 ASN B C 1
ATOM 3720 O O . ASN B 1 105 ? -0.226 -28.062 -14.352 1 95.38 105 ASN B O 1
ATOM 3724 N N . PHE B 1 106 ? 1.61 -28.438 -13.203 1 96.56 106 PHE B N 1
ATOM 3725 C CA . PHE B 1 106 ? 1.637 -29.859 -13.539 1 96.56 106 PHE B CA 1
ATOM 3726 C C . PHE B 1 106 ? 1.695 -30.719 -12.273 1 96.56 106 PHE B C 1
ATOM 3728 O O . PHE B 1 106 ? 2.371 -31.75 -12.242 1 96.56 106 PHE B O 1
ATOM 3735 N N . MET B 1 107 ? 1.128 -30.172 -11.164 1 92.56 107 MET B N 1
ATOM 3736 C CA . MET B 1 107 ? 1.089 -30.859 -9.875 1 92.56 107 MET B CA 1
ATOM 3737 C C . MET B 1 107 ? 0.078 -32 -9.898 1 92.56 107 MET B C 1
ATOM 3739 O O . MET B 1 107 ? -1.061 -31.828 -10.328 1 92.56 107 MET B O 1
ATOM 3743 N N . PRO B 1 108 ? 0.471 -33.156 -9.359 1 90.38 108 PRO B N 1
ATOM 3744 C CA . PRO B 1 108 ? -0.479 -34.25 -9.281 1 90.38 108 PRO B CA 1
ATOM 3745 C C . PRO B 1 108 ? -1.562 -34.031 -8.227 1 90.38 108 PRO B C 1
ATOM 3747 O O . PRO B 1 108 ? -1.257 -33.656 -7.09 1 90.38 108 PRO B O 1
ATOM 3750 N N . VAL B 1 109 ? -2.75 -34.188 -8.539 1 84.38 109 VAL B N 1
ATOM 3751 C CA . VAL B 1 109 ? -3.906 -34.375 -7.664 1 84.38 109 VAL B CA 1
ATOM 3752 C C . VAL B 1 109 ? -4.195 -33.031 -6.941 1 84.38 109 VAL B C 1
ATOM 3754 O O . VAL B 1 109 ? -5.227 -32.406 -7.176 1 84.38 109 VAL B O 1
ATOM 3757 N N . LEU B 1 110 ? -3.197 -32.594 -6.09 1 80.75 110 LEU B N 1
ATOM 3758 C CA . LEU B 1 110 ? -3.408 -31.406 -5.281 1 80.75 110 LEU B CA 1
ATOM 3759 C C . LEU B 1 110 ? -2.51 -30.266 -5.754 1 80.75 110 LEU B C 1
ATOM 3761 O O . LEU B 1 110 ? -1.307 -30.469 -5.945 1 80.75 110 LEU B O 1
ATOM 3765 N N . ASP B 1 111 ? -3.045 -29.109 -5.957 1 82.69 111 ASP B N 1
ATOM 3766 C CA . ASP B 1 111 ? -2.27 -27.938 -6.387 1 82.69 111 ASP B CA 1
ATOM 3767 C C . ASP B 1 111 ? -1.495 -27.344 -5.215 1 82.69 111 ASP B C 1
ATOM 3769 O O . ASP B 1 111 ? -0.28 -27.516 -5.109 1 82.69 111 ASP B O 1
ATOM 3773 N N . TRP B 1 112 ? -2.141 -26.688 -4.336 1 87.25 112 TRP B N 1
ATOM 3774 C CA . TRP B 1 112 ? -1.518 -26.094 -3.154 1 87.25 112 TRP B CA 1
ATOM 3775 C C . TRP B 1 112 ? -2.164 -26.625 -1.877 1 87.25 112 TRP B C 1
ATOM 3777 O O . TRP B 1 112 ? -3.299 -27.109 -1.9 1 87.25 112 TRP B O 1
ATOM 3787 N N . LEU B 1 113 ? -1.371 -26.688 -0.841 1 89.62 113 LEU B N 1
ATOM 3788 C CA . LEU B 1 113 ? -1.89 -27.234 0.409 1 89.62 113 LEU B CA 1
ATOM 3789 C C . LEU B 1 113 ? -1.604 -26.281 1.573 1 89.62 113 LEU B C 1
ATOM 3791 O O . LEU B 1 113 ? -0.502 -25.75 1.683 1 89.62 113 LEU B O 1
ATOM 3795 N N . ARG B 1 114 ? -2.617 -26.016 2.328 1 93.81 114 ARG B N 1
ATOM 3796 C CA . ARG B 1 114 ? -2.557 -25.344 3.621 1 93.81 114 ARG B CA 1
ATOM 3797 C C . ARG B 1 114 ? -3.352 -26.094 4.676 1 93.81 114 ARG B C 1
ATOM 3799 O O . ARG B 1 114 ? -4.363 -26.734 4.359 1 93.81 114 ARG B O 1
ATOM 3806 N N . THR B 1 115 ? -2.938 -26.016 5.883 1 93.25 115 THR B N 1
ATOM 3807 C CA . THR B 1 115 ? -3.602 -26.766 6.945 1 93.25 115 THR B CA 1
ATOM 3808 C C . THR B 1 115 ? -4.66 -25.922 7.629 1 93.25 115 THR B C 1
ATOM 3810 O O . THR B 1 115 ? -5.543 -26.438 8.32 1 93.25 115 THR B O 1
ATOM 3813 N N . ASP B 1 116 ? -4.535 -24.688 7.527 1 93.81 116 ASP B N 1
ATOM 3814 C CA . ASP B 1 116 ? -5.508 -23.734 8.055 1 93.81 116 ASP B CA 1
ATOM 3815 C C . ASP B 1 116 ? -5.668 -22.547 7.117 1 93.81 116 ASP B C 1
ATOM 3817 O O . ASP B 1 116 ? -4.684 -21.891 6.75 1 93.81 116 ASP B O 1
ATOM 3821 N N . LEU B 1 117 ? -6.895 -22.266 6.762 1 95.38 117 LEU B N 1
ATOM 3822 C CA . LEU B 1 117 ? -7.121 -21.234 5.746 1 95.38 117 LEU B CA 1
ATOM 3823 C C . LEU B 1 117 ? -7.34 -19.875 6.387 1 95.38 117 LEU B C 1
ATOM 3825 O O . LEU B 1 117 ? -7.434 -18.859 5.688 1 95.38 117 LEU B O 1
ATOM 3829 N N . ALA B 1 118 ? -7.398 -19.781 7.711 1 96.25 118 ALA B N 1
ATOM 3830 C CA . ALA B 1 118 ? -7.691 -18.516 8.398 1 96.25 118 ALA B CA 1
ATOM 3831 C C . ALA B 1 118 ? -7.082 -18.5 9.797 1 96.25 118 ALA B C 1
ATOM 3833 O O . ALA B 1 118 ? -7.766 -18.188 10.773 1 96.25 118 ALA B O 1
ATOM 3834 N N . ARG B 1 119 ? -5.848 -18.891 9.844 1 96.94 119 ARG B N 1
ATOM 3835 C CA . ARG B 1 119 ? -5.168 -18.875 11.133 1 96.94 119 ARG B CA 1
ATOM 3836 C C . ARG B 1 119 ? -4.988 -17.453 11.648 1 96.94 119 ARG B C 1
ATOM 3838 O O . ARG B 1 119 ? -4.402 -16.609 10.961 1 96.94 119 ARG B O 1
ATOM 3845 N N . VAL B 1 120 ? -5.402 -17.219 12.875 1 97.94 120 VAL B N 1
ATOM 3846 C CA . VAL B 1 120 ? -5.348 -15.883 13.461 1 97.94 120 VAL B CA 1
ATOM 3847 C C . VAL B 1 120 ? -3.896 -15.523 13.766 1 97.94 120 VAL B C 1
ATOM 3849 O O . VAL B 1 120 ? -3.137 -16.344 14.281 1 97.94 120 VAL B O 1
ATOM 3852 N N . ILE B 1 121 ? -3.525 -14.352 13.398 1 97.81 121 ILE B N 1
ATOM 3853 C CA . ILE B 1 121 ? -2.244 -13.758 13.766 1 97.81 121 ILE B CA 1
ATOM 3854 C C . ILE B 1 121 ? -2.414 -12.891 15.008 1 97.81 121 ILE B C 1
ATOM 3856 O O . ILE B 1 121 ? -2.961 -11.781 14.93 1 97.81 121 ILE B O 1
ATOM 3860 N N . GLU B 1 122 ? -1.902 -13.234 16.047 1 95.94 122 GLU B N 1
ATOM 3861 C CA . GLU B 1 122 ? -2.186 -12.633 17.344 1 95.94 122 GLU B CA 1
ATOM 3862 C C . GLU B 1 122 ? -1.639 -11.211 17.422 1 95.94 122 GLU B C 1
ATOM 3864 O O . GLU B 1 122 ? -2.213 -10.352 18.109 1 95.94 122 GLU B O 1
ATOM 3869 N N . GLU B 1 123 ? -0.633 -10.992 16.734 1 93.81 123 GLU B N 1
ATOM 3870 C CA . GLU B 1 123 ? 0.059 -9.711 16.828 1 93.81 123 GLU B CA 1
ATOM 3871 C C . GLU B 1 123 ? -0.855 -8.555 16.422 1 93.81 123 GLU B C 1
ATOM 3873 O O . GLU B 1 123 ? -0.777 -7.465 16.984 1 93.81 123 GLU B O 1
ATOM 3878 N N . ASP B 1 124 ? -1.758 -8.844 15.477 1 95.88 124 ASP B N 1
ATOM 3879 C CA . ASP B 1 124 ? -2.557 -7.715 15.008 1 95.88 124 ASP B CA 1
ATOM 3880 C C . ASP B 1 124 ? -4.02 -8.117 14.82 1 95.88 124 ASP B C 1
ATOM 3882 O O . ASP B 1 124 ? -4.859 -7.281 14.484 1 95.88 124 ASP B O 1
ATOM 3886 N N . GLY B 1 125 ? -4.309 -9.328 15.07 1 96.81 125 GLY B N 1
ATOM 3887 C CA . GLY B 1 125 ? -5.684 -9.805 15.039 1 96.81 125 GLY B CA 1
ATOM 3888 C C . GLY B 1 125 ? -6.148 -10.188 13.648 1 96.81 125 GLY B C 1
ATOM 3889 O O . GLY B 1 125 ? -7.273 -10.664 13.469 1 96.81 125 GLY B O 1
ATOM 3890 N N . SER B 1 126 ? -5.324 -10.023 12.586 1 98.06 126 SER B N 1
ATOM 3891 C CA . SER B 1 126 ? -5.656 -10.484 11.242 1 98.06 126 SER B CA 1
ATOM 3892 C C . SER B 1 126 ? -5.504 -12 11.125 1 98.06 126 SER B C 1
ATOM 3894 O O . SER B 1 126 ? -5.219 -12.68 12.117 1 98.06 126 SER B O 1
ATOM 3896 N N . ASN B 1 127 ? -5.82 -12.562 9.984 1 98 127 ASN B N 1
ATOM 3897 C CA . ASN B 1 127 ? -5.594 -13.984 9.766 1 98 127 ASN B CA 1
ATOM 3898 C C . ASN B 1 127 ? -5.012 -14.258 8.383 1 98 127 ASN B C 1
ATOM 3900 O O . ASN B 1 127 ? -5.031 -13.383 7.512 1 98 127 ASN B O 1
ATOM 3904 N N . SER B 1 128 ? -4.438 -15.383 8.188 1 97.94 128 SER B N 1
ATOM 3905 C CA . SER B 1 128 ? -3.818 -15.742 6.914 1 97.94 128 SER B CA 1
ATOM 3906 C C . SER B 1 128 ? -3.783 -17.25 6.723 1 97.94 128 SER B C 1
ATOM 3908 O O . SER B 1 128 ? -4.105 -18 7.645 1 97.94 128 SER B O 1
ATOM 3910 N N . LEU B 1 129 ? -3.486 -17.641 5.473 1 97.69 129 LEU B N 1
ATOM 3911 C CA . LEU B 1 129 ? -3.201 -19.047 5.176 1 97.69 129 LEU B CA 1
ATOM 3912 C C . LEU B 1 129 ? -2.012 -19.547 5.992 1 97.69 129 LEU B C 1
ATOM 3914 O O . LEU B 1 129 ? -1.06 -18.797 6.227 1 97.69 129 LEU B O 1
ATOM 3918 N N . TYR B 1 130 ? -2.123 -20.797 6.398 1 97.5 130 TYR B N 1
ATOM 3919 C CA . TYR B 1 130 ? -1.173 -21.375 7.344 1 97.5 130 TYR B CA 1
ATOM 3920 C C . TYR B 1 130 ? -0.9 -22.844 7.016 1 97.5 130 TYR B C 1
ATOM 3922 O O . TYR B 1 130 ? -1.816 -23.594 6.656 1 97.5 130 TYR B O 1
ATOM 3930 N N . TYR B 1 131 ? 0.344 -23.234 7.031 1 97.44 131 TYR B N 1
ATOM 3931 C CA . TYR B 1 131 ? 0.771 -24.609 6.812 1 97.44 131 TYR B CA 1
ATOM 3932 C C . TYR B 1 131 ? 1.615 -25.109 7.98 1 97.44 131 TYR B C 1
ATOM 3934 O O . TYR B 1 131 ? 2.561 -24.438 8.398 1 97.44 131 TYR B O 1
ATOM 3942 N N . ASP B 1 132 ? 1.313 -26.219 8.484 1 96.69 132 ASP B N 1
ATOM 3943 C CA . ASP B 1 132 ? 2.078 -26.938 9.492 1 96.69 132 ASP B CA 1
ATOM 3944 C C . ASP B 1 132 ? 2.105 -28.438 9.195 1 96.69 132 ASP B C 1
ATOM 3946 O O . ASP B 1 132 ? 1.089 -29.125 9.336 1 96.69 132 ASP B O 1
ATOM 3950 N N . GLU B 1 133 ? 3.268 -28.891 8.883 1 94.19 133 GLU B N 1
ATOM 3951 C CA . GLU B 1 133 ? 3.406 -30.312 8.531 1 94.19 133 GLU B CA 1
ATOM 3952 C C . GLU B 1 133 ? 2.904 -31.203 9.648 1 94.19 133 GLU B C 1
ATOM 3954 O O . GLU B 1 133 ? 2.332 -32.281 9.391 1 94.19 133 GLU B O 1
ATOM 3959 N N . GLU B 1 134 ? 3.078 -30.844 10.852 1 94.12 134 GLU B N 1
ATOM 3960 C CA . GLU B 1 134 ? 2.666 -31.625 12.008 1 94.12 134 GLU B CA 1
ATOM 3961 C C . GLU B 1 134 ? 1.15 -31.812 12.039 1 94.12 134 GLU B C 1
ATOM 3963 O O . GLU B 1 134 ? 0.65 -32.812 12.531 1 94.12 134 GLU B O 1
ATOM 3968 N N . GLU B 1 135 ? 0.485 -30.859 11.508 1 91.94 135 GLU B N 1
ATOM 3969 C CA . GLU B 1 135 ? -0.974 -30.906 11.523 1 91.94 135 GLU B CA 1
ATOM 3970 C C . GLU B 1 135 ? -1.506 -31.891 10.492 1 91.94 135 GLU B C 1
ATOM 3972 O O . GLU B 1 135 ? -2.686 -32.25 10.516 1 91.94 135 GLU B O 1
ATOM 3977 N N . LEU B 1 136 ? -0.675 -32.312 9.594 1 88.44 136 LEU B N 1
ATOM 3978 C CA . LEU B 1 136 ? -1.068 -33.25 8.562 1 88.44 136 LEU B CA 1
ATOM 3979 C C . LEU B 1 136 ? -0.979 -34.688 9.086 1 88.44 136 LEU B C 1
ATOM 3981 O O . LEU B 1 136 ? -1.55 -35.625 8.492 1 88.44 136 LEU B O 1
ATOM 3985 N N . LEU B 1 137 ? -0.192 -34.812 10.156 1 85.56 137 LEU B N 1
ATOM 3986 C CA . LEU B 1 137 ? 0.052 -36.156 10.672 1 85.56 137 LEU B CA 1
ATOM 3987 C C . LEU B 1 137 ? -1.259 -36.844 11.031 1 85.56 137 LEU B C 1
ATOM 3989 O O . LEU B 1 137 ? -2.09 -36.281 11.742 1 85.56 137 LEU B O 1
ATOM 3993 N N . GLY B 1 138 ? -1.412 -37.969 10.477 1 81.62 138 GLY B N 1
ATOM 3994 C CA . GLY B 1 138 ? -2.57 -38.781 10.789 1 81.62 138 GLY B CA 1
ATOM 3995 C C . GLY B 1 138 ? -3.768 -38.5 9.906 1 81.62 138 GLY B C 1
ATOM 3996 O O . GLY B 1 138 ? -4.793 -39.156 9.992 1 81.62 138 GLY B O 1
ATOM 3997 N N . LEU B 1 139 ? -3.67 -37.469 9.102 1 83.44 139 LEU B N 1
ATOM 3998 C CA . LEU B 1 139 ? -4.77 -37.125 8.203 1 83.44 139 LEU B CA 1
ATOM 3999 C C . LEU B 1 139 ? -4.57 -37.75 6.828 1 83.44 139 LEU B C 1
ATOM 4001 O O . LEU B 1 139 ? -3.445 -37.844 6.332 1 83.44 139 LEU B O 1
ATOM 4005 N N . THR B 1 140 ? -5.68 -38.25 6.297 1 78.38 140 THR B N 1
ATOM 4006 C CA . THR B 1 140 ? -5.645 -38.75 4.922 1 78.38 140 THR B CA 1
ATOM 4007 C C . THR B 1 140 ? -5.832 -37.594 3.936 1 78.38 140 THR B C 1
ATOM 4009 O O . THR B 1 140 ? -6.371 -36.531 4.293 1 78.38 140 THR B O 1
ATOM 4012 N N . PRO B 1 141 ? -5.41 -37.781 2.711 1 76.88 141 PRO B N 1
ATOM 4013 C CA . PRO B 1 141 ? -5.656 -36.781 1.693 1 76.88 141 PRO B CA 1
ATOM 4014 C C . PRO B 1 141 ? -7.133 -36.406 1.573 1 76.88 141 PRO B C 1
ATOM 4016 O O . PRO B 1 141 ? -7.469 -35.219 1.393 1 76.88 141 PRO B O 1
ATOM 4019 N N . LEU B 1 142 ? -7.914 -37.344 1.722 1 77.25 142 LEU B N 1
ATOM 4020 C CA . LEU B 1 142 ? -9.352 -37.125 1.634 1 77.25 142 LEU B CA 1
ATOM 4021 C C . LEU B 1 142 ? -9.82 -36.219 2.768 1 77.25 142 LEU B C 1
ATOM 4023 O O . LEU B 1 142 ? -10.648 -35.312 2.555 1 77.25 142 LEU B O 1
ATOM 4027 N N . GLN B 1 143 ? -9.273 -36.438 3.926 1 79.5 143 GLN B N 1
ATOM 4028 C CA . GLN B 1 143 ? -9.633 -35.625 5.082 1 79.5 143 GLN B CA 1
ATOM 4029 C C . GLN B 1 143 ? -9.164 -34.188 4.91 1 79.5 143 GLN B C 1
ATOM 4031 O O . GLN B 1 143 ? -9.867 -33.25 5.289 1 79.5 143 GLN B O 1
ATOM 4036 N N . ILE B 1 144 ? -8.125 -34.062 4.309 1 78.56 144 ILE B N 1
ATOM 4037 C CA . ILE B 1 144 ? -7.551 -32.719 4.094 1 78.56 144 ILE B CA 1
ATOM 4038 C C . ILE B 1 144 ? -8.406 -31.953 3.094 1 78.56 144 ILE B C 1
ATOM 4040 O O . ILE B 1 144 ? -8.711 -30.781 3.314 1 78.56 144 ILE B O 1
ATOM 4044 N N . VAL B 1 145 ? -8.766 -32.625 2.076 1 76.62 145 VAL B N 1
ATOM 4045 C CA . VAL B 1 145 ? -9.594 -32 1.046 1 76.62 145 VAL B CA 1
ATOM 4046 C C . VAL B 1 145 ? -10.938 -31.578 1.646 1 76.62 145 VAL B C 1
ATOM 4048 O O . VAL B 1 145 ? -11.43 -30.484 1.362 1 76.62 145 VAL B O 1
ATOM 4051 N N . GLU B 1 146 ? -11.492 -32.438 2.439 1 77.62 146 GLU B N 1
ATOM 4052 C CA . GLU B 1 146 ? -12.773 -32.156 3.082 1 77.62 146 GLU B CA 1
ATOM 4053 C C . GLU B 1 146 ? -12.656 -30.938 4.016 1 77.62 146 GLU B C 1
ATOM 4055 O O . GLU B 1 146 ? -13.516 -30.062 4.008 1 77.62 146 GLU B O 1
ATOM 4060 N N . ASN B 1 147 ? -11.602 -30.922 4.746 1 78.81 147 ASN B N 1
ATOM 4061 C CA . ASN B 1 147 ? -11.359 -29.812 5.676 1 78.81 147 ASN B CA 1
ATOM 4062 C C . ASN B 1 147 ? -11.133 -28.5 4.941 1 78.81 147 ASN B C 1
ATOM 4064 O O . ASN B 1 147 ? -11.641 -27.453 5.355 1 78.81 147 ASN B O 1
ATOM 4068 N N . THR B 1 148 ? -10.445 -28.531 3.883 1 76.62 148 THR B N 1
ATOM 4069 C CA . THR B 1 148 ? -10.133 -27.344 3.084 1 76.62 148 THR B CA 1
ATOM 4070 C C . THR B 1 148 ? -11.391 -26.781 2.447 1 76.62 148 THR B C 1
ATOM 4072 O O . THR B 1 148 ? -11.617 -25.562 2.486 1 76.62 148 THR B O 1
ATOM 4075 N N . SER B 1 149 ? -12.156 -27.609 1.89 1 75.56 149 SER B N 1
ATOM 4076 C CA . SER B 1 149 ? -13.406 -27.188 1.256 1 75.56 149 SER B CA 1
ATOM 4077 C C . SER B 1 149 ? -14.336 -26.516 2.262 1 75.56 149 SER B C 1
ATOM 4079 O O . SER B 1 149 ? -15 -25.531 1.94 1 75.56 149 SER B O 1
ATOM 4081 N N . LYS B 1 150 ? -14.375 -27.031 3.5 1 77.5 150 LYS B N 1
ATOM 4082 C CA . LYS B 1 150 ? -15.258 -26.516 4.543 1 77.5 150 LYS B CA 1
ATOM 4083 C C . LYS B 1 150 ? -14.766 -25.156 5.051 1 77.5 150 LYS B C 1
ATOM 4085 O O . LYS B 1 150 ? -15.555 -24.359 5.551 1 77.5 150 LYS B O 1
ATOM 4090 N N . SER B 1 151 ? -13.508 -24.891 4.781 1 80 151 SER B N 1
ATOM 4091 C CA . SER B 1 151 ? -12.898 -23.703 5.379 1 80 151 SER B CA 1
ATOM 4092 C C . SER B 1 151 ? -12.656 -22.625 4.332 1 80 151 SER B C 1
ATOM 4094 O O . SER B 1 151 ? -11.875 -21.688 4.566 1 80 151 SER B O 1
ATOM 4096 N N . SER B 1 152 ? -13.273 -22.734 3.195 1 77.19 152 SER B N 1
ATOM 4097 C CA . SER B 1 152 ? -13.008 -21.844 2.07 1 77.19 152 SER B CA 1
ATOM 4098 C C . SER B 1 152 ? -13.945 -20.641 2.07 1 77.19 152 SER B C 1
ATOM 4100 O O . SER B 1 152 ? -13.945 -19.844 1.134 1 77.19 152 SER B O 1
ATOM 4102 N N . ASN B 1 153 ? -14.758 -20.438 3.068 1 74.88 153 ASN B N 1
ATOM 4103 C CA . ASN B 1 153 ? -15.734 -19.359 3.193 1 74.88 153 ASN B CA 1
ATOM 4104 C C . ASN B 1 153 ? -16.75 -19.391 2.062 1 74.88 153 ASN B C 1
ATOM 4106 O O . ASN B 1 153 ? -17.188 -18.344 1.585 1 74.88 153 ASN B O 1
ATOM 4110 N N . GLY B 1 154 ? -16.969 -20.547 1.5 1 73.56 154 GLY B N 1
ATOM 4111 C CA . GLY B 1 154 ? -17.969 -20.688 0.453 1 73.56 154 GLY B CA 1
ATOM 4112 C C . GLY B 1 154 ? -17.422 -20.391 -0.933 1 73.56 154 GLY B C 1
ATOM 4113 O O . GLY B 1 154 ? -18.172 -20.375 -1.907 1 73.56 154 GLY B O 1
ATOM 4114 N N . PHE B 1 155 ? -16.141 -20.219 -1.032 1 75.94 155 PHE B N 1
ATOM 4115 C CA . PHE B 1 155 ? -15.523 -19.906 -2.318 1 75.94 155 PHE B CA 1
ATOM 4116 C C . PHE B 1 155 ? -14.836 -21.141 -2.895 1 75.94 155 PHE B C 1
ATOM 4118 O O . PHE B 1 155 ? -14.438 -22.031 -2.152 1 75.94 155 PHE B O 1
ATOM 4125 N N . THR B 1 156 ? -14.805 -21.094 -4.176 1 74.38 156 THR B N 1
ATOM 4126 C CA . THR B 1 156 ? -13.953 -22.078 -4.832 1 74.38 156 THR B CA 1
ATOM 4127 C C . THR B 1 156 ? -12.484 -21.672 -4.754 1 74.38 156 THR B C 1
ATOM 4129 O O . THR B 1 156 ? -12.148 -20.5 -5.004 1 74.38 156 THR B O 1
ATOM 4132 N N . LEU B 1 157 ? -11.688 -22.688 -4.312 1 72.81 157 LEU B N 1
ATOM 4133 C CA . LEU B 1 157 ? -10.25 -22.438 -4.246 1 72.81 157 LEU B CA 1
ATOM 4134 C C . LEU B 1 157 ? -9.547 -23 -5.477 1 72.81 157 LEU B C 1
ATOM 4136 O O . LEU B 1 157 ? -9.867 -24.094 -5.941 1 72.81 157 LEU B O 1
ATOM 4140 N N . PRO B 1 158 ? -8.648 -22.234 -5.938 1 67 158 PRO B N 1
ATOM 4141 C CA . PRO B 1 158 ? -7.914 -22.766 -7.094 1 67 158 PRO B CA 1
ATOM 4142 C C . PRO B 1 158 ? -7.223 -24.094 -6.801 1 67 158 PRO B C 1
ATOM 4144 O O . PRO B 1 158 ? -6.465 -24.203 -5.832 1 67 158 PRO B O 1
ATOM 4147 N N . GLY B 1 159 ? -7.578 -25.047 -7.508 1 65.56 159 GLY B N 1
ATOM 4148 C CA . GLY B 1 159 ? -6.953 -26.359 -7.344 1 65.56 159 GLY B CA 1
ATOM 4149 C C . GLY B 1 159 ? -7.727 -27.281 -6.418 1 65.56 159 GLY B C 1
ATOM 4150 O O . GLY B 1 159 ? -7.344 -28.422 -6.215 1 65.56 159 GLY B O 1
ATOM 4151 N N . TRP B 1 160 ? -8.898 -26.828 -5.898 1 67.31 160 TRP B N 1
ATOM 4152 C CA . TRP B 1 160 ? -9.68 -27.609 -4.941 1 67.31 160 TRP B CA 1
ATOM 4153 C C . TRP B 1 160 ? -11.141 -27.719 -5.387 1 67.31 160 TRP B C 1
ATOM 4155 O O . TRP B 1 160 ? -12.047 -27.734 -4.555 1 67.31 160 TRP B O 1
ATOM 4165 N N . GLU B 1 161 ? -11.258 -27.812 -6.645 1 67.25 161 GLU B N 1
ATOM 4166 C CA . GLU B 1 161 ? -12.602 -27.938 -7.195 1 67.25 161 GLU B CA 1
ATOM 4167 C C . GLU B 1 161 ? -13.258 -29.25 -6.762 1 67.25 161 GLU B C 1
ATOM 4169 O O . GLU B 1 161 ? -12.602 -30.297 -6.699 1 67.25 161 GLU B O 1
ATOM 4174 N N . PRO B 1 162 ? -14.57 -29.25 -6.344 1 65.5 162 PRO B N 1
ATOM 4175 C CA . PRO B 1 162 ? -15.289 -30.406 -5.809 1 65.5 162 PRO B CA 1
ATOM 4176 C C . PRO B 1 162 ? -15.188 -31.625 -6.719 1 65.5 162 PRO B C 1
ATOM 4178 O O . PRO B 1 162 ? -15.109 -32.75 -6.234 1 65.5 162 PRO B O 1
ATOM 4181 N N . GLU B 1 163 ? -15.211 -31.422 -7.996 1 64.94 163 GLU B N 1
ATOM 4182 C CA . GLU B 1 163 ? -15.156 -32.531 -8.938 1 64.94 163 GLU B CA 1
ATOM 4183 C C . GLU B 1 163 ? -13.875 -33.344 -8.766 1 64.94 163 GLU B C 1
ATOM 4185 O O . GLU B 1 163 ? -13.875 -34.562 -8.953 1 64.94 163 GLU B O 1
ATOM 4190 N N . ARG B 1 164 ? -12.891 -32.688 -8.367 1 63.84 164 ARG B N 1
ATOM 4191 C CA . ARG B 1 164 ? -11.594 -33.312 -8.164 1 63.84 164 ARG B CA 1
ATOM 4192 C C . ARG B 1 164 ? -11.617 -34.219 -6.926 1 63.84 164 ARG B C 1
ATOM 4194 O O . ARG B 1 164 ? -10.961 -35.25 -6.898 1 63.84 164 ARG B O 1
ATOM 4201 N N . LEU B 1 165 ? -12.438 -33.875 -6.02 1 64.56 165 LEU B N 1
ATOM 4202 C CA . LEU B 1 165 ? -12.469 -34.531 -4.719 1 64.56 165 LEU B CA 1
ATOM 4203 C C . LEU B 1 165 ? -13.172 -35.875 -4.812 1 64.56 165 LEU B C 1
ATOM 4205 O O . LEU B 1 165 ? -12.766 -36.844 -4.152 1 64.56 165 LEU B O 1
ATOM 4209 N N . LYS B 1 166 ? -14.086 -36.031 -5.68 1 67 166 LYS B N 1
ATOM 4210 C CA . LYS B 1 166 ? -14.883 -37.25 -5.816 1 67 166 LYS B CA 1
ATOM 4211 C C . LYS B 1 166 ? -14.023 -38.406 -6.277 1 67 166 LYS B C 1
ATOM 4213 O O . LYS B 1 166 ? -14.227 -39.562 -5.848 1 67 166 LYS B O 1
ATOM 4218 N N . GLU B 1 167 ? -13.039 -38.125 -7.004 1 73.31 167 GLU B N 1
ATOM 4219 C CA . GLU B 1 167 ? -12.234 -39.188 -7.586 1 73.31 167 GLU B CA 1
ATOM 4220 C C . GLU B 1 167 ? -10.844 -39.219 -6.965 1 73.31 167 GLU B C 1
ATOM 4222 O O . GLU B 1 167 ? -9.93 -39.844 -7.516 1 73.31 167 GLU B O 1
ATOM 4227 N N . LEU B 1 168 ? -10.711 -38.688 -5.879 1 79.19 168 LEU B N 1
ATOM 4228 C CA . LEU B 1 168 ? -9.406 -38.469 -5.266 1 79.19 168 LEU B CA 1
ATOM 4229 C C . LEU B 1 168 ? -8.719 -39.781 -4.977 1 79.19 168 LEU B C 1
ATOM 4231 O O . LEU B 1 168 ? -7.547 -39.969 -5.324 1 79.19 168 LEU B O 1
ATOM 4235 N N . GLU B 1 169 ? -9.422 -40.688 -4.406 1 77.75 169 GLU B N 1
ATOM 4236 C CA . GLU B 1 169 ? -8.836 -41.969 -4.035 1 77.75 169 GLU B CA 1
ATOM 4237 C C . GLU B 1 169 ? -8.359 -42.719 -5.262 1 77.75 169 GLU B C 1
ATOM 4239 O O . GLU B 1 169 ? -7.262 -43.281 -5.262 1 77.75 169 GLU B O 1
ATOM 4244 N N . ASN B 1 170 ? -9.195 -42.75 -6.207 1 83.06 170 ASN B N 1
ATOM 4245 C CA . ASN B 1 170 ? -8.844 -43.469 -7.441 1 83.06 170 ASN B CA 1
ATOM 4246 C C . ASN B 1 170 ? -7.629 -42.812 -8.109 1 83.06 170 ASN B C 1
ATOM 4248 O O . ASN B 1 170 ? -6.73 -43.531 -8.578 1 83.06 170 ASN B O 1
ATOM 4252 N N . VAL B 1 171 ? -7.613 -41.562 -8.164 1 84.38 171 VAL B N 1
ATOM 4253 C CA . VAL B 1 171 ? -6.523 -40.844 -8.805 1 84.38 171 VAL B CA 1
ATOM 4254 C C . VAL B 1 171 ? -5.223 -41.062 -8.039 1 84.38 171 VAL B C 1
ATOM 4256 O O . VAL B 1 171 ? -4.164 -41.281 -8.633 1 84.38 171 VAL B O 1
ATOM 4259 N N . LEU B 1 172 ? -5.352 -41.062 -6.754 1 85.56 172 LEU B N 1
ATOM 4260 C CA . LEU B 1 172 ? -4.18 -41.312 -5.922 1 85.56 172 LEU B CA 1
ATOM 4261 C C . LEU B 1 172 ? -3.6 -42.688 -6.195 1 85.56 172 LEU B C 1
ATOM 4263 O O . LEU B 1 172 ? -2.379 -42.875 -6.219 1 85.56 172 LEU B O 1
ATOM 4267 N N . ALA B 1 173 ? -4.461 -43.594 -6.43 1 86.62 173 ALA B N 1
ATOM 4268 C CA . ALA B 1 173 ? -4.031 -44.969 -6.715 1 86.62 173 ALA B CA 1
ATOM 4269 C C . ALA B 1 173 ? -3.273 -45.031 -8.039 1 86.62 173 ALA B C 1
ATOM 4271 O O . ALA B 1 173 ? -2.324 -45.812 -8.18 1 86.62 173 ALA B O 1
ATOM 4272 N N . LEU B 1 174 ? -3.668 -44.281 -8.977 1 88.62 174 LEU B N 1
ATOM 4273 C CA . LEU B 1 174 ? -3.033 -44.281 -10.289 1 88.62 174 LEU B CA 1
ATOM 4274 C C . LEU B 1 174 ? -1.623 -43.719 -10.211 1 88.62 174 LEU B C 1
ATOM 4276 O O . LEU B 1 174 ? -0.764 -44.062 -11.023 1 88.62 174 LEU B O 1
ATOM 4280 N N . TYR B 1 175 ? -1.396 -42.875 -9.25 1 91.62 175 TYR B N 1
ATOM 4281 C CA . TYR B 1 175 ? -0.099 -42.219 -9.133 1 91.62 175 TYR B CA 1
ATOM 4282 C C . TYR B 1 175 ? 0.892 -43.094 -8.375 1 91.62 175 TYR B C 1
ATOM 4284 O O . TYR B 1 175 ? 2.074 -42.75 -8.273 1 91.62 175 TYR B O 1
ATOM 4292 N N . LYS B 1 176 ? 0.472 -44.219 -7.871 1 88.56 176 LYS B N 1
ATOM 4293 C CA . LYS B 1 176 ? 1.355 -45.094 -7.129 1 88.56 176 LYS B CA 1
ATOM 4294 C C . LYS B 1 176 ? 2.506 -45.594 -8 1 88.56 176 LYS B C 1
ATOM 4296 O O . LYS B 1 176 ? 3.594 -45.875 -7.496 1 88.56 176 LYS B O 1
ATOM 4301 N N . ASN B 1 177 ? 2.262 -45.625 -9.227 1 88 177 ASN B N 1
ATOM 4302 C CA . ASN B 1 177 ? 3.285 -46.156 -10.125 1 88 177 ASN B CA 1
ATOM 4303 C C . ASN B 1 177 ? 3.932 -45.031 -10.945 1 88 177 ASN B C 1
ATOM 4305 O O . ASN B 1 177 ? 4.547 -45.312 -11.977 1 88 177 ASN B O 1
ATOM 4309 N N . ILE B 1 178 ? 3.756 -43.812 -10.617 1 94.75 178 ILE B N 1
ATOM 4310 C CA . ILE B 1 178 ? 4.328 -42.688 -11.328 1 94.75 178 ILE B CA 1
ATOM 4311 C C . ILE B 1 178 ? 5.379 -42 -10.461 1 94.75 178 ILE B C 1
ATOM 4313 O O . ILE B 1 178 ? 5.043 -41.312 -9.484 1 94.75 178 ILE B O 1
ATOM 4317 N N . ASP B 1 179 ? 6.625 -42.188 -10.781 1 94.75 179 ASP B N 1
ATOM 4318 C CA . ASP B 1 179 ? 7.699 -41.5 -10.094 1 94.75 179 ASP B CA 1
ATOM 4319 C C . ASP B 1 179 ? 8.062 -40.188 -10.812 1 94.75 179 ASP B C 1
ATOM 4321 O O . ASP B 1 179 ? 7.492 -39.875 -11.859 1 94.75 179 ASP B O 1
ATOM 4325 N N . PRO B 1 180 ? 8.93 -39.375 -10.281 1 96.62 180 PRO B N 1
ATOM 4326 C CA . PRO B 1 180 ? 9.273 -38.094 -10.875 1 96.62 180 PRO B CA 1
ATOM 4327 C C . PRO B 1 180 ? 9.758 -38.219 -12.312 1 96.62 180 PRO B C 1
ATOM 4329 O O . PRO B 1 180 ? 9.414 -37.375 -13.156 1 96.62 180 PRO B O 1
ATOM 4332 N N . ASP B 1 181 ? 10.523 -39.156 -12.617 1 97.31 181 ASP B N 1
ATOM 4333 C CA . ASP B 1 181 ? 11.039 -39.344 -13.969 1 97.31 181 ASP B CA 1
ATOM 4334 C C . ASP B 1 181 ? 9.906 -39.625 -14.961 1 97.31 181 ASP B C 1
ATOM 4336 O O . ASP B 1 181 ? 9.883 -39.062 -16.062 1 97.31 181 ASP B O 1
ATOM 4340 N N . LYS B 1 182 ? 9.031 -40.562 -14.539 1 97.44 182 LYS B N 1
ATOM 4341 C CA . LYS B 1 182 ? 7.883 -40.844 -15.391 1 97.44 182 LYS B CA 1
ATOM 4342 C C . LYS B 1 182 ? 7 -39.625 -15.57 1 97.44 182 LYS B C 1
ATOM 4344 O O . LYS B 1 182 ? 6.473 -39.375 -16.656 1 97.44 182 LYS B O 1
ATOM 4349 N N . LEU B 1 183 ? 6.766 -38.906 -14.508 1 97.88 183 LEU B N 1
ATOM 4350 C CA . LEU B 1 183 ? 5.98 -37.688 -14.609 1 97.88 183 LEU B CA 1
ATOM 4351 C C . LEU B 1 183 ? 6.625 -36.688 -15.586 1 97.88 183 LEU B C 1
ATOM 4353 O O . LEU B 1 183 ? 5.93 -36.062 -16.391 1 97.88 183 LEU B O 1
ATOM 4357 N N . ARG B 1 184 ? 7.961 -36.531 -15.57 1 98.38 184 ARG B N 1
ATOM 4358 C CA . ARG B 1 184 ? 8.672 -35.656 -16.484 1 98.38 184 ARG B CA 1
ATOM 4359 C C . ARG B 1 184 ? 8.531 -36.125 -17.938 1 98.38 184 ARG B C 1
ATOM 4361 O O . ARG B 1 184 ? 8.43 -35.312 -18.859 1 98.38 184 ARG B O 1
ATOM 4368 N N . GLU B 1 185 ? 8.531 -37.406 -18.078 1 98.31 185 GLU B N 1
ATOM 4369 C CA . GLU B 1 185 ? 8.32 -37.938 -19.406 1 98.31 185 GLU B CA 1
ATOM 4370 C C . GLU B 1 185 ? 6.953 -37.562 -19.969 1 98.31 185 GLU B C 1
ATOM 4372 O O . GLU B 1 185 ? 6.836 -37.156 -21.125 1 98.31 185 GLU B O 1
ATOM 4377 N N . ASN B 1 186 ? 5.953 -37.75 -19.125 1 98.38 186 ASN B N 1
ATOM 4378 C CA . ASN B 1 186 ? 4.609 -37.375 -19.531 1 98.38 186 ASN B CA 1
ATOM 4379 C C . ASN B 1 186 ? 4.52 -35.875 -19.766 1 98.38 186 ASN B C 1
ATOM 4381 O O . ASN B 1 186 ? 3.822 -35.406 -20.688 1 98.38 186 ASN B O 1
ATOM 4385 N N . TYR B 1 187 ? 5.266 -35.125 -18.906 1 98.75 187 TYR B N 1
ATOM 4386 C CA . TYR B 1 187 ? 5.324 -33.688 -19.062 1 98.75 187 TYR B CA 1
ATOM 4387 C C . TYR B 1 187 ? 5.961 -33.281 -20.391 1 98.75 187 TYR B C 1
ATOM 4389 O O . TYR B 1 187 ? 5.453 -32.406 -21.094 1 98.75 187 TYR B O 1
ATOM 4397 N N . LYS B 1 188 ? 7.023 -33.906 -20.75 1 98.81 188 LYS B N 1
ATOM 4398 C CA . LYS B 1 188 ? 7.703 -33.656 -22.016 1 98.81 188 LYS B CA 1
ATOM 4399 C C . LYS B 1 188 ? 6.766 -33.906 -23.188 1 98.81 188 LYS B C 1
ATOM 4401 O O . LYS B 1 188 ? 6.738 -33.125 -24.141 1 98.81 188 LYS B O 1
ATOM 4406 N N . TYR B 1 189 ? 6 -34.969 -23.109 1 98.75 189 TYR B N 1
ATOM 4407 C CA . TYR B 1 189 ? 5.051 -35.312 -24.156 1 98.75 189 TYR B CA 1
ATOM 4408 C C . TYR B 1 189 ? 4.047 -34.188 -24.359 1 98.75 189 TYR B C 1
ATOM 4410 O O . TYR B 1 189 ? 3.766 -33.781 -25.5 1 98.75 189 TYR B O 1
ATOM 4418 N N . PHE B 1 190 ? 3.541 -33.75 -23.297 1 98.81 190 PHE B N 1
ATOM 4419 C CA . PHE B 1 190 ? 2.607 -32.625 -23.312 1 98.81 190 PHE B CA 1
ATOM 4420 C C . PHE B 1 190 ? 3.25 -31.391 -23.938 1 98.81 190 PHE B C 1
ATOM 4422 O O . PHE B 1 190 ? 2.672 -30.781 -24.844 1 98.81 190 PHE B O 1
ATOM 4429 N N . LEU B 1 191 ? 4.449 -30.984 -23.484 1 98.88 191 LEU B N 1
ATOM 4430 C CA . LEU B 1 191 ? 5.156 -29.797 -23.953 1 98.88 191 LEU B CA 1
ATOM 4431 C C . LEU B 1 191 ? 5.453 -29.891 -25.438 1 98.88 191 LEU B C 1
ATOM 4433 O O . LEU B 1 191 ? 5.309 -28.891 -26.172 1 98.88 191 LEU B O 1
ATOM 4437 N N . GLU B 1 192 ? 5.84 -31.016 -25.906 1 98.75 192 GLU B N 1
ATOM 4438 C CA . GLU B 1 192 ? 6.184 -31.234 -27.312 1 98.75 192 GLU B CA 1
ATOM 4439 C C . GLU B 1 192 ? 4.988 -30.953 -28.219 1 98.75 192 GLU B C 1
ATOM 4441 O O . GLU B 1 192 ? 5.152 -30.578 -29.391 1 98.75 192 GLU B O 1
ATOM 4446 N N . LYS B 1 193 ? 3.857 -31.188 -27.703 1 98.75 193 LYS B N 1
ATOM 4447 C CA . LYS B 1 193 ? 2.645 -30.984 -28.484 1 98.75 193 LYS B CA 1
ATOM 4448 C C . LYS B 1 193 ? 2.141 -29.547 -28.375 1 98.75 193 LYS B C 1
ATOM 4450 O O . LYS B 1 193 ? 1.637 -28.984 -29.344 1 98.75 193 LYS B O 1
ATOM 4455 N N . VAL B 1 194 ? 2.283 -28.953 -27.25 1 98.69 194 VAL B N 1
ATOM 4456 C CA . VAL B 1 194 ? 1.595 -27.688 -26.953 1 98.69 194 VAL B CA 1
ATOM 4457 C C . VAL B 1 194 ? 2.512 -26.516 -27.281 1 98.69 194 VAL B C 1
ATOM 4459 O O . VAL B 1 194 ? 2.053 -25.469 -27.75 1 98.69 194 VAL B O 1
ATOM 4462 N N . ILE B 1 195 ? 3.854 -26.562 -27.078 1 98.88 195 ILE B N 1
ATOM 4463 C CA . ILE B 1 195 ? 4.758 -25.422 -27.141 1 98.88 195 ILE B CA 1
ATOM 4464 C C . ILE B 1 195 ? 4.871 -24.938 -28.578 1 98.88 195 ILE B C 1
ATOM 4466 O O . ILE B 1 195 ? 4.887 -23.719 -28.828 1 98.88 195 ILE B O 1
ATOM 4470 N N . PRO B 1 196 ? 4.949 -25.828 -29.578 1 98.81 196 PRO B N 1
ATOM 4471 C CA . PRO B 1 196 ? 4.965 -25.328 -30.953 1 98.81 196 PRO B CA 1
ATOM 4472 C C . PRO B 1 196 ? 3.756 -24.453 -31.281 1 98.81 196 PRO B C 1
ATOM 4474 O O . PRO B 1 196 ? 3.879 -23.469 -32.031 1 98.81 196 PRO B O 1
ATOM 4477 N N . VAL B 1 197 ? 2.611 -24.828 -30.812 1 98.88 197 VAL B N 1
ATOM 4478 C CA . VAL B 1 197 ? 1.405 -24.031 -31.016 1 98.88 197 VAL B CA 1
ATOM 4479 C C . VAL B 1 197 ? 1.568 -22.672 -30.328 1 98.88 197 VAL B C 1
ATOM 4481 O O . VAL B 1 197 ? 1.182 -21.641 -30.891 1 98.88 197 VAL B O 1
ATOM 4484 N N . CYS B 1 198 ? 2.121 -22.688 -29.109 1 98.81 198 CYS B N 1
ATOM 4485 C CA . CYS B 1 198 ? 2.381 -21.453 -28.391 1 98.81 198 CYS B CA 1
ATOM 4486 C C . CYS B 1 198 ? 3.326 -20.547 -29.172 1 98.81 198 CYS B C 1
ATOM 4488 O O . CYS B 1 198 ? 3.129 -19.344 -29.219 1 98.81 198 CYS B O 1
ATOM 4490 N N . GLU B 1 199 ? 4.379 -21.141 -29.734 1 98.69 199 GLU B N 1
ATOM 4491 C CA . GLU B 1 199 ? 5.301 -20.391 -30.578 1 98.69 199 GLU B CA 1
ATOM 4492 C C . GLU B 1 199 ? 4.57 -19.719 -31.734 1 98.69 199 GLU B C 1
ATOM 4494 O O . GLU B 1 199 ? 4.789 -18.547 -32.031 1 98.69 199 GLU B O 1
ATOM 4499 N N . GLU B 1 200 ? 3.709 -20.484 -32.312 1 98.44 200 GLU B N 1
ATOM 4500 C CA . GLU B 1 200 ? 2.936 -20 -33.438 1 98.44 200 GLU B CA 1
ATOM 4501 C C . GLU B 1 200 ? 2.045 -18.828 -33.031 1 98.44 200 GLU B C 1
ATOM 4503 O O . GLU B 1 200 ? 1.885 -17.875 -33.781 1 98.44 200 GLU B O 1
ATOM 4508 N N . CYS B 1 201 ? 1.478 -18.891 -31.875 1 98.44 201 CYS B N 1
ATOM 4509 C CA . CYS B 1 201 ? 0.454 -17.953 -31.438 1 98.44 201 CYS B CA 1
ATOM 4510 C C . CYS B 1 201 ? 1.074 -16.781 -30.672 1 98.44 201 CYS B C 1
ATOM 4512 O O . CYS B 1 201 ? 0.393 -15.805 -30.359 1 98.44 201 CYS B O 1
ATOM 4514 N N . GLY B 1 202 ? 2.355 -16.844 -30.344 1 98.25 202 GLY B N 1
ATOM 4515 C CA . GLY B 1 202 ? 2.992 -15.812 -29.547 1 98.25 202 GLY B CA 1
ATOM 4516 C C . GLY B 1 202 ? 2.568 -15.844 -28.078 1 98.25 202 GLY B C 1
ATOM 4517 O O . GLY B 1 202 ? 2.334 -14.797 -27.484 1 98.25 202 GLY B O 1
ATOM 4518 N N . VAL B 1 203 ? 2.334 -17 -27.562 1 98.69 203 VAL B N 1
ATOM 4519 C CA . VAL B 1 203 ? 1.904 -17.188 -26.172 1 98.69 203 VAL B CA 1
ATOM 4520 C C . VAL B 1 203 ? 3.002 -17.906 -25.391 1 98.69 203 VAL B C 1
ATOM 4522 O O . VAL B 1 203 ? 3.699 -18.766 -25.922 1 98.69 203 VAL B O 1
ATOM 4525 N N . LYS B 1 204 ? 3.217 -17.516 -24.156 1 98.81 204 LYS B N 1
ATOM 4526 C CA . LYS B 1 204 ? 4.105 -18.219 -23.234 1 98.81 204 LYS B CA 1
ATOM 4527 C C . LYS B 1 204 ? 3.312 -19.094 -22.266 1 98.81 204 LYS B C 1
ATOM 4529 O O . LYS B 1 204 ? 2.275 -18.688 -21.75 1 98.81 204 LYS B O 1
ATOM 4534 N N . MET B 1 205 ? 3.768 -20.312 -22.125 1 98.75 205 MET B N 1
ATOM 4535 C CA . MET B 1 205 ? 3.295 -21.188 -21.031 1 98.75 205 MET B CA 1
ATOM 4536 C C . MET B 1 205 ? 4.164 -21.016 -19.797 1 98.75 205 MET B C 1
ATOM 4538 O O . MET B 1 205 ? 5.383 -21.188 -19.859 1 98.75 205 MET B O 1
ATOM 4542 N N . ALA B 1 206 ? 3.566 -20.688 -18.703 1 98.88 206 ALA B N 1
ATOM 4543 C CA . ALA B 1 206 ? 4.324 -20.453 -17.469 1 98.88 206 ALA B CA 1
ATOM 4544 C C . ALA B 1 206 ? 3.91 -21.438 -16.375 1 98.88 206 ALA B C 1
ATOM 4546 O O . ALA B 1 206 ? 2.805 -21.344 -15.844 1 98.88 206 ALA B O 1
ATOM 4547 N N . VAL B 1 207 ? 4.785 -22.359 -16.047 1 98.69 207 VAL B N 1
ATOM 4548 C CA . VAL B 1 207 ? 4.445 -23.406 -15.078 1 98.69 207 VAL B CA 1
ATOM 4549 C C . VAL B 1 207 ? 4.66 -22.891 -13.656 1 98.69 207 VAL B C 1
ATOM 4551 O O . VAL B 1 207 ? 5.73 -22.375 -13.336 1 98.69 207 VAL B O 1
ATOM 4554 N N . HIS B 1 208 ? 3.658 -22.969 -12.805 1 98.31 208 HIS B N 1
ATOM 4555 C CA . HIS B 1 208 ? 3.705 -22.562 -11.406 1 98.31 208 HIS B CA 1
ATOM 4556 C C . HIS B 1 208 ? 4.398 -23.625 -10.555 1 98.31 208 HIS B C 1
ATOM 4558 O O . HIS B 1 208 ? 4.23 -24.828 -10.789 1 98.31 208 HIS B O 1
ATOM 4564 N N . PRO B 1 209 ? 5.121 -23.281 -9.555 1 98.12 209 PRO B N 1
ATOM 4565 C CA . PRO B 1 209 ? 5.82 -24.266 -8.703 1 98.12 209 PRO B CA 1
ATOM 4566 C C . PRO B 1 209 ? 4.871 -25.031 -7.797 1 98.12 209 PRO B C 1
ATOM 4568 O O . PRO B 1 209 ? 3.717 -24.641 -7.617 1 98.12 209 PRO B O 1
ATOM 4571 N N . ASP B 1 210 ? 5.438 -26.109 -7.27 1 96.69 210 ASP B N 1
ATOM 4572 C CA . ASP B 1 210 ? 4.77 -26.812 -6.184 1 96.69 210 ASP B CA 1
ATOM 4573 C C . ASP B 1 210 ? 4.555 -25.906 -4.98 1 96.69 210 ASP B C 1
ATOM 4575 O O . ASP B 1 210 ? 5.402 -25.062 -4.672 1 96.69 210 ASP B O 1
ATOM 4579 N N . ASP B 1 211 ? 3.439 -26.078 -4.336 1 96 211 ASP B N 1
ATOM 4580 C CA . ASP B 1 211 ? 3.084 -25.25 -3.186 1 96 211 ASP B CA 1
ATOM 4581 C C . ASP B 1 211 ? 2.441 -26.078 -2.082 1 96 211 ASP B C 1
ATOM 4583 O O . ASP B 1 211 ? 1.259 -26.422 -2.16 1 96 211 ASP B O 1
ATOM 4587 N N . PRO B 1 212 ? 3.221 -26.406 -1.096 1 96.56 212 PRO B N 1
ATOM 4588 C CA . PRO B 1 212 ? 4.535 -25.906 -0.699 1 96.56 212 PRO B CA 1
ATOM 4589 C C . PRO B 1 212 ? 5.676 -26.516 -1.514 1 96.56 212 PRO B C 1
ATOM 4591 O O . PRO B 1 212 ? 5.438 -27.375 -2.365 1 96.56 212 PRO B O 1
ATOM 4594 N N . ALA B 1 213 ? 6.875 -26.016 -1.262 1 97.31 213 ALA B N 1
ATOM 4595 C CA . ALA B 1 213 ? 8.023 -26.328 -2.111 1 97.31 213 ALA B CA 1
ATOM 4596 C C . ALA B 1 213 ? 8.719 -27.609 -1.647 1 97.31 213 ALA B C 1
ATOM 4598 O O . ALA B 1 213 ? 9.938 -27.625 -1.492 1 97.31 213 ALA B O 1
ATOM 4599 N N . TRP B 1 214 ? 7.949 -28.625 -1.363 1 94.69 214 TRP B N 1
ATOM 4600 C CA . TRP B 1 214 ? 8.414 -29.969 -1.054 1 94.69 214 TRP B CA 1
ATOM 4601 C C . TRP B 1 214 ? 7.328 -31 -1.348 1 94.69 214 TRP B C 1
ATOM 4603 O O . TRP B 1 214 ? 6.16 -30.641 -1.52 1 94.69 214 TRP B O 1
ATOM 4613 N N . PRO B 1 215 ? 7.719 -32.312 -1.524 1 89.62 215 PRO B N 1
ATOM 4614 C CA . PRO B 1 215 ? 6.719 -33.344 -1.78 1 89.62 215 PRO B CA 1
ATOM 4615 C C . PRO B 1 215 ? 5.719 -33.5 -0.634 1 89.62 215 PRO B C 1
ATOM 4617 O O . PRO B 1 215 ? 6.082 -33.312 0.532 1 89.62 215 PRO B O 1
ATOM 4620 N N . ILE B 1 216 ? 4.531 -33.812 -1.016 1 85.56 216 ILE B N 1
ATOM 4621 C CA . ILE B 1 216 ? 3.469 -34.031 -0.042 1 85.56 216 ILE B CA 1
ATOM 4622 C C . ILE B 1 216 ? 2.758 -35.344 -0.351 1 85.56 216 ILE B C 1
ATOM 4624 O O . ILE B 1 216 ? 2.521 -35.688 -1.517 1 85.56 216 ILE B O 1
ATOM 4628 N N . PHE B 1 217 ? 2.525 -36.25 0.621 1 81.88 217 PHE B N 1
ATOM 4629 C CA . PHE B 1 217 ? 1.721 -37.438 0.554 1 81.88 217 PHE B CA 1
ATOM 4630 C C . PHE B 1 217 ? 2.324 -38.438 -0.427 1 81.88 217 PHE B C 1
ATOM 4632 O O . PHE B 1 217 ? 1.598 -39.156 -1.124 1 81.88 217 PHE B O 1
ATOM 4639 N N . GLY B 1 218 ? 3.564 -38.344 -0.663 1 83.19 218 GLY B N 1
ATOM 4640 C CA . GLY B 1 218 ? 4.234 -39.312 -1.529 1 83.19 218 GLY B CA 1
ATOM 4641 C C . GLY B 1 218 ? 4.012 -39.031 -3.004 1 83.19 218 GLY B C 1
ATOM 4642 O O . GLY B 1 218 ? 4.43 -39.812 -3.857 1 83.19 218 GLY B O 1
ATOM 4643 N N . LEU B 1 219 ? 3.34 -37.969 -3.34 1 88.5 219 LEU B N 1
ATOM 4644 C CA . LEU B 1 219 ? 3.113 -37.594 -4.73 1 88.5 219 LEU B CA 1
ATOM 4645 C C . LEU B 1 219 ? 4.375 -37 -5.344 1 88.5 219 LEU B C 1
ATOM 4647 O O . LEU B 1 219 ? 5.125 -36.312 -4.668 1 88.5 219 LEU B O 1
ATOM 4651 N N . PRO B 1 220 ? 4.609 -37.375 -6.613 1 91.38 220 PRO B N 1
ATOM 4652 C CA . PRO B 1 220 ? 5.809 -36.844 -7.266 1 91.38 220 PRO B CA 1
ATOM 4653 C C . PRO B 1 220 ? 5.699 -35.344 -7.59 1 91.38 220 PRO B C 1
ATOM 4655 O O . PRO B 1 220 ? 5.031 -34.969 -8.555 1 91.38 220 PRO B O 1
ATOM 4658 N N . ARG B 1 221 ? 6.336 -34.5 -6.816 1 93.69 221 ARG B N 1
ATOM 4659 C CA . ARG B 1 221 ? 6.434 -33.062 -7.07 1 93.69 221 ARG B CA 1
ATOM 4660 C C . ARG B 1 221 ? 7.754 -32.719 -7.754 1 93.69 221 ARG B C 1
ATOM 4662 O O . ARG B 1 221 ? 8.828 -33.031 -7.23 1 93.69 221 ARG B O 1
ATOM 4669 N N . ILE B 1 222 ? 7.648 -32.094 -8.898 1 97.19 222 ILE B N 1
ATOM 4670 C CA . ILE B 1 222 ? 8.859 -31.984 -9.703 1 97.19 222 ILE B CA 1
ATOM 4671 C C . ILE B 1 222 ? 9.188 -30.516 -9.977 1 97.19 222 ILE B C 1
ATOM 4673 O O . ILE B 1 222 ? 10.008 -30.203 -10.836 1 97.19 222 ILE B O 1
ATOM 4677 N N . ALA B 1 223 ? 8.555 -29.516 -9.289 1 97.94 223 ALA B N 1
ATOM 4678 C CA . ALA B 1 223 ? 8.727 -28.094 -9.586 1 97.94 223 ALA B CA 1
ATOM 4679 C C . ALA B 1 223 ? 8.875 -27.281 -8.305 1 97.94 223 ALA B C 1
ATOM 4681 O O . ALA B 1 223 ? 8.094 -26.359 -8.062 1 97.94 223 ALA B O 1
ATOM 4682 N N . HIS B 1 224 ? 9.945 -27.531 -7.473 1 97.62 224 HIS B N 1
ATOM 4683 C CA . HIS B 1 224 ? 9.961 -26.812 -6.199 1 97.62 224 HIS B CA 1
ATOM 4684 C C . HIS B 1 224 ? 11.375 -26.359 -5.844 1 97.62 224 HIS B C 1
ATOM 4686 O O . HIS B 1 224 ? 11.664 -26.078 -4.68 1 97.62 224 HIS B O 1
ATOM 4692 N N . SER B 1 225 ? 12.273 -26.375 -6.797 1 98.19 225 SER B N 1
ATOM 4693 C CA . SER B 1 225 ? 13.625 -25.859 -6.609 1 98.19 225 SER B CA 1
ATOM 4694 C C . SER B 1 225 ? 14.227 -25.391 -7.93 1 98.19 225 SER B C 1
ATOM 4696 O O . SER B 1 225 ? 13.656 -25.625 -9 1 98.19 225 SER B O 1
ATOM 4698 N N . GLU B 1 226 ? 15.305 -24.641 -7.789 1 98.5 226 GLU B N 1
ATOM 4699 C CA . GLU B 1 226 ? 16.016 -24.172 -8.977 1 98.5 226 GLU B CA 1
ATOM 4700 C C . GLU B 1 226 ? 16.391 -25.328 -9.891 1 98.5 226 GLU B C 1
ATOM 4702 O O . GLU B 1 226 ? 16.125 -25.297 -11.094 1 98.5 226 GLU B O 1
ATOM 4707 N N . GLU B 1 227 ? 16.938 -26.359 -9.336 1 98.31 227 GLU B N 1
ATOM 4708 C CA . GLU B 1 227 ? 17.406 -27.516 -10.102 1 98.31 227 GLU B CA 1
ATOM 4709 C C . GLU B 1 227 ? 16.234 -28.188 -10.812 1 98.31 227 GLU B C 1
ATOM 4711 O O . GLU B 1 227 ? 16.359 -28.609 -11.969 1 98.31 227 GLU B O 1
ATOM 4716 N N . LEU B 1 228 ? 15.172 -28.344 -10.125 1 98.38 228 LEU B N 1
ATOM 4717 C CA . LEU B 1 228 ? 14.016 -29.016 -10.695 1 98.38 228 LEU B CA 1
ATOM 4718 C C . LEU B 1 228 ? 13.414 -28.203 -11.836 1 98.38 228 LEU B C 1
ATOM 4720 O O . LEU B 1 228 ? 12.953 -28.766 -12.828 1 98.38 228 LEU B O 1
ATOM 4724 N N . PHE B 1 229 ? 13.414 -26.875 -11.711 1 98.56 229 PHE B N 1
ATOM 4725 C CA . PHE B 1 229 ? 12.938 -26.031 -12.797 1 98.56 229 PHE B CA 1
ATOM 4726 C C . PHE B 1 229 ? 13.875 -26.109 -14 1 98.56 229 PHE B C 1
ATOM 4728 O O . PHE B 1 229 ? 13.438 -26.047 -15.148 1 98.56 229 PHE B O 1
ATOM 4735 N N . ASP B 1 230 ? 15.203 -26.188 -13.734 1 98.62 230 ASP B N 1
ATOM 4736 C CA . ASP B 1 230 ? 16.125 -26.406 -14.836 1 98.62 230 ASP B CA 1
ATOM 4737 C C . ASP B 1 230 ? 15.781 -27.672 -15.609 1 98.62 230 ASP B C 1
ATOM 4739 O O . ASP B 1 230 ? 15.758 -27.672 -16.844 1 98.62 230 ASP B O 1
ATOM 4743 N N . LYS B 1 231 ? 15.539 -28.75 -14.883 1 98.56 231 LYS B N 1
ATOM 4744 C CA . LYS B 1 231 ? 15.164 -30.016 -15.516 1 98.56 231 LYS B CA 1
ATOM 4745 C C . LYS B 1 231 ? 13.891 -29.859 -16.344 1 98.56 231 LYS B C 1
ATOM 4747 O O . LYS B 1 231 ? 13.773 -30.438 -17.422 1 98.56 231 LYS B O 1
ATOM 4752 N N . ILE B 1 232 ? 12.945 -29.094 -15.828 1 98.62 232 ILE B N 1
ATOM 4753 C CA . ILE B 1 232 ? 11.688 -28.875 -16.516 1 98.62 232 ILE B CA 1
ATOM 4754 C C . ILE B 1 232 ? 11.938 -28.094 -17.812 1 98.62 232 ILE B C 1
ATOM 4756 O O . ILE B 1 232 ? 11.445 -28.484 -18.875 1 98.62 232 ILE B O 1
ATOM 4760 N N . LEU B 1 233 ? 12.703 -27 -17.734 1 98.56 233 LEU B N 1
ATOM 4761 C CA . LEU B 1 233 ? 12.938 -26.141 -18.891 1 98.56 233 LEU B CA 1
ATOM 4762 C C . LEU B 1 233 ? 13.742 -26.875 -19.953 1 98.56 233 LEU B C 1
ATOM 4764 O O . LEU B 1 233 ? 13.641 -26.562 -21.141 1 98.56 233 LEU B O 1
ATOM 4768 N N . GLU B 1 234 ? 14.477 -27.875 -19.547 1 98 234 GLU B N 1
ATOM 4769 C CA . GLU B 1 234 ? 15.273 -28.688 -20.469 1 98 234 GLU B CA 1
ATOM 4770 C C . GLU B 1 234 ? 14.398 -29.656 -21.25 1 98 234 GLU B C 1
ATOM 4772 O O . GLU B 1 234 ? 14.828 -30.234 -22.25 1 98 234 GLU B O 1
ATOM 4777 N N . LEU B 1 235 ? 13.219 -29.922 -20.797 1 98.5 235 LEU B N 1
ATOM 4778 C CA . LEU B 1 235 ? 12.328 -30.859 -21.469 1 98.5 235 LEU B CA 1
ATOM 4779 C C . LEU B 1 235 ? 12 -30.375 -22.875 1 98.5 235 LEU B C 1
ATOM 4781 O O . LEU B 1 235 ? 11.727 -31.172 -23.766 1 98.5 235 LEU B O 1
ATOM 4785 N N . TYR B 1 236 ? 11.953 -29.078 -23.031 1 98.44 236 TYR B N 1
ATOM 4786 C CA . TYR B 1 236 ? 11.703 -28.469 -24.328 1 98.44 236 TYR B CA 1
ATOM 4787 C C . TYR B 1 236 ? 12.258 -27.047 -24.375 1 98.44 236 TYR B C 1
ATOM 4789 O O . TYR B 1 236 ? 11.789 -26.172 -23.656 1 98.44 236 TYR B O 1
ATOM 4797 N N . ASP B 1 237 ? 13.242 -26.812 -25.203 1 97.81 237 ASP B N 1
ATOM 4798 C CA . ASP B 1 237 ? 13.898 -25.516 -25.281 1 97.81 237 ASP B CA 1
ATOM 4799 C C . ASP B 1 237 ? 13.133 -24.562 -26.203 1 97.81 237 ASP B C 1
ATOM 4801 O O . ASP B 1 237 ? 13.102 -24.75 -27.422 1 97.81 237 ASP B O 1
ATOM 4805 N N . SER B 1 238 ? 12.5 -23.625 -25.625 1 98.31 238 SER B N 1
ATOM 4806 C CA . SER B 1 238 ? 11.719 -22.641 -26.359 1 98.31 238 SER B CA 1
ATOM 4807 C C . SER B 1 238 ? 11.461 -21.391 -25.516 1 98.31 238 SER B C 1
ATOM 4809 O O . SER B 1 238 ? 11.25 -21.5 -24.297 1 98.31 238 SER B O 1
ATOM 4811 N N . GLU B 1 239 ? 11.367 -20.281 -26.109 1 97.25 239 GLU B N 1
ATOM 4812 C CA . GLU B 1 239 ? 11.031 -19.047 -25.422 1 97.25 239 GLU B CA 1
ATOM 4813 C C . GLU B 1 239 ? 9.586 -19.047 -24.953 1 97.25 239 GLU B C 1
ATOM 4815 O O . GLU B 1 239 ? 9.211 -18.25 -24.078 1 97.25 239 GLU B O 1
ATOM 4820 N N . SER B 1 240 ? 8.773 -19.875 -25.516 1 98.75 240 SER B N 1
ATOM 4821 C CA . SER B 1 240 ? 7.371 -19.984 -25.141 1 98.75 240 SER B CA 1
ATOM 4822 C C . SER B 1 240 ? 7.188 -20.906 -23.938 1 98.75 240 SER B C 1
ATOM 4824 O O . SER B 1 240 ? 6.09 -21.016 -23.391 1 98.75 240 SER B O 1
ATOM 4826 N N . HIS B 1 241 ? 8.219 -21.656 -23.625 1 98.81 241 HIS B N 1
ATOM 4827 C CA . HIS B 1 241 ? 8.242 -22.516 -22.453 1 98.81 241 HIS B CA 1
ATOM 4828 C C . HIS B 1 241 ? 8.938 -21.844 -21.281 1 98.81 241 HIS B C 1
ATOM 4830 O O . HIS B 1 241 ? 10.172 -21.781 -21.219 1 98.81 241 HIS B O 1
ATOM 4836 N N . THR B 1 242 ? 8.109 -21.281 -20.359 1 98.81 242 THR B N 1
ATOM 4837 C CA . THR B 1 242 ? 8.633 -20.453 -19.281 1 98.81 242 THR B CA 1
ATOM 4838 C C . THR B 1 242 ? 8.078 -20.906 -17.922 1 98.81 242 THR B C 1
ATOM 4840 O O . THR B 1 242 ? 7.328 -21.875 -17.859 1 98.81 242 THR B O 1
ATOM 4843 N N . ILE B 1 243 ? 8.492 -20.234 -16.859 1 98.75 243 ILE B N 1
ATOM 4844 C CA . ILE B 1 243 ? 8 -20.547 -15.531 1 98.75 243 ILE B CA 1
ATOM 4845 C C . ILE B 1 243 ? 7.227 -19.344 -14.977 1 98.75 243 ILE B C 1
ATOM 4847 O O . ILE B 1 243 ? 7.465 -18.203 -15.375 1 98.75 243 ILE B O 1
ATOM 4851 N N . CYS B 1 244 ? 6.184 -19.594 -14.211 1 98.69 244 CYS B N 1
ATOM 4852 C CA . CYS B 1 244 ? 5.613 -18.641 -13.266 1 98.69 244 CYS B CA 1
ATOM 4853 C C . CYS B 1 244 ? 6.332 -18.703 -11.922 1 98.69 244 CYS B C 1
ATOM 4855 O O . CYS B 1 244 ? 6.102 -19.625 -11.141 1 98.69 244 CYS B O 1
ATOM 4857 N N . LEU B 1 245 ? 7.223 -17.812 -11.742 1 98.81 245 LEU B N 1
ATOM 4858 C CA . LEU B 1 245 ? 7.98 -17.875 -10.5 1 98.81 245 LEU B CA 1
ATOM 4859 C C . LEU B 1 245 ? 7.191 -17.25 -9.352 1 98.81 245 LEU B C 1
ATOM 4861 O O . LEU B 1 245 ? 6.898 -16.062 -9.367 1 98.81 245 LEU B O 1
ATOM 4865 N N . CYS B 1 246 ? 6.84 -18.062 -8.414 1 98.62 246 CYS B N 1
ATOM 4866 C CA . CYS B 1 246 ? 6.109 -17.625 -7.227 1 98.62 246 CYS B CA 1
ATOM 4867 C C . CYS B 1 246 ? 7.02 -17.578 -6.008 1 98.62 246 CYS B C 1
ATOM 4869 O O . CYS B 1 246 ? 7.457 -18.625 -5.512 1 98.62 246 CYS B O 1
ATOM 4871 N N . THR B 1 247 ? 7.184 -16.406 -5.453 1 98.88 247 THR B N 1
ATOM 4872 C CA . THR B 1 247 ? 8.156 -16.219 -4.379 1 98.88 247 THR B CA 1
ATOM 4873 C C . THR B 1 247 ? 7.688 -16.906 -3.1 1 98.88 247 THR B C 1
ATOM 4875 O O . THR B 1 247 ? 8.508 -17.344 -2.291 1 98.88 247 THR B O 1
ATOM 4878 N N . GLY B 1 248 ? 6.41 -16.938 -2.887 1 98.44 248 GLY B N 1
ATOM 4879 C CA . GLY B 1 248 ? 5.902 -17.594 -1.689 1 98.44 248 GLY B CA 1
ATOM 4880 C C . GLY B 1 248 ? 5.926 -19.109 -1.773 1 98.44 248 GLY B C 1
ATOM 4881 O O . GLY B 1 248 ? 6.215 -19.781 -0.786 1 98.44 248 GLY B O 1
ATOM 4882 N N . SER B 1 249 ? 5.566 -19.641 -2.982 1 98.06 249 SER B N 1
ATOM 4883 C CA . SER B 1 249 ? 5.602 -21.094 -3.141 1 98.06 249 SER B CA 1
ATOM 4884 C C . SER B 1 249 ? 7.023 -21.641 -3.008 1 98.06 249 SER B C 1
ATOM 4886 O O . SER B 1 249 ? 7.312 -22.422 -2.107 1 98.06 249 SER B O 1
ATOM 4888 N N . LEU B 1 250 ? 7.941 -21.141 -3.859 1 98.56 250 LEU B N 1
ATOM 4889 C CA . LEU B 1 250 ? 9.336 -21.547 -3.754 1 98.56 250 LEU B CA 1
ATOM 4890 C C . LEU B 1 250 ? 9.922 -21.141 -2.408 1 98.56 250 LEU B C 1
ATOM 4892 O O . LEU B 1 250 ? 10.711 -21.891 -1.819 1 98.56 250 LEU B O 1
ATOM 4896 N N . GLY B 1 251 ? 9.469 -19.984 -1.896 1 98.31 251 GLY B N 1
ATOM 4897 C CA . GLY B 1 251 ? 10.016 -19.406 -0.674 1 98.31 251 GLY B CA 1
ATOM 4898 C C . GLY B 1 251 ? 9.477 -20.078 0.582 1 98.31 251 GLY B C 1
ATOM 4899 O O . GLY B 1 251 ? 9.945 -19.781 1.688 1 98.31 251 GLY B O 1
ATOM 4900 N N . SER B 1 252 ? 8.516 -20.953 0.443 1 98.31 252 SER B N 1
ATOM 4901 C CA . SER B 1 252 ? 8.094 -21.703 1.613 1 98.31 252 SER B CA 1
ATOM 4902 C C . SER B 1 252 ? 9.227 -22.578 2.143 1 98.31 252 SER B C 1
ATOM 4904 O O . SER B 1 252 ? 9.234 -22.953 3.32 1 98.31 252 SER B O 1
ATOM 4906 N N . ASN B 1 253 ? 10.148 -23 1.246 1 98.12 253 ASN B N 1
ATOM 4907 C CA . ASN B 1 253 ? 11.375 -23.719 1.59 1 98.12 253 ASN B CA 1
ATOM 4908 C C . ASN B 1 253 ? 12.555 -22.766 1.754 1 98.12 253 ASN B C 1
ATOM 4910 O O . ASN B 1 253 ? 13.031 -22.188 0.778 1 98.12 253 ASN B O 1
ATOM 4914 N N . PRO B 1 254 ? 13.062 -22.641 2.994 1 98.06 254 PRO B N 1
ATOM 4915 C CA . PRO B 1 254 ? 14.141 -21.688 3.25 1 98.06 254 PRO B CA 1
ATOM 4916 C C . PRO B 1 254 ? 15.422 -22.031 2.496 1 98.06 254 PRO B C 1
ATOM 4918 O O . PRO B 1 254 ? 16.344 -21.203 2.412 1 98.06 254 PRO B O 1
ATOM 4921 N N . GLU B 1 255 ? 15.508 -23.203 1.929 1 97.81 255 GLU B N 1
ATOM 4922 C CA . GLU B 1 255 ? 16.688 -23.609 1.178 1 97.81 255 GLU B CA 1
ATOM 4923 C C . GLU B 1 255 ? 16.719 -22.953 -0.204 1 97.81 255 GLU B C 1
ATOM 4925 O O . GLU B 1 255 ? 17.75 -22.953 -0.876 1 97.81 255 GLU B O 1
ATOM 4930 N N . ASN B 1 256 ? 15.602 -22.438 -0.662 1 98.69 256 ASN B N 1
ATOM 4931 C CA . ASN B 1 256 ? 15.539 -21.75 -1.942 1 98.69 256 ASN B CA 1
ATOM 4932 C C . ASN B 1 256 ? 15.938 -20.281 -1.806 1 98.69 256 ASN B C 1
ATOM 4934 O O . ASN B 1 256 ? 15.305 -19.516 -1.076 1 98.69 256 ASN B O 1
ATOM 4938 N N . ASN B 1 257 ? 17 -19.922 -2.402 1 98.62 257 ASN B N 1
ATOM 4939 C CA . ASN B 1 257 ? 17.391 -18.516 -2.502 1 98.62 257 ASN B CA 1
ATOM 4940 C C . ASN B 1 257 ? 16.625 -17.797 -3.611 1 98.62 257 ASN B C 1
ATOM 4942 O O . ASN B 1 257 ? 17.078 -17.781 -4.762 1 98.62 257 ASN B O 1
ATOM 4946 N N . ILE B 1 258 ? 15.602 -17.141 -3.279 1 98.81 258 ILE B N 1
ATOM 4947 C CA . ILE B 1 258 ? 14.609 -16.672 -4.238 1 98.81 258 ILE B CA 1
ATOM 4948 C C . ILE B 1 258 ? 15.227 -15.617 -5.156 1 98.81 258 ILE B C 1
ATOM 4950 O O . ILE B 1 258 ? 15.109 -15.703 -6.379 1 98.81 258 ILE B O 1
ATOM 4954 N N . PRO B 1 259 ? 15.945 -14.594 -4.648 1 98.88 259 PRO B N 1
ATOM 4955 C CA . PRO B 1 259 ? 16.562 -13.625 -5.555 1 98.88 259 PRO B CA 1
ATOM 4956 C C . PRO B 1 259 ? 17.516 -14.273 -6.559 1 98.88 259 PRO B C 1
ATOM 4958 O O . PRO B 1 259 ? 17.516 -13.906 -7.734 1 98.88 259 PRO B O 1
ATOM 4961 N N . GLU B 1 260 ? 18.266 -15.25 -6.125 1 98.75 260 GLU B N 1
ATOM 4962 C CA . GLU B 1 260 ? 19.188 -15.93 -7.023 1 98.75 260 GLU B CA 1
ATOM 4963 C C . GLU B 1 260 ? 18.438 -16.734 -8.078 1 98.75 260 GLU B C 1
ATOM 4965 O O . GLU B 1 260 ? 18.844 -16.766 -9.242 1 98.75 260 GLU B O 1
ATOM 4970 N N . ILE B 1 261 ? 17.422 -17.391 -7.645 1 98.88 261 ILE B N 1
ATOM 4971 C CA . ILE B 1 261 ? 16.594 -18.172 -8.562 1 98.88 261 ILE B CA 1
ATOM 4972 C C . ILE B 1 261 ? 15.992 -17.25 -9.625 1 98.88 261 ILE B C 1
ATOM 4974 O O . ILE B 1 261 ? 15.969 -17.578 -10.812 1 98.88 261 ILE B O 1
ATOM 4978 N N . ILE B 1 262 ? 15.531 -16.062 -9.203 1 98.88 262 ILE B N 1
ATOM 4979 C CA . ILE B 1 262 ? 14.969 -15.078 -10.133 1 98.88 262 ILE B CA 1
ATOM 4980 C C . ILE B 1 262 ? 16.031 -14.648 -11.133 1 98.88 262 ILE B C 1
ATOM 4982 O O . ILE B 1 262 ? 15.781 -14.594 -12.336 1 98.88 262 ILE B O 1
ATOM 4986 N N . ARG B 1 263 ? 17.234 -14.375 -10.672 1 98.81 263 ARG B N 1
ATOM 4987 C CA . ARG B 1 263 ? 18.312 -13.945 -11.562 1 98.81 263 ARG B CA 1
ATOM 4988 C C . ARG B 1 263 ? 18.672 -15.055 -12.547 1 98.81 263 ARG B C 1
ATOM 4990 O O . ARG B 1 263 ? 18.953 -14.781 -13.711 1 98.81 263 ARG B O 1
ATOM 4997 N N . HIS B 1 264 ? 18.641 -16.281 -12.047 1 98.81 264 HIS B N 1
ATOM 4998 C CA . HIS B 1 264 ? 19 -17.438 -12.875 1 98.81 264 HIS B CA 1
ATOM 4999 C C . HIS B 1 264 ? 18.031 -17.578 -14.047 1 98.81 264 HIS B C 1
ATOM 5001 O O . HIS B 1 264 ? 18.453 -17.594 -15.203 1 98.81 264 HIS B O 1
ATOM 5007 N N . PHE B 1 265 ? 16.797 -17.594 -13.797 1 98.75 265 PHE B N 1
ATOM 5008 C CA . PHE B 1 265 ? 15.812 -17.875 -14.844 1 98.75 265 PHE B CA 1
ATOM 5009 C C . PHE B 1 265 ? 15.461 -16.609 -15.602 1 98.75 265 PHE B C 1
ATOM 5011 O O . PHE B 1 265 ? 15.164 -16.656 -16.797 1 98.75 265 PHE B O 1
ATOM 5018 N N . GLY B 1 266 ? 15.414 -15.484 -14.82 1 98.31 266 GLY B N 1
ATOM 5019 C CA . GLY B 1 266 ? 15.242 -14.211 -15.508 1 98.31 266 GLY B CA 1
ATOM 5020 C C . GLY B 1 266 ? 16.328 -13.93 -16.531 1 98.31 266 GLY B C 1
ATOM 5021 O O . GLY B 1 266 ? 16.047 -13.453 -17.625 1 98.31 266 GLY B O 1
ATOM 5022 N N . GLY B 1 267 ? 17.578 -14.203 -16.156 1 97.69 267 GLY B N 1
ATOM 5023 C CA . GLY B 1 267 ? 18.688 -14.023 -17.062 1 97.69 267 GLY B CA 1
ATOM 5024 C C . GLY B 1 267 ? 18.594 -14.883 -18.312 1 97.69 267 GLY B C 1
ATOM 5025 O O . GLY B 1 267 ? 19.172 -14.547 -19.359 1 97.69 267 GLY B O 1
ATOM 5026 N N . LYS B 1 268 ? 17.859 -15.953 -18.219 1 97.62 268 LYS B N 1
ATOM 5027 C CA . LYS B 1 268 ? 17.688 -16.859 -19.344 1 97.62 268 LYS B CA 1
ATOM 5028 C C . LYS B 1 268 ? 16.438 -16.5 -20.156 1 97.62 268 LYS B C 1
ATOM 5030 O O . LYS B 1 268 ? 16.109 -17.188 -21.125 1 97.62 268 LYS B O 1
ATOM 5035 N N . ASN B 1 269 ? 15.711 -15.461 -19.688 1 97.5 269 ASN B N 1
ATOM 5036 C CA . ASN B 1 269 ? 14.461 -15.055 -20.312 1 97.5 269 ASN B CA 1
ATOM 5037 C C . ASN B 1 269 ? 13.438 -16.188 -20.312 1 97.5 269 ASN B C 1
ATOM 5039 O O . ASN B 1 269 ? 12.812 -16.453 -21.344 1 97.5 269 ASN B O 1
ATOM 5043 N N . ARG B 1 270 ? 13.359 -16.891 -19.188 1 98.19 270 ARG B N 1
ATOM 5044 C CA . ARG B 1 270 ? 12.477 -18.047 -19.094 1 98.19 270 ARG B CA 1
ATOM 5045 C C . ARG B 1 270 ? 11.414 -17.844 -18.016 1 98.19 270 ARG B C 1
ATOM 5047 O O . ARG B 1 270 ? 10.891 -18.812 -17.469 1 98.19 270 ARG B O 1
ATOM 5054 N N . VAL B 1 271 ? 11.141 -16.609 -17.688 1 98.69 271 VAL B N 1
ATOM 5055 C CA . VAL B 1 271 ? 10.062 -16.328 -16.734 1 98.69 271 VAL B CA 1
ATOM 5056 C C . VAL B 1 271 ? 8.922 -15.617 -17.453 1 98.69 271 VAL B C 1
ATOM 5058 O O . VAL B 1 271 ? 9.109 -14.555 -18.062 1 98.69 271 VAL B O 1
ATOM 5061 N N . GLY B 1 272 ? 7.773 -16.188 -17.391 1 98.62 272 GLY B N 1
ATOM 5062 C CA . GLY B 1 272 ? 6.605 -15.617 -18.047 1 98.62 272 GLY B CA 1
ATOM 5063 C C . GLY B 1 272 ? 5.871 -14.617 -17.172 1 98.62 272 GLY B C 1
ATOM 5064 O O . GLY B 1 272 ? 5.266 -13.672 -17.672 1 98.62 272 GLY B O 1
ATOM 5065 N N . CYS B 1 273 ? 5.906 -14.852 -15.875 1 98.75 273 CYS B N 1
ATOM 5066 C CA . CYS B 1 273 ? 5.281 -13.953 -14.922 1 98.75 273 CYS B CA 1
ATOM 5067 C C . CYS B 1 273 ? 5.723 -14.273 -13.5 1 98.75 273 CYS B C 1
ATOM 5069 O O . CYS B 1 273 ? 6.387 -15.289 -13.266 1 98.75 273 CYS B O 1
ATOM 5071 N N . PHE B 1 274 ? 5.422 -13.375 -12.586 1 98.88 274 PHE B N 1
ATOM 5072 C CA . PHE B 1 274 ? 5.793 -13.539 -11.188 1 98.88 274 PHE B CA 1
ATOM 5073 C C . PHE B 1 274 ? 4.566 -13.453 -10.289 1 98.88 274 PHE B C 1
ATOM 5075 O O . PHE B 1 274 ? 3.68 -12.625 -10.508 1 98.88 274 PHE B O 1
ATOM 5082 N N . HIS B 1 275 ? 4.438 -14.375 -9.367 1 98.81 275 HIS B N 1
ATOM 5083 C CA . HIS B 1 275 ? 3.676 -14.188 -8.141 1 98.81 275 HIS B CA 1
ATOM 5084 C C . HIS B 1 275 ? 4.574 -13.719 -7 1 98.81 275 HIS B C 1
ATOM 5086 O O . HIS B 1 275 ? 5.445 -14.469 -6.547 1 98.81 275 HIS B O 1
ATOM 5092 N N . VAL B 1 276 ? 4.348 -12.523 -6.555 1 98.88 276 VAL B N 1
ATOM 5093 C CA . VAL B 1 276 ? 5.234 -11.961 -5.547 1 98.88 276 VAL B CA 1
ATOM 5094 C C . VAL B 1 276 ? 4.492 -11.836 -4.219 1 98.88 276 VAL B C 1
ATOM 5096 O O . VAL B 1 276 ? 3.496 -11.109 -4.121 1 98.88 276 VAL B O 1
ATOM 5099 N N . ARG B 1 277 ? 4.91 -12.562 -3.301 1 98.62 277 ARG B N 1
ATOM 5100 C CA . ARG B 1 277 ? 4.332 -12.539 -1.962 1 98.62 277 ARG B CA 1
ATOM 5101 C C . ARG B 1 277 ? 5.363 -12.945 -0.913 1 98.62 277 ARG B C 1
ATOM 5103 O O . ARG B 1 277 ? 6.449 -13.414 -1.253 1 98.62 277 ARG B O 1
ATOM 5110 N N . ASN B 1 278 ? 5.051 -12.711 0.367 1 98.81 278 ASN B N 1
ATOM 5111 C CA . ASN B 1 278 ? 5.926 -12.977 1.505 1 98.81 278 ASN B CA 1
ATOM 5112 C C . ASN B 1 278 ? 5.359 -14.062 2.406 1 98.81 278 ASN B C 1
ATOM 5114 O O . ASN B 1 278 ? 4.145 -14.289 2.432 1 98.81 278 ASN B O 1
ATOM 5118 N N . VAL B 1 279 ? 6.211 -14.812 2.988 1 98.75 279 VAL B N 1
ATOM 5119 C CA . VAL B 1 279 ? 5.844 -15.828 3.973 1 98.75 279 VAL B CA 1
ATOM 5120 C C . VAL B 1 279 ? 6.707 -15.672 5.223 1 98.75 279 VAL B C 1
ATOM 5122 O O . VAL B 1 279 ? 7.809 -15.125 5.156 1 98.75 279 VAL B O 1
ATOM 5125 N N . LYS B 1 280 ? 6.223 -16.078 6.324 1 98.75 280 LYS B N 1
ATOM 5126 C CA . LYS B 1 280 ? 6.945 -16.078 7.59 1 98.75 280 LYS B CA 1
ATOM 5127 C C . LYS B 1 280 ? 7.219 -17.516 8.07 1 98.75 280 LYS B C 1
ATOM 5129 O O . LYS B 1 280 ? 6.289 -18.297 8.234 1 98.75 280 LYS B O 1
ATOM 5134 N N . TYR B 1 281 ? 8.477 -17.828 8.18 1 98.75 281 TYR B N 1
ATOM 5135 C CA . TYR B 1 281 ? 8.867 -19.125 8.711 1 98.75 281 TYR B CA 1
ATOM 5136 C C . TYR B 1 281 ? 8.602 -19.203 10.211 1 98.75 281 TYR B C 1
ATOM 5138 O O . TYR B 1 281 ? 8.938 -18.281 10.961 1 98.75 281 TYR B O 1
ATOM 5146 N N . LEU B 1 282 ? 8 -20.234 10.656 1 98.31 282 LEU B N 1
ATOM 5147 C CA . LEU B 1 282 ? 7.648 -20.391 12.062 1 98.31 282 LEU B CA 1
ATOM 5148 C C . LEU B 1 282 ? 8.289 -21.656 12.641 1 98.31 282 LEU B C 1
ATOM 5150 O O . LEU B 1 282 ? 8.109 -21.953 13.82 1 98.31 282 LEU B O 1
ATOM 5154 N N . GLY B 1 283 ? 8.992 -22.406 11.852 1 97.81 283 GLY B N 1
ATOM 5155 C CA . GLY B 1 283 ? 9.633 -23.656 12.203 1 97.81 283 GLY B CA 1
ATOM 5156 C C . GLY B 1 283 ? 9.852 -24.578 11.008 1 97.81 283 GLY B C 1
ATOM 5157 O O . GLY B 1 283 ? 9.75 -24.141 9.859 1 97.81 283 GLY B O 1
ATOM 5158 N N . TYR B 1 284 ? 10.234 -25.859 11.195 1 97.12 284 TYR B N 1
ATOM 5159 C CA . TYR B 1 284 ? 10.453 -26.812 10.125 1 97.12 284 TYR B CA 1
ATOM 5160 C C . TYR B 1 284 ? 9.156 -27.125 9.391 1 97.12 284 TYR B C 1
ATOM 5162 O O . TYR B 1 284 ? 8.211 -27.656 9.984 1 97.12 284 TYR B O 1
ATOM 5170 N N . ARG B 1 285 ? 9.07 -26.844 8.133 1 97.12 285 ARG B N 1
ATOM 5171 C CA . ARG B 1 285 ? 7.902 -27.047 7.277 1 97.12 285 ARG B CA 1
ATOM 5172 C C . ARG B 1 285 ? 6.641 -26.5 7.945 1 97.12 285 ARG B C 1
ATOM 5174 O O . ARG B 1 285 ? 5.637 -27.203 8.039 1 97.12 285 ARG B O 1
ATOM 5181 N N . LYS B 1 286 ? 6.832 -25.344 8.414 1 98.06 286 LYS B N 1
ATOM 5182 C CA . LYS B 1 286 ? 5.816 -24.562 9.125 1 98.06 286 LYS B CA 1
ATOM 5183 C C . LYS B 1 286 ? 5.914 -23.094 8.781 1 98.06 286 LYS B C 1
ATOM 5185 O O . LYS B 1 286 ? 6.926 -22.438 9.062 1 98.06 286 LYS B O 1
ATOM 5190 N N . PHE B 1 287 ? 4.844 -22.578 8.109 1 98.62 287 PHE B N 1
ATOM 5191 C CA . PHE B 1 287 ? 4.883 -21.188 7.715 1 98.62 287 PHE B CA 1
ATOM 5192 C C . PHE B 1 287 ? 3.473 -20.625 7.566 1 98.62 287 PHE B C 1
ATOM 5194 O O . PHE B 1 287 ? 2.498 -21.375 7.543 1 98.62 287 PHE B O 1
ATOM 5201 N N . ARG B 1 288 ? 3.344 -19.375 7.555 1 98.56 288 ARG B N 1
ATOM 5202 C CA . ARG B 1 288 ? 2.109 -18.672 7.227 1 98.56 288 ARG B CA 1
ATOM 5203 C C . ARG B 1 288 ? 2.365 -17.562 6.207 1 98.56 288 ARG B C 1
ATOM 5205 O O . ARG B 1 288 ? 3.498 -17.094 6.059 1 98.56 288 ARG B O 1
ATOM 5212 N N . GLU B 1 289 ? 1.328 -17.203 5.52 1 98.44 289 GLU B N 1
ATOM 5213 C CA . GLU B 1 289 ? 1.391 -15.992 4.703 1 98.44 289 GLU B CA 1
ATOM 5214 C C . GLU B 1 289 ? 1.534 -14.742 5.566 1 98.44 289 GLU B C 1
ATOM 5216 O O . GLU B 1 289 ? 1.074 -14.719 6.711 1 98.44 289 GLU B O 1
ATOM 5221 N N . SER B 1 290 ? 2.213 -13.75 5.152 1 98.38 290 SER B N 1
ATOM 5222 C CA . SER B 1 290 ? 2.377 -12.469 5.828 1 98.38 290 SER B CA 1
ATOM 5223 C C . SER B 1 290 ? 2.016 -11.312 4.91 1 98.38 290 SER B C 1
ATOM 5225 O O . SER B 1 290 ? 1.693 -11.516 3.736 1 98.38 290 SER B O 1
ATOM 5227 N N . SER B 1 291 ? 1.938 -10.133 5.484 1 98.5 291 SER B N 1
ATOM 5228 C CA . SER B 1 291 ? 1.929 -8.984 4.578 1 98.5 291 SER B CA 1
ATOM 5229 C C . SER B 1 291 ? 3.158 -8.984 3.676 1 98.5 291 SER B C 1
ATOM 5231 O O . SER B 1 291 ? 4.121 -9.711 3.93 1 98.5 291 SER B O 1
ATOM 5233 N N . HIS B 1 292 ? 3.172 -8.234 2.648 1 98.75 292 HIS B N 1
ATOM 5234 C CA . HIS B 1 292 ? 4.242 -8.219 1.658 1 98.75 292 HIS B CA 1
ATOM 5235 C C . HIS B 1 292 ? 5.488 -7.531 2.203 1 98.75 292 HIS B C 1
ATOM 5237 O O . HIS B 1 292 ? 6.586 -7.711 1.673 1 98.75 292 HIS B O 1
ATOM 5243 N N . LEU B 1 293 ? 5.355 -6.707 3.23 1 98.75 293 LEU B N 1
ATOM 5244 C CA . LEU B 1 293 ? 6.484 -5.988 3.809 1 98.75 293 LEU B CA 1
ATOM 5245 C C . LEU B 1 293 ? 7.578 -6.961 4.246 1 98.75 293 LEU B C 1
ATOM 5247 O O . LEU B 1 293 ? 7.305 -7.926 4.965 1 98.75 293 LEU B O 1
ATOM 5251 N N . SER B 1 294 ? 8.828 -6.707 3.891 1 98.81 294 SER B N 1
ATOM 5252 C CA . SER B 1 294 ? 9.945 -7.605 4.152 1 98.81 294 SER B CA 1
ATOM 5253 C C . SER B 1 294 ? 10.016 -7.988 5.625 1 98.81 294 SER B C 1
ATOM 5255 O O . SER B 1 294 ? 10.133 -9.172 5.961 1 98.81 294 SER B O 1
ATOM 5257 N N . SER B 1 295 ? 9.875 -7.035 6.484 1 98.19 295 SER B N 1
ATOM 5258 C CA . SER B 1 295 ? 10.109 -7.254 7.906 1 98.19 295 SER B CA 1
ATOM 5259 C C . SER B 1 295 ? 8.977 -8.039 8.547 1 98.19 295 SER B C 1
ATOM 5261 O O . SER B 1 295 ? 9.109 -8.547 9.664 1 98.19 295 SER B O 1
ATOM 5263 N N . ASP B 1 296 ? 7.848 -8.086 7.867 1 98.25 296 ASP B N 1
ATOM 5264 C CA . ASP B 1 296 ? 6.703 -8.82 8.398 1 98.25 296 ASP B CA 1
ATOM 5265 C C . ASP B 1 296 ? 6.848 -10.32 8.141 1 98.25 296 ASP B C 1
ATOM 5267 O O . ASP B 1 296 ? 6.148 -11.133 8.758 1 98.25 296 ASP B O 1
ATOM 5271 N N . GLY B 1 297 ? 7.609 -10.656 7.102 1 98.44 297 GLY B N 1
ATOM 5272 C CA . GLY B 1 297 ? 7.832 -12.047 6.75 1 98.44 297 GLY B CA 1
ATOM 5273 C C . GLY B 1 297 ? 9.297 -12.438 6.766 1 98.44 297 GLY B C 1
ATOM 5274 O O . GLY B 1 297 ? 10.078 -11.914 7.559 1 98.44 297 GLY B O 1
ATOM 5275 N N . SER B 1 298 ? 9.648 -13.484 6.039 1 98.75 298 SER B N 1
ATOM 5276 C CA . SER B 1 298 ? 11.008 -14.023 6.082 1 98.75 298 SER B CA 1
ATOM 5277 C C . SER B 1 298 ? 11.727 -13.812 4.758 1 98.75 298 SER B C 1
ATOM 5279 O O . SER B 1 298 ? 12.93 -14.07 4.652 1 98.75 298 SER B O 1
ATOM 5281 N N . LEU B 1 299 ? 11.016 -13.367 3.729 1 98.81 299 LEU B N 1
ATOM 5282 C CA . LEU B 1 299 ? 11.633 -13.133 2.432 1 98.81 299 LEU B CA 1
ATOM 5283 C C . LEU B 1 299 ? 12.039 -11.664 2.283 1 98.81 299 LEU B C 1
ATOM 5285 O O . LEU B 1 299 ? 11.312 -10.773 2.723 1 98.81 299 LEU B O 1
ATOM 5289 N N . ASP B 1 300 ? 13.188 -11.398 1.705 1 98.69 300 ASP B N 1
ATOM 5290 C CA . ASP B 1 300 ? 13.656 -10.047 1.406 1 98.69 300 ASP B CA 1
ATOM 5291 C C . ASP B 1 300 ? 13.023 -9.516 0.12 1 98.69 300 ASP B C 1
ATOM 5293 O O . ASP B 1 300 ? 13.539 -9.75 -0.974 1 98.69 300 ASP B O 1
ATOM 5297 N N . MET B 1 301 ? 12 -8.781 0.272 1 98.88 301 MET B N 1
ATOM 5298 C CA . MET B 1 301 ? 11.188 -8.359 -0.869 1 98.88 301 MET B CA 1
ATOM 5299 C C . MET B 1 301 ? 11.93 -7.34 -1.721 1 98.88 301 MET B C 1
ATOM 5301 O O . MET B 1 301 ? 11.734 -7.281 -2.936 1 98.88 301 MET B O 1
ATOM 5305 N N . PHE B 1 302 ? 12.758 -6.539 -1.09 1 98.81 302 PHE B N 1
ATOM 5306 C CA . PHE B 1 302 ? 13.578 -5.609 -1.86 1 98.81 302 PHE B CA 1
ATOM 5307 C C . PHE B 1 302 ? 14.5 -6.359 -2.811 1 98.81 302 PHE B C 1
ATOM 5309 O O . PHE B 1 302 ? 14.57 -6.039 -3.998 1 98.81 302 PHE B O 1
ATOM 5316 N N . GLU B 1 303 ? 15.211 -7.344 -2.326 1 98.81 303 GLU B N 1
ATOM 5317 C CA . GLU B 1 303 ? 16.125 -8.109 -3.158 1 98.81 303 GLU B CA 1
ATOM 5318 C C . GLU B 1 303 ? 15.391 -8.867 -4.258 1 98.81 303 GLU B C 1
ATOM 5320 O O . GLU B 1 303 ? 15.914 -9.039 -5.359 1 98.81 303 GLU B O 1
ATOM 5325 N N . ILE B 1 304 ? 14.234 -9.312 -3.912 1 98.88 304 ILE B N 1
ATOM 5326 C CA . ILE B 1 304 ? 13.406 -10.008 -4.887 1 98.88 304 ILE B CA 1
ATOM 5327 C C . ILE B 1 304 ? 13.039 -9.062 -6.027 1 98.88 304 ILE B C 1
ATOM 5329 O O . ILE B 1 304 ? 13.258 -9.375 -7.199 1 98.88 304 ILE B O 1
ATOM 5333 N N . MET B 1 305 ? 12.508 -7.883 -5.684 1 98.81 305 MET B N 1
ATOM 5334 C CA . MET B 1 305 ? 12.117 -6.918 -6.707 1 98.81 305 MET B CA 1
ATOM 5335 C C . MET B 1 305 ? 13.328 -6.438 -7.496 1 98.81 305 MET B C 1
ATOM 5337 O O . MET B 1 305 ? 13.234 -6.191 -8.695 1 98.81 305 MET B O 1
ATOM 5341 N N . LYS B 1 306 ? 14.406 -6.277 -6.797 1 98.62 306 LYS B N 1
ATOM 5342 C CA . LYS B 1 306 ? 15.641 -5.883 -7.469 1 98.62 306 LYS B CA 1
ATOM 5343 C C . LYS B 1 306 ? 16.062 -6.93 -8.5 1 98.62 306 LYS B C 1
ATOM 5345 O O . LYS B 1 306 ? 16.438 -6.586 -9.625 1 98.62 306 LYS B O 1
ATOM 5350 N N . ALA B 1 307 ? 16.031 -8.219 -8.109 1 98.81 307 ALA B N 1
ATOM 5351 C CA . ALA B 1 307 ? 16.375 -9.305 -9.031 1 98.81 307 ALA B CA 1
ATOM 5352 C C . ALA B 1 307 ? 15.477 -9.281 -10.266 1 98.81 307 ALA B C 1
ATOM 5354 O O . ALA B 1 307 ? 15.945 -9.477 -11.383 1 98.81 307 ALA B O 1
ATOM 5355 N N . ILE B 1 308 ? 14.211 -9.07 -10.047 1 98.81 308 ILE B N 1
ATOM 5356 C CA . ILE B 1 308 ? 13.273 -8.977 -11.156 1 98.81 308 ILE B CA 1
ATOM 5357 C C . ILE B 1 308 ? 13.641 -7.789 -12.047 1 98.81 308 ILE B C 1
ATOM 5359 O O . ILE B 1 308 ? 13.688 -7.914 -13.273 1 98.81 308 ILE B O 1
ATOM 5363 N N . HIS B 1 309 ? 13.867 -6.672 -11.422 1 98.38 309 HIS B N 1
ATOM 5364 C CA . HIS B 1 309 ? 14.211 -5.449 -12.141 1 98.38 309 HIS B CA 1
ATOM 5365 C C . HIS B 1 309 ? 15.453 -5.652 -13 1 98.38 309 HIS B C 1
ATOM 5367 O O . HIS B 1 309 ? 15.523 -5.145 -14.125 1 98.38 309 HIS B O 1
ATOM 5373 N N . GLU B 1 310 ? 16.406 -6.406 -12.508 1 98 310 GLU B N 1
ATOM 5374 C CA . GLU B 1 310 ? 17.688 -6.625 -13.172 1 98 310 GLU B CA 1
ATOM 5375 C C . GLU B 1 310 ? 17.531 -7.555 -14.375 1 98 310 GLU B C 1
ATOM 5377 O O . GLU B 1 310 ? 18.25 -7.41 -15.367 1 98 310 GLU B O 1
ATOM 5382 N N . THR B 1 311 ? 16.594 -8.539 -14.289 1 98.44 311 THR B N 1
ATOM 5383 C CA . THR B 1 311 ? 16.703 -9.641 -15.242 1 98.44 311 THR B CA 1
ATOM 5384 C C . THR B 1 311 ? 15.406 -9.828 -16.016 1 98.44 311 THR B C 1
ATOM 5386 O O . THR B 1 311 ? 15.391 -10.43 -17.094 1 98.44 311 THR B O 1
ATOM 5389 N N . ALA B 1 312 ? 14.305 -9.312 -15.516 1 97.62 312 ALA B N 1
ATOM 5390 C CA . ALA B 1 312 ? 13 -9.484 -16.156 1 97.62 312 ALA B CA 1
ATOM 5391 C C . ALA B 1 312 ? 12.117 -8.25 -15.938 1 97.62 312 ALA B C 1
ATOM 5393 O O . ALA B 1 312 ? 10.984 -8.367 -15.477 1 97.62 312 ALA B O 1
ATOM 5394 N N . PRO B 1 313 ? 12.547 -7.059 -16.312 1 96.56 313 PRO B N 1
ATOM 5395 C CA . PRO B 1 313 ? 11.898 -5.797 -15.945 1 96.56 313 PRO B CA 1
ATOM 5396 C C . PRO B 1 313 ? 10.547 -5.609 -16.641 1 96.56 313 PRO B C 1
ATOM 5398 O O . PRO B 1 313 ? 9.734 -4.793 -16.188 1 96.56 313 PRO B O 1
ATOM 5401 N N . ASP B 1 314 ? 10.219 -6.344 -17.703 1 95.62 314 ASP B N 1
ATOM 5402 C CA . ASP B 1 314 ? 8.992 -6.133 -18.469 1 95.62 314 ASP B CA 1
ATOM 5403 C C . ASP B 1 314 ? 7.977 -7.242 -18.188 1 95.62 314 ASP B C 1
ATOM 5405 O O . ASP B 1 314 ? 6.973 -7.363 -18.891 1 95.62 314 ASP B O 1
ATOM 5409 N N . THR B 1 315 ? 8.172 -8.023 -17.234 1 95.62 315 THR B N 1
ATOM 5410 C CA . THR B 1 315 ? 7.355 -9.203 -16.969 1 95.62 315 THR B CA 1
ATOM 5411 C C . THR B 1 315 ? 6.105 -8.828 -16.188 1 95.62 315 THR B C 1
ATOM 5413 O O . THR B 1 315 ? 6.016 -7.73 -15.633 1 95.62 315 THR B O 1
ATOM 5416 N N . TYR B 1 316 ? 5.039 -9.633 -16.25 1 98.31 316 TYR B N 1
ATOM 5417 C CA . TYR B 1 316 ? 3.816 -9.5 -15.477 1 98.31 316 TYR B CA 1
ATOM 5418 C C . TYR B 1 316 ? 4.043 -9.922 -14.031 1 98.31 316 TYR B C 1
ATOM 5420 O O . TYR B 1 316 ? 4.707 -10.93 -13.766 1 98.31 316 TYR B O 1
ATOM 5428 N N . ILE B 1 317 ? 3.578 -9.086 -13.148 1 98.56 317 ILE B N 1
ATOM 5429 C CA . ILE B 1 317 ? 3.715 -9.367 -11.727 1 98.56 317 ILE B CA 1
ATOM 5430 C C . ILE B 1 317 ? 2.359 -9.211 -11.039 1 98.56 317 ILE B C 1
ATOM 5432 O O . ILE B 1 317 ? 1.562 -8.344 -11.414 1 98.56 317 ILE B O 1
ATOM 5436 N N . ARG B 1 318 ? 2.047 -10 -10.148 1 98.56 318 ARG B N 1
ATOM 5437 C CA . ARG B 1 318 ? 0.924 -9.758 -9.242 1 98.56 318 ARG B CA 1
ATOM 5438 C C . ARG B 1 318 ? 1.299 -10.086 -7.805 1 98.56 318 ARG B C 1
ATOM 5440 O O . ARG B 1 318 ? 2.18 -10.914 -7.559 1 98.56 318 ARG B O 1
ATOM 5447 N N . PRO B 1 319 ? 0.551 -9.336 -6.934 1 97.88 319 PRO B N 1
ATOM 5448 C CA . PRO B 1 319 ? 0.603 -9.883 -5.574 1 97.88 319 PRO B CA 1
ATOM 5449 C C . PRO B 1 319 ? -0.127 -11.219 -5.449 1 97.88 319 PRO B C 1
ATOM 5451 O O . PRO B 1 319 ? -1.078 -11.477 -6.188 1 97.88 319 PRO B O 1
ATOM 5454 N N . ASP B 1 320 ? 0.361 -12.164 -4.789 1 95.94 320 ASP B N 1
ATOM 5455 C CA . ASP B 1 320 ? -0.376 -13.414 -4.645 1 95.94 320 ASP B CA 1
ATOM 5456 C C . ASP B 1 320 ? -1.14 -13.453 -3.32 1 95.94 320 ASP B C 1
ATOM 5458 O O . ASP B 1 320 ? -2.141 -12.75 -3.156 1 95.94 320 ASP B O 1
ATOM 5462 N N . HIS B 1 321 ? -0.743 -14.164 -2.363 1 95.62 321 HIS B N 1
ATOM 5463 C CA . HIS B 1 321 ? -1.496 -14.289 -1.12 1 95.62 321 HIS B CA 1
ATOM 5464 C C . HIS B 1 321 ? -1.19 -13.133 -0.175 1 95.62 321 HIS B C 1
ATOM 5466 O O . HIS B 1 321 ? -0.06 -12.641 -0.132 1 95.62 321 HIS B O 1
ATOM 5472 N N . GLY B 1 322 ? -2.162 -12.641 0.489 1 96.25 322 GLY B N 1
ATOM 5473 C CA . GLY B 1 322 ? -2.049 -11.711 1.601 1 96.25 322 GLY B CA 1
ATOM 5474 C C . GLY B 1 322 ? -2.893 -12.102 2.797 1 96.25 322 GLY B C 1
ATOM 5475 O O . GLY B 1 322 ? -3.51 -13.172 2.805 1 96.25 322 GLY B O 1
ATOM 5476 N N . ARG B 1 323 ? -2.869 -11.406 3.883 1 98.19 323 ARG B N 1
ATOM 5477 C CA . ARG B 1 323 ? -3.705 -11.578 5.066 1 98.19 323 ARG B CA 1
ATOM 5478 C C . ARG B 1 323 ? -5.141 -11.141 4.793 1 98.19 323 ARG B C 1
ATOM 5480 O O . ARG B 1 323 ? -5.406 -10.453 3.807 1 98.19 323 ARG B O 1
ATOM 5487 N N . MET B 1 324 ? -6.02 -11.656 5.594 1 98.12 324 MET B N 1
ATOM 5488 C CA . MET B 1 324 ? -7.332 -11.016 5.715 1 98.12 324 MET B CA 1
ATOM 5489 C C . MET B 1 324 ? -7.324 -9.961 6.812 1 98.12 324 MET B C 1
ATOM 5491 O O . MET B 1 324 ? -7.238 -10.289 7.996 1 98.12 324 MET B O 1
ATOM 5495 N N . ILE B 1 325 ? -7.414 -8.695 6.398 1 98.69 325 ILE B N 1
ATOM 5496 C CA . ILE B 1 325 ? -7.367 -7.582 7.344 1 98.69 325 ILE B CA 1
ATOM 5497 C C . ILE B 1 325 ? -8.672 -6.789 7.27 1 98.69 325 ILE B C 1
ATOM 5499 O O . ILE B 1 325 ? -9.461 -6.969 6.344 1 98.69 325 ILE B O 1
ATOM 5503 N N . TRP B 1 326 ? -8.898 -5.965 8.391 1 98.31 326 TRP B N 1
ATOM 5504 C CA . TRP B 1 326 ? -10.031 -5.055 8.477 1 98.31 326 TRP B CA 1
ATOM 5505 C C . TRP B 1 326 ? -11.352 -5.816 8.375 1 98.31 326 TRP B C 1
ATOM 5507 O O . TRP B 1 326 ? -12.297 -5.355 7.723 1 98.31 326 TRP B O 1
ATOM 5517 N N . ASP B 1 327 ? -11.297 -7.102 8.852 1 95.56 327 ASP B N 1
ATOM 5518 C CA . ASP B 1 327 ? -12.453 -7.977 8.992 1 95.56 327 ASP B CA 1
ATOM 5519 C C . ASP B 1 327 ? -13.039 -8.328 7.625 1 95.56 327 ASP B C 1
ATOM 5521 O O . ASP B 1 327 ? -14.25 -8.555 7.5 1 95.56 327 ASP B O 1
ATOM 5525 N N . GLU B 1 328 ? -12.18 -8.297 6.645 1 95.69 328 GLU B N 1
ATOM 5526 C CA . GLU B 1 328 ? -12.602 -8.695 5.305 1 95.69 328 GLU B CA 1
ATOM 5527 C C . GLU B 1 328 ? -13.062 -10.148 5.285 1 95.69 328 GLU B C 1
ATOM 5529 O O . GLU B 1 328 ? -12.445 -11.016 5.91 1 95.69 328 GLU B O 1
ATOM 5534 N N . VAL B 1 329 ? -14.156 -10.391 4.598 1 92.12 329 VAL B N 1
ATOM 5535 C CA . VAL B 1 329 ? -14.609 -11.742 4.305 1 92.12 329 VAL B CA 1
ATOM 5536 C C . VAL B 1 329 ? -14.492 -12.016 2.809 1 92.12 329 VAL B C 1
ATOM 5538 O O . VAL B 1 329 ? -15.102 -11.328 1.993 1 92.12 329 VAL B O 1
ATOM 5541 N N . GLY B 1 330 ? -13.648 -12.883 2.402 1 92.38 330 GLY B N 1
ATOM 5542 C CA . GLY B 1 330 ? -13.422 -13.227 1.008 1 92.38 330 GLY B CA 1
ATOM 5543 C C . GLY B 1 330 ? -12.688 -14.539 0.828 1 92.38 330 GLY B C 1
ATOM 5544 O O . GLY B 1 330 ? -12.68 -15.383 1.73 1 92.38 330 GLY B O 1
ATOM 5545 N N . ARG B 1 331 ? -12.258 -14.789 -0.418 1 93 331 ARG B N 1
ATOM 5546 C CA . ARG B 1 331 ? -11.484 -15.984 -0.727 1 93 331 ARG B CA 1
ATOM 5547 C C . ARG B 1 331 ? -10.18 -16.016 0.072 1 93 331 ARG B C 1
ATOM 5549 O O . ARG B 1 331 ? -9.367 -15.094 -0.021 1 93 331 ARG B O 1
ATOM 5556 N N . PRO B 1 332 ? -9.992 -17.078 0.907 1 93.25 332 PRO B N 1
ATOM 5557 C CA . PRO B 1 332 ? -8.805 -17.125 1.76 1 93.25 332 PRO B CA 1
ATOM 5558 C C . PRO B 1 332 ? -7.512 -16.891 0.981 1 93.25 332 PRO B C 1
ATOM 5560 O O . PRO B 1 332 ? -7.273 -17.547 -0.036 1 93.25 332 PRO B O 1
ATOM 5563 N N . GLY B 1 333 ? -6.754 -15.969 1.446 1 94.5 333 GLY B N 1
ATOM 5564 C CA . GLY B 1 333 ? -5.473 -15.664 0.832 1 94.5 333 GLY B CA 1
ATOM 5565 C C . GLY B 1 333 ? -5.582 -14.672 -0.31 1 94.5 333 GLY B C 1
ATOM 5566 O O . GLY B 1 333 ? -4.574 -14.125 -0.765 1 94.5 333 GLY B O 1
ATOM 5567 N N . TYR B 1 334 ? -6.828 -14.398 -0.707 1 96.25 334 TYR B N 1
ATOM 5568 C CA . TYR B 1 334 ? -7.016 -13.578 -1.9 1 96.25 334 TYR B CA 1
ATOM 5569 C C . TYR B 1 334 ? -7.93 -12.398 -1.612 1 96.25 334 TYR B C 1
ATOM 5571 O O . TYR B 1 334 ? -8.773 -12.039 -2.441 1 96.25 334 TYR B O 1
ATOM 5579 N N . GLY B 1 335 ? -7.766 -11.867 -0.42 1 96.56 335 GLY B N 1
ATOM 5580 C CA . GLY B 1 335 ? -8.523 -10.664 -0.086 1 96.56 335 GLY B CA 1
ATOM 5581 C C . GLY B 1 335 ? -8.102 -9.453 -0.896 1 96.56 335 GLY B C 1
ATOM 5582 O O . GLY B 1 335 ? -7.039 -9.453 -1.518 1 96.56 335 GLY B O 1
ATOM 5583 N N . LEU B 1 336 ? -8.922 -8.461 -0.888 1 98.44 336 LEU B N 1
ATOM 5584 C CA . LEU B 1 336 ? -8.68 -7.207 -1.601 1 98.44 336 LEU B CA 1
ATOM 5585 C C . LEU B 1 336 ? -7.621 -6.371 -0.886 1 98.44 336 LEU B C 1
ATOM 5587 O O . LEU B 1 336 ? -6.652 -5.934 -1.505 1 98.44 336 LEU B O 1
ATOM 5591 N N . TYR B 1 337 ? -7.746 -6.18 0.399 1 98.69 337 TYR B N 1
ATOM 5592 C CA . TYR B 1 337 ? -7.082 -5.094 1.11 1 98.69 337 TYR B CA 1
ATOM 5593 C C . TYR B 1 337 ? -5.586 -5.352 1.227 1 98.69 337 TYR B C 1
ATOM 5595 O O . TYR B 1 337 ? -4.773 -4.531 0.792 1 98.69 337 TYR B O 1
ATOM 5603 N N . ASP B 1 338 ? -5.219 -6.484 1.765 1 98.81 338 ASP B N 1
ATOM 5604 C CA . ASP B 1 338 ? -3.799 -6.723 2.012 1 98.81 338 ASP B CA 1
ATOM 5605 C C . ASP B 1 338 ? -3.041 -6.934 0.704 1 98.81 338 ASP B C 1
ATOM 5607 O O . ASP B 1 338 ? -1.869 -6.57 0.593 1 98.81 338 ASP B O 1
ATOM 5611 N N . ARG B 1 339 ? -3.715 -7.508 -0.321 1 98.81 339 ARG B N 1
ATOM 5612 C CA . ARG B 1 339 ? -3.076 -7.629 -1.628 1 98.81 339 ARG B CA 1
ATOM 5613 C C . ARG B 1 339 ? -2.877 -6.258 -2.268 1 98.81 339 ARG B C 1
ATOM 5615 O O . ARG B 1 339 ? -1.864 -6.02 -2.928 1 98.81 339 ARG B O 1
ATOM 5622 N N . ALA B 1 340 ? -3.846 -5.367 -2.07 1 98.88 340 ALA B N 1
ATOM 5623 C CA . ALA B 1 340 ? -3.695 -4.004 -2.568 1 98.88 340 ALA B CA 1
ATOM 5624 C C . ALA B 1 340 ? -2.555 -3.281 -1.855 1 98.88 340 ALA B C 1
ATOM 5626 O O . ALA B 1 340 ? -1.79 -2.545 -2.482 1 98.88 340 ALA B O 1
ATOM 5627 N N . LEU B 1 341 ? -2.443 -3.488 -0.532 1 98.94 341 LEU B N 1
ATOM 5628 C CA . LEU B 1 341 ? -1.312 -2.938 0.205 1 98.94 341 LEU B CA 1
ATOM 5629 C C . LEU B 1 341 ? 0.006 -3.488 -0.327 1 98.94 341 LEU B C 1
ATOM 5631 O O . LEU B 1 341 ? 0.992 -2.756 -0.437 1 98.94 341 LEU B O 1
ATOM 5635 N N . GLY B 1 342 ? 0.002 -4.789 -0.625 1 98.88 342 GLY B N 1
ATOM 5636 C CA . GLY B 1 342 ? 1.174 -5.395 -1.235 1 98.88 342 GLY B CA 1
ATOM 5637 C C . GLY B 1 342 ? 1.564 -4.746 -2.551 1 98.88 342 GLY B C 1
ATOM 5638 O O . GLY B 1 342 ? 2.742 -4.473 -2.787 1 98.88 342 GLY B O 1
ATOM 5639 N N . ILE B 1 343 ? 0.582 -4.5 -3.426 1 98.88 343 ILE B N 1
ATOM 5640 C CA . ILE B 1 343 ? 0.823 -3.854 -4.711 1 98.88 343 ILE B CA 1
ATOM 5641 C C . ILE B 1 343 ? 1.455 -2.482 -4.484 1 98.88 343 ILE B C 1
ATOM 5643 O O . ILE B 1 343 ? 2.441 -2.131 -5.137 1 98.88 343 ILE B O 1
ATOM 5647 N N . ALA B 1 344 ? 0.869 -1.681 -3.566 1 98.88 344 ALA B N 1
ATOM 5648 C CA . ALA B 1 344 ? 1.398 -0.349 -3.285 1 98.88 344 ALA B CA 1
ATOM 5649 C C . ALA B 1 344 ? 2.848 -0.423 -2.811 1 98.88 344 ALA B C 1
ATOM 5651 O O . ALA B 1 344 ? 3.701 0.326 -3.287 1 98.88 344 ALA B O 1
ATOM 5652 N N . TYR B 1 345 ? 3.148 -1.343 -1.882 1 98.88 345 TYR B N 1
ATOM 5653 C CA . TYR B 1 345 ? 4.477 -1.572 -1.327 1 98.88 345 TYR B CA 1
ATOM 5654 C C . TYR B 1 345 ? 5.469 -1.952 -2.422 1 98.88 345 TYR B C 1
ATOM 5656 O O . TYR B 1 345 ? 6.551 -1.367 -2.521 1 98.88 345 TYR B O 1
ATOM 5664 N N . LEU B 1 346 ? 5.098 -2.877 -3.295 1 98.88 346 LEU B N 1
ATOM 5665 C CA . LEU B 1 346 ? 5.957 -3.346 -4.379 1 98.88 346 LEU B CA 1
ATOM 5666 C C . LEU B 1 346 ? 6.195 -2.236 -5.398 1 98.88 346 LEU B C 1
ATOM 5668 O O . LEU B 1 346 ? 7.297 -2.105 -5.934 1 98.88 346 LEU B O 1
ATOM 5672 N N . ASN B 1 347 ? 5.16 -1.449 -5.707 1 98.81 347 ASN B N 1
ATOM 5673 C CA . ASN B 1 347 ? 5.316 -0.313 -6.609 1 98.81 347 ASN B CA 1
ATOM 5674 C C . ASN B 1 347 ? 6.301 0.71 -6.059 1 98.81 347 ASN B C 1
ATOM 5676 O O . ASN B 1 347 ? 7.023 1.358 -6.816 1 98.81 347 ASN B O 1
ATOM 5680 N N . GLY B 1 348 ? 6.273 0.893 -4.68 1 98.81 348 GLY B N 1
ATOM 5681 C CA . GLY B 1 348 ? 7.254 1.777 -4.074 1 98.81 348 GLY B CA 1
ATOM 5682 C C . GLY B 1 348 ? 8.688 1.325 -4.297 1 98.81 348 GLY B C 1
ATOM 5683 O O . GLY B 1 348 ? 9.539 2.125 -4.684 1 98.81 348 GLY B O 1
ATOM 5684 N N . ILE B 1 349 ? 8.93 0.068 -4.055 1 98.81 349 ILE B N 1
ATOM 5685 C CA . ILE B 1 349 ? 10.258 -0.484 -4.277 1 98.81 349 ILE B CA 1
ATOM 5686 C C . ILE B 1 349 ? 10.648 -0.327 -5.746 1 98.81 349 ILE B C 1
ATOM 5688 O O . ILE B 1 349 ? 11.758 0.104 -6.059 1 98.81 349 ILE B O 1
ATOM 5692 N N . TRP B 1 350 ? 9.719 -0.673 -6.656 1 98.62 350 TRP B N 1
ATOM 5693 C CA . TRP B 1 350 ? 9.984 -0.639 -8.094 1 98.62 350 TRP B CA 1
ATOM 5694 C C . TRP B 1 350 ? 10.359 0.768 -8.539 1 98.62 350 TRP B C 1
ATOM 5696 O O . TRP B 1 350 ? 11.32 0.95 -9.297 1 98.62 350 TRP B O 1
ATOM 5706 N N . GLU B 1 351 ? 9.562 1.771 -8.078 1 98.56 351 GLU B N 1
ATOM 5707 C CA . GLU B 1 351 ? 9.859 3.152 -8.445 1 98.56 351 GLU B CA 1
ATOM 5708 C C . GLU B 1 351 ? 11.25 3.562 -7.984 1 98.56 351 GLU B C 1
ATOM 5710 O O . GLU B 1 351 ? 11.984 4.23 -8.719 1 98.56 351 GLU B O 1
ATOM 5715 N N . ALA B 1 352 ? 11.562 3.205 -6.746 1 98.62 352 ALA B N 1
ATOM 5716 C CA . ALA B 1 352 ? 12.883 3.523 -6.219 1 98.62 352 ALA B CA 1
ATOM 5717 C C . ALA B 1 352 ? 13.984 2.887 -7.066 1 98.62 352 ALA B C 1
ATOM 5719 O O . ALA B 1 352 ? 15 3.523 -7.355 1 98.62 352 ALA B O 1
ATOM 5720 N N . LEU B 1 353 ? 13.797 1.605 -7.473 1 98.31 353 LEU B N 1
ATOM 5721 C CA . LEU B 1 353 ? 14.766 0.911 -8.312 1 98.31 353 LEU B CA 1
ATOM 5722 C C . LEU B 1 353 ? 14.898 1.594 -9.672 1 98.31 353 LEU B C 1
ATOM 5724 O O . LEU B 1 353 ? 16.016 1.768 -10.18 1 98.31 353 LEU B O 1
ATOM 5728 N N . GLU B 1 354 ? 13.789 2.016 -10.281 1 97.31 354 GLU B N 1
ATOM 5729 C CA . GLU B 1 354 ? 13.773 2.674 -11.586 1 97.31 354 GLU B CA 1
ATOM 5730 C C . GLU B 1 354 ? 14.516 4.008 -11.531 1 97.31 354 GLU B C 1
ATOM 5732 O O . GLU B 1 354 ? 15.281 4.332 -12.445 1 97.31 354 GLU B O 1
ATOM 5737 N N . LYS B 1 355 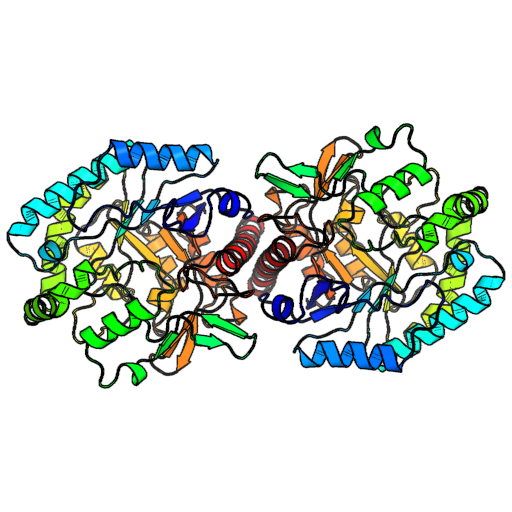? 14.297 4.746 -10.477 1 96.62 355 LYS B N 1
ATOM 5738 C CA . LYS B 1 355 ? 14.805 6.113 -10.406 1 96.62 355 LYS B CA 1
ATOM 5739 C C . LYS B 1 355 ? 16.234 6.141 -9.852 1 96.62 355 LYS B C 1
ATOM 5741 O O . LYS B 1 355 ? 16.953 7.121 -10.039 1 96.62 355 LYS B O 1
ATOM 5746 N N . SER B 1 356 ? 16.609 5.141 -9.141 1 93.12 356 SER B N 1
ATOM 5747 C CA . SER B 1 356 ? 17.984 5.051 -8.641 1 93.12 356 SER B CA 1
ATOM 5748 C C . SER B 1 356 ? 18.922 4.523 -9.719 1 93.12 356 SER B C 1
ATOM 5750 O O . SER B 1 356 ? 20.141 4.699 -9.625 1 93.12 356 SER B O 1
ATOM 5752 N N . SER B 1 357 ? 18.453 3.738 -10.617 1 81 357 SER B N 1
ATOM 5753 C CA . SER B 1 357 ? 19.266 3.184 -11.688 1 81 357 SER B CA 1
ATOM 5754 C C . SER B 1 357 ? 19.531 4.219 -12.773 1 81 357 SER B C 1
ATOM 5756 O O . SER B 1 357 ? 20.469 4.078 -13.562 1 81 357 SER B O 1
ATOM 5758 N N . LYS B 1 358 ? 18.953 5.43 -12.75 1 67.12 358 LYS B N 1
ATOM 5759 C CA . LYS B 1 358 ? 19.203 6.48 -13.727 1 67.12 358 LYS B CA 1
ATOM 5760 C C . LYS B 1 358 ? 20.281 7.445 -13.234 1 67.12 358 LYS B C 1
ATOM 5762 O O . LYS B 1 358 ? 20.406 7.664 -12.023 1 67.12 358 LYS B O 1
#

Solvent-accessible surface area (backbone atoms only — not comparable to full-atom values): 36760 Å² total; per-residue (Å²): 95,43,37,25,40,75,45,60,38,89,91,66,32,92,68,51,66,59,50,51,51,59,37,73,82,40,54,28,30,35,29,40,76,81,88,61,58,62,40,54,63,55,53,49,67,60,51,48,52,52,50,50,56,42,42,73,62,72,30,43,61,38,31,36,47,60,62,57,64,35,65,45,39,58,70,59,42,81,69,22,58,59,36,51,52,23,46,46,51,25,51,54,37,41,33,75,60,56,31,38,31,40,30,31,50,85,58,65,89,54,46,63,69,63,73,32,51,62,41,72,36,80,90,46,68,32,24,16,32,25,34,41,58,76,76,45,63,93,57,51,74,66,54,50,52,54,52,49,61,74,54,24,77,86,40,87,48,87,63,58,50,69,78,58,59,78,44,39,68,61,52,54,57,65,46,72,79,43,48,56,67,55,37,49,51,25,46,33,56,51,46,70,64,42,41,63,54,24,57,74,56,61,25,27,42,11,43,40,52,32,26,50,29,60,72,59,95,83,45,55,66,64,36,40,46,67,68,36,43,51,55,55,46,65,59,49,86,46,77,26,47,24,27,24,50,33,44,37,29,36,45,60,28,84,84,48,57,57,39,59,45,41,36,56,38,20,64,66,59,30,54,50,28,36,33,49,34,20,32,26,73,75,58,87,66,22,37,30,46,16,50,45,52,37,86,65,23,66,43,62,44,64,54,36,52,50,24,36,56,73,35,42,40,76,30,41,34,23,42,46,51,12,27,39,51,84,82,57,84,54,45,64,28,57,33,65,64,37,26,46,29,28,42,20,20,50,50,17,30,50,51,38,54,60,61,65,73,100,94,44,39,25,39,74,44,59,38,90,91,68,32,93,69,50,67,59,51,51,51,58,37,72,81,41,54,28,30,34,29,40,75,80,86,61,59,63,39,53,63,57,53,51,70,61,50,48,52,51,50,49,56,43,44,72,63,72,31,45,60,38,31,37,48,60,61,56,65,33,65,45,38,57,71,58,42,81,67,22,58,61,35,49,52,23,47,47,50,25,51,54,37,41,32,75,60,57,32,38,31,38,30,29,51,86,58,64,91,53,48,63,68,64,74,32,53,63,42,73,38,79,91,45,68,31,24,15,32,24,34,40,58,75,75,47,63,92,56,50,72,67,55,48,53,54,52,48,60,73,54,22,77,86,40,88,47,88,61,57,51,68,77,58,59,78,46,40,69,62,52,55,58,64,46,73,81,42,49,54,68,55,39,49,51,26,45,31,55,51,47,70,63,44,42,62,55,24,58,73,57,61,25,28,41,11,42,40,52,32,26,47,28,61,71,58,94,84,45,56,66,62,34,39,46,68,68,36,43,52,57,56,46,64,58,51,86,47,77,24,47,24,27,24,51,34,44,36,30,36,45,61,28,84,85,47,57,58,40,58,47,40,36,57,37,20,65,67,59,31,53,50,30,36,33,48,36,20,32,27,76,75,56,86,67,22,37,30,48,15,51,44,51,36,86,65,22,66,44,62,44,64,54,37,52,49,23,35,55,74,35,41,42,77,32,40,32,25,43,46,51,12,26,38,50,84,82,55,85,54,45,65,28,57,32,67,64,37,25,46,29,29,43,21,19,52,49,17,30,49,51,38,53,60,62,64,72,101

Radius of gyration: 28.77 Å; Cα contacts (8 Å, |Δi|>4): 1504; chains: 2; bounding box: 47×92×67 Å

Foldseek 3Di:
DAEEAEDEDDPQFPDDLLLQVPQPRHAAYQYEDPPDDALAADDLVVLQVRQVVSVVSRHHYQHYPAREHDQCLLLVHPCSVSSLVSVLNNLLSNLVNRHAEHEYASFQLAAAAFQALFDADPVARWTATKHDPVSCPPPDPLRRLVVCCVRQLPHDDVRNDPVSSVCRVVSVVSQPPPAQVNSLVSLLVSCVSRQVSCVVSNHAYAYEAGHQLDDDPPGHGQGQALVSVVSNCVSDPDLSYAHAAECCNNVLDVVHPQLVSLLVRLQVNRHQEYAQFFWADPDDSIITGEQRDCVGHPDDRLSNLLSCCVRPVPHYYFHFFYIGPPPDDTGRRRDSPSRSVNSVVSVVSNVCSVVVVD/DAEEAEDEDDPQFPDDLLLQVPQPRHAAYQYEDPPDDALAADDLVVLLVRQVVSVVSRHHYQHYPAREHDQCLLLVHPCSVSSLVSVLNNLLSNLVNRHAEHEYASFALAAAAFQALFDADPVARWTATKHDPVSCPPPDPLRRLVVCCVRQLPHDDVRNDVVSSVCRVVSVVSQPPPAQVNSLVSLLVSCVSRQVSCVVSNHAYAYEAGHQLDDDPPGHGQGQALVSVVSNCVSDPDLSYAHAAECCNNVLDVVHPQLVSLLVRLQVNRHQEYAQFFWADPDDSIITGEQRDCVGHPDDRLSNLLSCCVRPVPHYYFHFFYIGPPPDDTGRRRDSPSRSVNSVVSVVSNVCSVVVVD

pLDDT: mean 94.54, std 7.63, range [63.56, 98.94]